Protein 2N92 (pdb70)

InterPro domains:
  IPR000875 Cecropin-like [PF00272] (21-50)

Organism: Ascaris suum (NCBI:txid6253)

Structure (mmCIF, N/CA/C/O backbone):
data_2N92
#
_entry.id   2N92
#
loop_
_atom_site.group_PDB
_atom_site.id
_atom_site.type_symbol
_atom_site.label_atom_id
_atom_site.label_alt_id
_atom_site.label_comp_id
_atom_site.label_asym_id
_atom_site.label_entity_id
_atom_site.label_seq_id
_atom_site.pdbx_PDB_ins_code
_atom_site.Cartn_x
_atom_site.Cartn_y
_atom_site.Cartn_z
_atom_site.occupancy
_atom_site.B_iso_or_equiv
_atom_site.auth_seq_id
_atom_site.auth_comp_id
_atom_site.auth_asym_id
_atom_site.auth_atom_id
_atom_site.pdbx_PDB_model_num
ATOM 1 N N . SER A 1 1 ? 1.329 0.000 0.000 1.00 2.00 1 SER A N 1
ATOM 2 C CA . SER A 1 1 ? 2.094 0.002 -1.242 1.00 34.22 1 SER A CA 1
ATOM 3 C C . SER A 1 1 ? 1.219 0.426 -2.418 1.00 11.35 1 SER A C 1
ATOM 4 O O . SER A 1 1 ? 1.405 1.502 -2.987 1.00 14.05 1 SER A O 1
ATOM 12 N N . TRP A 1 2 ? 0.266 -0.426 -2.775 1.00 73.33 2 TRP A N 1
ATOM 13 C CA . TRP A 1 2 ? -0.639 -0.140 -3.884 1.00 25.55 2 TRP A CA 1
ATOM 14 C C . TRP A 1 2 ? 0.132 0.003 -5.191 1.00 73.15 2 TRP A C 1
ATOM 15 O O . TRP A 1 2 ? 1.362 -0.060 -5.209 1.00 73.13 2 TRP A O 1
ATOM 36 N N . LEU A 1 3 ? -0.598 0.196 -6.285 1.00 11.25 3 LEU A N 1
ATOM 37 C CA . LEU A 1 3 ? 0.017 0.349 -7.598 1.00 45.13 3 LEU A CA 1
ATOM 38 C C . LEU A 1 3 ? 0.834 -0.886 -7.964 1.00 61.21 3 LEU A C 1
ATOM 39 O O . LEU A 1 3 ? 0.819 -1.887 -7.247 1.00 43.15 3 LEU A O 1
ATOM 55 N N . SER A 1 4 ? 1.547 -0.808 -9.083 1.00 43.20 4 SER A N 1
ATOM 56 C CA . SER A 1 4 ? 2.369 -1.920 -9.545 1.00 63.11 4 SER A CA 1
ATOM 57 C C . SER A 1 4 ? 1.517 -3.162 -9.788 1.00 14.41 4 SER A C 1
ATOM 58 O O . SER A 1 4 ? 1.892 -4.271 -9.409 1.00 61.43 4 SER A O 1
ATOM 66 N N . LYS A 1 5 ? 0.366 -2.966 -10.422 1.00 74.23 5 LYS A N 1
ATOM 67 C CA . LYS A 1 5 ? -0.542 -4.068 -10.718 1.00 72.23 5 LYS A CA 1
ATOM 68 C C . LYS A 1 5 ? 0.070 -5.016 -11.745 1.00 35.44 5 LYS A C 1
ATOM 69 O O . LYS A 1 5 ? -0.255 -6.204 -11.780 1.00 0.14 5 LYS A O 1
ATOM 88 N N . THR A 1 6 ? 0.958 -4.485 -12.579 1.00 20.22 6 THR A N 1
ATOM 89 C CA . THR A 1 6 ? 1.615 -5.284 -13.605 1.00 64.14 6 THR A CA 1
ATOM 90 C C . THR A 1 6 ? 3.045 -4.810 -13.840 1.00 10.33 6 THR A C 1
ATOM 91 O O . THR A 1 6 ? 3.272 -3.671 -14.246 1.00 42.34 6 THR A O 1
ATOM 102 N N . ALA A 1 7 ? 4.006 -5.691 -13.581 1.00 52.30 7 ALA A N 1
ATOM 103 C CA . ALA A 1 7 ? 5.414 -5.362 -13.767 1.00 33.23 7 ALA A CA 1
ATOM 104 C C . ALA A 1 7 ? 6.240 -6.617 -14.028 1.00 3.24 7 ALA A C 1
ATOM 105 O O . ALA A 1 7 ? 7.455 -6.626 -13.824 1.00 74.43 7 ALA A O 1
ATOM 112 N N . LYS A 1 8 ? 5.575 -7.675 -14.478 1.00 40.13 8 LYS A N 1
ATOM 113 C CA . LYS A 1 8 ? 6.248 -8.936 -14.768 1.00 14.21 8 LYS A CA 1
ATOM 114 C C . LYS A 1 8 ? 7.401 -8.726 -15.744 1.00 12.31 8 LYS A C 1
ATOM 115 O O . LYS A 1 8 ? 8.349 -9.510 -15.779 1.00 3.03 8 LYS A O 1
ATOM 134 N N . LYS A 1 9 ? 7.314 -7.662 -16.535 1.00 10.41 9 LYS A N 1
ATOM 135 C CA . LYS A 1 9 ? 8.351 -7.346 -17.510 1.00 1.10 9 LYS A CA 1
ATOM 136 C C . LYS A 1 9 ? 8.010 -6.070 -18.274 1.00 34.52 9 LYS A C 1
ATOM 137 O O . LYS A 1 9 ? 8.205 -5.990 -19.487 1.00 72.33 9 LYS A O 1
ATOM 156 N N . LEU A 1 10 ? 7.500 -5.075 -17.556 1.00 64.23 10 LEU A N 1
ATOM 157 C CA . LEU A 1 10 ? 7.133 -3.802 -18.166 1.00 42.05 10 LEU A CA 1
ATOM 158 C C . LEU A 1 10 ? 7.459 -2.638 -17.236 1.00 34.12 10 LEU A C 1
ATOM 159 O O . LEU A 1 10 ? 7.967 -1.606 -17.672 1.00 53.03 10 LEU A O 1
ATOM 175 N N . GLU A 1 11 ? 7.164 -2.814 -15.951 1.00 51.24 11 GLU A N 1
ATOM 176 C CA . GLU A 1 11 ? 7.427 -1.778 -14.959 1.00 51.15 11 GLU A CA 1
ATOM 177 C C . GLU A 1 11 ? 6.766 -0.462 -15.359 1.00 41.30 11 GLU A C 1
ATOM 178 O O . GLU A 1 11 ? 7.356 0.350 -16.070 1.00 41.25 11 GLU A O 1
ATOM 190 N N . ASN A 1 12 ? 5.537 -0.259 -14.896 1.00 10.12 12 ASN A N 1
ATOM 191 C CA . ASN A 1 12 ? 4.795 0.958 -15.205 1.00 74.33 12 ASN A CA 1
ATOM 192 C C . ASN A 1 12 ? 4.633 1.828 -13.962 1.00 64.34 12 ASN A C 1
ATOM 193 O O . ASN A 1 12 ? 4.658 3.056 -14.044 1.00 73.42 12 ASN A O 1
ATOM 204 N N . SER A 1 13 ? 4.469 1.182 -12.812 1.00 43.11 13 SER A N 1
ATOM 205 C CA . SER A 1 13 ? 4.301 1.896 -11.552 1.00 50.30 13 SER A CA 1
ATOM 206 C C . SER A 1 13 ? 5.304 1.407 -10.512 1.00 31.32 13 SER A C 1
ATOM 207 O O . SER A 1 13 ? 5.316 1.878 -9.375 1.00 74.20 13 SER A O 1
ATOM 215 N N . ALA A 1 14 ? 6.144 0.458 -10.910 1.00 65.45 14 ALA A N 1
ATOM 216 C CA . ALA A 1 14 ? 7.153 -0.095 -10.015 1.00 33.32 14 ALA A CA 1
ATOM 217 C C . ALA A 1 14 ? 8.248 0.925 -9.725 1.00 24.10 14 ALA A C 1
ATOM 218 O O . ALA A 1 14 ? 8.997 0.790 -8.757 1.00 21.40 14 ALA A O 1
ATOM 225 N N . LYS A 1 15 ? 8.338 1.946 -10.570 1.00 40.12 15 LYS A N 1
ATOM 226 C CA . LYS A 1 15 ? 9.342 2.991 -10.405 1.00 71.44 15 LYS A CA 1
ATOM 227 C C . LYS A 1 15 ? 8.876 4.040 -9.401 1.00 72.31 15 LYS A C 1
ATOM 228 O O . LYS A 1 15 ? 9.673 4.832 -8.900 1.00 45.51 15 LYS A O 1
ATOM 247 N N . LYS A 1 16 ? 7.579 4.038 -9.110 1.00 4.34 16 LYS A N 1
ATOM 248 C CA . LYS A 1 16 ? 7.006 4.988 -8.163 1.00 25.42 16 LYS A CA 1
ATOM 249 C C . LYS A 1 16 ? 7.202 4.510 -6.728 1.00 32.35 16 LYS A C 1
ATOM 250 O O . LYS A 1 16 ? 7.447 5.310 -5.825 1.00 4.11 16 LYS A O 1
ATOM 269 N N . ARG A 1 17 ? 7.092 3.201 -6.524 1.00 65.14 17 ARG A N 1
ATOM 270 C CA . ARG A 1 17 ? 7.257 2.617 -5.199 1.00 5.13 17 ARG A CA 1
ATOM 271 C C . ARG A 1 17 ? 8.709 2.714 -4.739 1.00 1.44 17 ARG A C 1
ATOM 272 O O . ARG A 1 17 ? 8.986 2.817 -3.543 1.00 71.11 17 ARG A O 1
ATOM 293 N N . ILE A 1 18 ? 9.631 2.681 -5.695 1.00 11.11 18 ILE A N 1
ATOM 294 C CA . ILE A 1 18 ? 11.053 2.766 -5.388 1.00 2.24 18 ILE A CA 1
ATOM 295 C C . ILE A 1 18 ? 11.496 4.217 -5.231 1.00 61.13 18 ILE A C 1
ATOM 296 O O . ILE A 1 18 ? 12.465 4.509 -4.531 1.00 20.15 18 ILE A O 1
ATOM 312 N N . SER A 1 19 ? 10.778 5.123 -5.888 1.00 25.03 19 SER A N 1
ATOM 313 C CA . SER A 1 19 ? 11.098 6.544 -5.824 1.00 3.25 19 SER A CA 1
ATOM 314 C C . SER A 1 19 ? 10.919 7.078 -4.406 1.00 31.14 19 SER A C 1
ATOM 315 O O . SER A 1 19 ? 11.387 8.168 -4.078 1.00 31.31 19 SER A O 1
ATOM 323 N N . GLU A 1 20 ? 10.237 6.301 -3.569 1.00 64.03 20 GLU A N 1
ATOM 324 C CA . GLU A 1 20 ? 9.995 6.696 -2.187 1.00 21.23 20 GLU A CA 1
ATOM 325 C C . GLU A 1 20 ? 11.173 6.311 -1.297 1.00 23.15 20 GLU A C 1
ATOM 326 O O . GLU A 1 20 ? 11.640 7.110 -0.485 1.00 74.25 20 GLU A O 1
ATOM 338 N N . GLY A 1 21 ? 11.650 5.080 -1.455 1.00 34.55 21 GLY A N 1
ATOM 339 C CA . GLY A 1 21 ? 12.768 4.609 -0.659 1.00 3.12 21 GLY A CA 1
ATOM 340 C C . GLY A 1 21 ? 14.104 5.080 -1.200 1.00 15.31 21 GLY A C 1
ATOM 341 O O . GLY A 1 21 ? 15.031 5.347 -0.435 1.00 63.24 21 GLY A O 1
ATOM 345 N N . ILE A 1 22 ? 14.202 5.182 -2.521 1.00 61.31 22 ILE A N 1
ATOM 346 C CA . ILE A 1 22 ? 15.434 5.623 -3.163 1.00 40.20 22 ILE A CA 1
ATOM 347 C C . ILE A 1 22 ? 15.631 7.127 -3.000 1.00 32.53 22 ILE A C 1
ATOM 348 O O . ILE A 1 22 ? 16.751 7.629 -3.084 1.00 30.13 22 ILE A O 1
ATOM 364 N N . ALA A 1 23 ? 14.534 7.839 -2.764 1.00 50.22 23 ALA A N 1
ATOM 365 C CA . ALA A 1 23 ? 14.586 9.285 -2.585 1.00 21.21 23 ALA A CA 1
ATOM 366 C C . ALA A 1 23 ? 15.256 9.650 -1.265 1.00 13.45 23 ALA A C 1
ATOM 367 O O . ALA A 1 23 ? 16.005 10.624 -1.187 1.00 3.21 23 ALA A O 1
ATOM 374 N N . ILE A 1 24 ? 14.980 8.865 -0.229 1.00 71.42 24 ILE A N 1
ATOM 375 C CA . ILE A 1 24 ? 15.556 9.106 1.088 1.00 44.44 24 ILE A CA 1
ATOM 376 C C . ILE A 1 24 ? 16.922 8.440 1.221 1.00 54.23 24 ILE A C 1
ATOM 377 O O . ILE A 1 24 ? 17.792 8.924 1.943 1.00 0.44 24 ILE A O 1
ATOM 393 N N . ALA A 1 25 ? 17.102 7.327 0.517 1.00 10.30 25 ALA A N 1
ATOM 394 C CA . ALA A 1 25 ? 18.363 6.596 0.553 1.00 14.43 25 ALA A CA 1
ATOM 395 C C . ALA A 1 25 ? 19.493 7.422 -0.051 1.00 5.13 25 ALA A C 1
ATOM 396 O O . ALA A 1 25 ? 20.632 7.366 0.414 1.00 22.15 25 ALA A O 1
ATOM 403 N N . ILE A 1 26 ? 19.172 8.187 -1.089 1.00 23.23 26 ILE A N 1
ATOM 404 C CA . ILE A 1 26 ? 20.162 9.024 -1.755 1.00 71.03 26 ILE A CA 1
ATOM 405 C C . ILE A 1 26 ? 20.241 10.403 -1.109 1.00 30.34 26 ILE A C 1
ATOM 406 O O . ILE A 1 26 ? 21.309 11.011 -1.052 1.00 50.51 26 ILE A O 1
ATOM 422 N N . GLN A 1 27 ? 19.104 10.888 -0.621 1.00 33.42 27 GLN A N 1
ATOM 423 C CA . GLN A 1 27 ? 19.045 12.194 0.023 1.00 10.34 27 GLN A CA 1
ATOM 424 C C . GLN A 1 27 ? 20.040 12.278 1.177 1.00 74.05 27 GLN A C 1
ATOM 425 O O . GLN A 1 27 ? 20.495 13.362 1.539 1.00 24.41 27 GLN A O 1
ATOM 439 N N . GLY A 1 28 ? 20.372 11.125 1.750 1.00 51.21 28 GLY A N 1
ATOM 440 C CA . GLY A 1 28 ? 21.310 11.090 2.857 1.00 41.54 28 GLY A CA 1
ATOM 441 C C . GLY A 1 28 ? 22.387 10.040 2.671 1.00 42.21 28 GLY A C 1
ATOM 442 O O . GLY A 1 28 ? 22.916 9.504 3.644 1.00 51.31 28 GLY A O 1
ATOM 446 N N . GLY A 1 29 ? 22.713 9.744 1.416 1.00 34.32 29 GLY A N 1
ATOM 447 C CA . GLY A 1 29 ? 23.731 8.750 1.129 1.00 53.21 29 GLY A CA 1
ATOM 448 C C . GLY A 1 29 ? 24.977 9.358 0.516 1.00 72.44 29 GLY A C 1
ATOM 449 O O . GLY A 1 29 ? 25.178 10.572 0.541 1.00 64.12 29 GLY A O 1
ATOM 453 N N . PRO A 1 30 ? 25.840 8.501 -0.050 1.00 4.21 30 PRO A N 1
ATOM 454 C CA . PRO A 1 30 ? 27.089 8.938 -0.682 1.00 31.20 30 PRO A CA 1
ATOM 455 C C . PRO A 1 30 ? 26.846 9.702 -1.979 1.00 33.01 30 PRO A C 1
ATOM 456 O O . PRO A 1 30 ? 27.743 10.369 -2.495 1.00 33.11 30 PRO A O 1
ATOM 467 N N . ARG A 1 31 ? 25.628 9.601 -2.501 1.00 34.45 31 ARG A N 1
ATOM 468 C CA . ARG A 1 31 ? 25.267 10.282 -3.738 1.00 62.00 31 ARG A CA 1
ATOM 469 C C . ARG A 1 31 ? 26.103 9.766 -4.906 1.00 11.21 31 ARG A C 1
ATOM 470 O O . ARG A 1 31 ? 25.993 8.603 -5.294 1.00 41.14 31 ARG A O 1
ATOM 491 N N . SER A 1 1 ? 12.182 -9.011 -10.151 1.00 61.23 1 SER A N 2
ATOM 492 C CA . SER A 1 1 ? 11.159 -8.351 -10.954 1.00 21.21 1 SER A CA 2
ATOM 493 C C . SER A 1 1 ? 10.914 -6.929 -10.459 1.00 34.23 1 SER A C 2
ATOM 494 O O . SER A 1 1 ? 9.818 -6.388 -10.611 1.00 5.15 1 SER A O 2
ATOM 502 N N . TRP A 1 2 ? 11.940 -6.331 -9.866 1.00 45.33 2 TRP A N 2
ATOM 503 C CA . TRP A 1 2 ? 11.837 -4.971 -9.348 1.00 63.21 2 TRP A CA 2
ATOM 504 C C . TRP A 1 2 ? 13.117 -4.187 -9.617 1.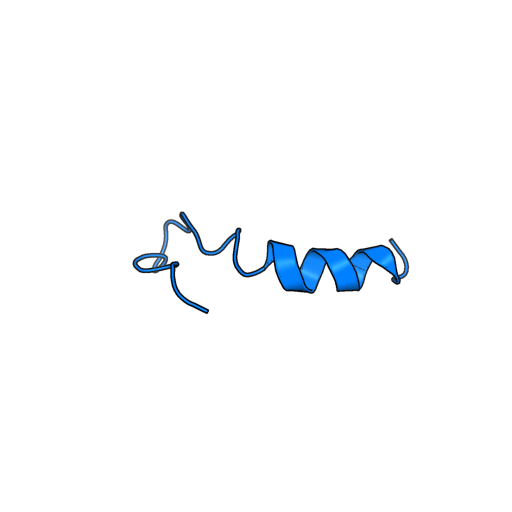00 60.45 2 TRP A C 2
ATOM 505 O O . TRP A 1 2 ? 14.039 -4.186 -8.801 1.00 44.30 2 TRP A O 2
ATOM 526 N N . LEU A 1 3 ? 13.167 -3.522 -10.766 1.00 64.02 3 LEU A N 2
ATOM 527 C CA . LEU A 1 3 ? 14.335 -2.733 -11.143 1.00 23.21 3 LEU A CA 2
ATOM 528 C C . LEU A 1 3 ? 14.332 -1.383 -10.434 1.00 1.31 3 LEU A C 2
ATOM 529 O O . LEU A 1 3 ? 15.186 -1.111 -9.590 1.00 65.33 3 LEU A O 2
ATOM 545 N N . SER A 1 4 ? 13.364 -0.540 -10.781 1.00 22.44 4 SER A N 2
ATOM 546 C CA . SER A 1 4 ? 13.250 0.783 -10.179 1.00 23.14 4 SER A CA 2
ATOM 547 C C . SER A 1 4 ? 11.853 1.358 -10.392 1.00 5.34 4 SER A C 2
ATOM 548 O O . SER A 1 4 ? 11.049 1.427 -9.462 1.00 52.14 4 SER A O 2
ATOM 556 N N . LYS A 1 5 ? 11.572 1.771 -11.623 1.00 1.12 5 LYS A N 2
ATOM 557 C CA . LYS A 1 5 ? 10.273 2.340 -11.961 1.00 40.04 5 LYS A CA 2
ATOM 558 C C . LYS A 1 5 ? 9.543 1.465 -12.975 1.00 63.33 5 LYS A C 2
ATOM 559 O O . LYS A 1 5 ? 8.613 1.915 -13.645 1.00 43.23 5 LYS A O 2
ATOM 578 N N . THR A 1 6 ? 9.970 0.210 -13.083 1.00 35.14 6 THR A N 2
ATOM 579 C CA . THR A 1 6 ? 9.357 -0.728 -14.014 1.00 74.51 6 THR A CA 2
ATOM 580 C C . THR A 1 6 ? 7.942 -1.092 -13.577 1.00 62.13 6 THR A C 2
ATOM 581 O O . THR A 1 6 ? 7.751 -1.826 -12.608 1.00 41.11 6 THR A O 2
ATOM 592 N N . ALA A 1 7 ? 6.954 -0.575 -14.299 1.00 55.41 7 ALA A N 2
ATOM 593 C CA . ALA A 1 7 ? 5.556 -0.848 -13.987 1.00 41.52 7 ALA A CA 2
ATOM 594 C C . ALA A 1 7 ? 5.025 -2.011 -14.818 1.00 42.32 7 ALA A C 2
ATOM 595 O O . ALA A 1 7 ? 3.822 -2.121 -15.054 1.00 52.31 7 ALA A O 2
ATOM 602 N N . LYS A 1 8 ? 5.930 -2.877 -15.261 1.00 21.23 8 LYS A N 2
ATOM 603 C CA . LYS A 1 8 ? 5.554 -4.033 -16.065 1.00 73.34 8 LYS A CA 2
ATOM 604 C C . LYS A 1 8 ? 4.486 -4.863 -15.360 1.00 22.35 8 LYS A C 2
ATOM 605 O O . LYS A 1 8 ? 3.719 -5.582 -16.001 1.00 22.25 8 LYS A O 2
ATOM 624 N N . LYS A 1 9 ? 4.441 -4.758 -14.036 1.00 22.42 9 LYS A N 2
ATOM 625 C CA . LYS A 1 9 ? 3.466 -5.497 -13.242 1.00 40.20 9 LYS A CA 2
ATOM 626 C C . LYS A 1 9 ? 3.622 -5.182 -11.758 1.00 3.13 9 LYS A C 2
ATOM 627 O O . LYS A 1 9 ? 3.535 -6.073 -10.911 1.00 45.52 9 LYS A O 2
ATOM 646 N N . LEU A 1 10 ? 3.852 -3.911 -11.448 1.00 54.44 10 LEU A N 2
ATOM 647 C CA . LEU A 1 10 ? 4.018 -3.478 -10.065 1.00 42.22 10 LEU A CA 2
ATOM 648 C C . LEU A 1 10 ? 2.673 -3.122 -9.440 1.00 42.53 10 LEU A C 2
ATOM 649 O O . LEU A 1 10 ? 2.257 -3.727 -8.453 1.00 62.44 10 LEU A O 2
ATOM 665 N N . GLU A 1 11 ? 1.998 -2.136 -10.024 1.00 33.34 11 GLU A N 2
ATOM 666 C CA . GLU A 1 11 ? 0.699 -1.701 -9.524 1.00 32.11 11 GLU A CA 2
ATOM 667 C C . GLU A 1 11 ? 0.146 -0.558 -10.370 1.00 14.11 11 GLU A C 2
ATOM 668 O O . GLU A 1 11 ? 0.869 0.054 -11.155 1.00 31.50 11 GLU A O 2
ATOM 680 N N . ASN A 1 12 ? -1.143 -0.276 -10.203 1.00 64.04 12 ASN A N 2
ATOM 681 C CA . ASN A 1 12 ? -1.794 0.793 -10.952 1.00 71.40 12 ASN A CA 2
ATOM 682 C C . ASN A 1 12 ? -1.435 2.158 -10.375 1.00 2.42 12 ASN A C 2
ATOM 683 O O . ASN A 1 12 ? -0.642 2.900 -10.955 1.00 23.20 12 ASN A O 2
ATOM 694 N N . SER A 1 13 ? -2.024 2.484 -9.229 1.00 22.15 13 SER A N 2
ATOM 695 C CA . SER A 1 13 ? -1.769 3.762 -8.574 1.00 24.42 13 SER A CA 2
ATOM 696 C C . SER A 1 13 ? -0.907 3.572 -7.329 1.00 64.24 13 SER A C 2
ATOM 697 O O . SER A 1 13 ? -0.388 4.536 -6.767 1.00 62.14 13 SER A O 2
ATOM 705 N N . ALA A 1 14 ? -0.759 2.321 -6.905 1.00 0.23 14 ALA A N 2
ATOM 706 C CA . ALA A 1 14 ? 0.041 2.003 -5.729 1.00 1.25 14 ALA A CA 2
ATOM 707 C C . ALA A 1 14 ? 1.526 2.217 -6.000 1.00 42.45 14 ALA A C 2
ATOM 708 O O . ALA A 1 14 ? 2.346 2.194 -5.082 1.00 61.12 14 ALA A O 2
ATOM 715 N N . LYS A 1 15 ? 1.867 2.426 -7.268 1.00 32.42 15 LYS A N 2
ATOM 716 C CA . LYS A 1 15 ? 3.253 2.645 -7.662 1.00 24.42 15 LYS A CA 2
ATOM 717 C C . LYS A 1 15 ? 3.626 4.119 -7.545 1.00 53.22 15 LYS A C 2
ATOM 718 O O . LYS A 1 15 ? 4.802 4.467 -7.445 1.00 45.31 15 LYS A O 2
ATOM 737 N N . LYS A 1 16 ? 2.616 4.983 -7.557 1.00 72.54 16 LYS A N 2
ATOM 738 C CA . LYS A 1 16 ? 2.836 6.420 -7.450 1.00 72.13 16 LYS A CA 2
ATOM 739 C C . LYS A 1 16 ? 3.128 6.819 -6.008 1.00 5.54 16 LYS A C 2
ATOM 740 O O . LYS A 1 16 ? 3.944 7.706 -5.752 1.00 72.14 16 LYS A O 2
ATOM 759 N N . ARG A 1 17 ? 2.459 6.159 -5.068 1.00 43.21 17 ARG A N 2
ATOM 760 C CA . ARG A 1 17 ? 2.648 6.446 -3.651 1.00 63.12 17 ARG A CA 2
ATOM 761 C C . ARG A 1 17 ? 4.034 6.007 -3.188 1.00 4.10 17 ARG A C 2
ATOM 762 O O . ARG A 1 17 ? 4.635 6.634 -2.314 1.00 72.15 17 ARG A O 2
ATOM 783 N N . ILE A 1 18 ? 4.536 4.927 -3.778 1.00 55.43 18 ILE A N 2
ATOM 784 C CA . ILE A 1 18 ? 5.850 4.406 -3.426 1.00 63.24 18 ILE A CA 2
ATOM 785 C C . ILE A 1 18 ? 6.955 5.164 -4.154 1.00 63.11 18 ILE A C 2
ATOM 786 O O . ILE A 1 18 ? 8.094 5.219 -3.690 1.00 61.30 18 ILE A O 2
ATOM 802 N N . SER A 1 19 ? 6.611 5.749 -5.297 1.00 15.13 19 SER A N 2
ATOM 803 C CA . SER A 1 19 ? 7.574 6.503 -6.090 1.00 53.24 19 SER A CA 2
ATOM 804 C C . SER A 1 19 ? 8.059 7.734 -5.330 1.00 62.32 19 SER A C 2
ATOM 805 O O . SER A 1 19 ? 9.060 8.348 -5.698 1.00 12.11 19 SER A O 2
ATOM 813 N N . GLU A 1 20 ? 7.342 8.087 -4.268 1.00 72.51 20 GLU A N 2
ATOM 814 C CA . GLU A 1 20 ? 7.699 9.244 -3.456 1.00 52.13 20 GLU A CA 2
ATOM 815 C C . GLU A 1 20 ? 8.723 8.866 -2.390 1.00 70.12 20 GLU A C 2
ATOM 816 O O . GLU A 1 20 ? 9.681 9.599 -2.146 1.00 73.53 20 GLU A O 2
ATOM 828 N N . GLY A 1 21 ? 8.513 7.716 -1.757 1.00 75.31 21 GLY A N 2
ATOM 829 C CA . GLY A 1 21 ? 9.424 7.260 -0.724 1.00 63.11 21 GLY A CA 2
ATOM 830 C C . GLY A 1 21 ? 10.636 6.549 -1.293 1.00 62.10 21 GLY A C 2
ATOM 831 O O . GLY A 1 21 ? 11.739 6.662 -0.756 1.00 73.24 21 GLY A O 2
ATOM 835 N N . ILE A 1 22 ? 10.432 5.814 -2.381 1.00 22.32 22 ILE A N 2
ATOM 836 C CA . ILE A 1 22 ? 11.517 5.081 -3.022 1.00 4.42 22 ILE A CA 2
ATOM 837 C C . ILE A 1 22 ? 12.428 6.021 -3.804 1.00 2.50 22 ILE A C 2
ATOM 838 O O . ILE A 1 22 ? 13.579 5.692 -4.090 1.00 73.33 22 ILE A O 2
ATOM 854 N N . ALA A 1 23 ? 11.906 7.195 -4.145 1.00 73.22 23 ALA A N 2
ATOM 855 C CA . ALA A 1 23 ? 12.673 8.185 -4.891 1.00 32.22 23 ALA A CA 2
ATOM 856 C C . ALA A 1 23 ? 13.765 8.800 -4.023 1.00 1.31 23 ALA A C 2
ATOM 857 O O . ALA A 1 23 ? 14.870 9.067 -4.496 1.00 63.11 23 ALA A O 2
ATOM 864 N N . ILE A 1 24 ? 13.449 9.024 -2.752 1.00 13.01 24 ILE A N 2
ATOM 865 C CA . ILE A 1 24 ? 14.404 9.608 -1.819 1.00 21.13 24 ILE A CA 2
ATOM 866 C C . ILE A 1 24 ? 15.238 8.528 -1.138 1.00 35.34 24 ILE A C 2
ATOM 867 O O . ILE A 1 24 ? 16.374 8.769 -0.733 1.00 43.40 24 ILE A O 2
ATOM 883 N N . ALA A 1 25 ? 14.665 7.335 -1.016 1.00 34.31 25 ALA A N 2
ATOM 884 C CA . ALA A 1 25 ? 15.356 6.216 -0.387 1.00 72.15 25 ALA A CA 2
ATOM 885 C C . ALA A 1 25 ? 16.508 5.724 -1.257 1.00 73.22 25 ALA A C 2
ATOM 886 O O . ALA A 1 25 ? 17.558 5.332 -0.748 1.00 62.54 25 ALA A O 2
ATOM 893 N N . ILE A 1 26 ? 16.303 5.747 -2.570 1.00 24.21 26 ILE A N 2
ATOM 894 C CA . ILE A 1 26 ? 17.326 5.303 -3.510 1.00 14.25 26 ILE A CA 2
ATOM 895 C C . ILE A 1 26 ? 18.259 6.448 -3.887 1.00 41.23 26 ILE A C 2
ATOM 896 O O . ILE A 1 26 ? 19.415 6.226 -4.246 1.00 2.11 26 ILE A O 2
ATOM 912 N N . GLN A 1 27 ? 17.749 7.673 -3.802 1.00 63.33 27 GLN A N 2
ATOM 913 C CA . GLN A 1 27 ? 18.538 8.853 -4.134 1.00 65.03 27 GLN A CA 2
ATOM 914 C C . GLN A 1 27 ? 19.792 8.931 -3.269 1.00 31.11 27 GLN A C 2
ATOM 915 O O . GLN A 1 27 ? 20.774 9.573 -3.638 1.00 64.41 27 GLN A O 2
ATOM 929 N N . GLY A 1 28 ? 19.750 8.273 -2.114 1.00 70.43 28 GLY A N 2
ATOM 930 C CA . GLY A 1 28 ? 20.888 8.281 -1.214 1.00 62.31 28 GLY A CA 2
ATOM 931 C C . GLY A 1 28 ? 21.180 6.910 -0.636 1.00 13.23 28 GLY A C 2
ATOM 932 O O . GLY A 1 28 ? 21.846 6.791 0.392 1.00 53.22 28 GLY A O 2
ATOM 936 N N . GLY A 1 29 ? 20.678 5.871 -1.297 1.00 11.41 29 GLY A N 2
ATOM 937 C CA . GLY A 1 29 ? 20.897 4.516 -0.826 1.00 44.31 29 GLY A CA 2
ATOM 938 C C . GLY A 1 29 ? 22.354 4.105 -0.902 1.00 63.12 29 GLY A C 2
ATOM 939 O O . GLY A 1 29 ? 23.037 3.970 0.113 1.00 4.42 29 GLY A O 2
ATOM 943 N N . PRO A 1 30 ? 22.851 3.896 -2.131 1.00 11.24 30 PRO A N 2
ATOM 944 C CA . PRO A 1 30 ? 24.241 3.493 -2.365 1.00 12.34 30 PRO A CA 2
ATOM 945 C C . PRO A 1 30 ? 25.229 4.610 -2.048 1.00 43.52 30 PRO A C 2
ATOM 946 O O . PRO A 1 30 ? 26.396 4.354 -1.752 1.00 24.11 30 PRO A O 2
ATOM 957 N N . ARG A 1 31 ? 24.755 5.850 -2.113 1.00 13.23 31 ARG A N 2
ATOM 958 C CA . ARG A 1 31 ? 25.598 7.006 -1.834 1.00 14.53 31 ARG A CA 2
ATOM 959 C C . ARG A 1 31 ? 24.805 8.098 -1.121 1.00 55.22 31 ARG A C 2
ATOM 960 O O . ARG A 1 31 ? 25.377 8.956 -0.448 1.00 73.24 31 ARG A O 2
ATOM 981 N N . SER A 1 1 ? -11.345 -8.567 -20.239 1.00 12.03 1 SER A N 3
ATOM 982 C CA . SER A 1 1 ? -9.914 -8.413 -20.003 1.00 74.32 1 SER A CA 3
ATOM 983 C C . SER A 1 1 ? -9.507 -6.945 -20.073 1.00 41.35 1 SER A C 3
ATOM 984 O O . SER A 1 1 ? -8.678 -6.558 -20.898 1.00 33.04 1 SER A O 3
ATOM 992 N N . TRP A 1 2 ? -10.095 -6.132 -19.203 1.00 74.14 2 TRP A N 3
ATOM 993 C CA . TRP A 1 2 ? -9.794 -4.705 -19.166 1.00 34.41 2 TRP A CA 3
ATOM 994 C C . TRP A 1 2 ? -9.017 -4.346 -17.905 1.00 22.14 2 TRP A C 3
ATOM 995 O O . TRP A 1 2 ? -9.439 -3.490 -17.126 1.00 44.21 2 TRP A O 3
ATOM 1016 N N . LEU A 1 3 ? -7.880 -5.004 -17.708 1.00 61.51 3 LEU A N 3
ATOM 1017 C CA . LEU A 1 3 ? -7.043 -4.754 -16.540 1.00 43.31 3 LEU A CA 3
ATOM 1018 C C . LEU A 1 3 ? -5.564 -4.793 -16.912 1.00 2.43 3 LEU A C 3
ATOM 1019 O O . LEU A 1 3 ? -5.211 -4.862 -18.089 1.00 20.41 3 LEU A O 3
ATOM 1035 N N . SER A 1 4 ? -4.703 -4.749 -15.900 1.00 32.24 4 SER A N 3
ATOM 1036 C CA . SER A 1 4 ? -3.262 -4.778 -16.120 1.00 10.11 4 SER A CA 3
ATOM 1037 C C . SER A 1 4 ? -2.843 -3.699 -17.114 1.00 2.35 4 SER A C 3
ATOM 1038 O O . SER A 1 4 ? -1.958 -3.911 -17.943 1.00 22.13 4 SER A O 3
ATOM 1046 N N . LYS A 1 5 ? -3.485 -2.539 -17.024 1.00 32.13 5 LYS A N 3
ATOM 1047 C CA . LYS A 1 5 ? -3.180 -1.424 -17.912 1.00 72.14 5 LYS A CA 3
ATOM 1048 C C . LYS A 1 5 ? -1.819 -0.821 -17.582 1.00 23.24 5 LYS A C 3
ATOM 1049 O O . LYS A 1 5 ? -1.139 -0.280 -18.454 1.00 64.11 5 LYS A O 3
ATOM 1068 N N . THR A 1 6 ? -1.425 -0.919 -16.315 1.00 60.05 6 THR A N 3
ATOM 1069 C CA . THR A 1 6 ? -0.145 -0.384 -15.870 1.00 2.23 6 THR A CA 3
ATOM 1070 C C . THR A 1 6 ? 0.399 -1.175 -14.686 1.00 4.34 6 THR A C 3
ATOM 1071 O O . THR A 1 6 ? 0.958 -0.603 -13.750 1.00 23.51 6 THR A O 3
ATOM 1082 N N . ALA A 1 7 ? 0.233 -2.492 -14.733 1.00 70.44 7 ALA A N 3
ATOM 1083 C CA . ALA A 1 7 ? 0.710 -3.362 -13.665 1.00 44.14 7 ALA A CA 3
ATOM 1084 C C . ALA A 1 7 ? 1.819 -4.284 -14.162 1.00 74.13 7 ALA A C 3
ATOM 1085 O O . ALA A 1 7 ? 2.101 -5.316 -13.554 1.00 24.34 7 ALA A O 3
ATOM 1092 N N . LYS A 1 8 ? 2.443 -3.906 -15.272 1.00 41.04 8 LYS A N 3
ATOM 1093 C CA . LYS A 1 8 ? 3.521 -4.698 -15.852 1.00 24.21 8 LYS A CA 3
ATOM 1094 C C . LYS A 1 8 ? 4.615 -4.964 -14.823 1.00 21.05 8 LYS A C 3
ATOM 1095 O O . LYS A 1 8 ? 5.353 -5.945 -14.924 1.00 14.31 8 LYS A O 3
ATOM 1114 N N . LYS A 1 9 ? 4.714 -4.085 -13.831 1.00 20.42 9 LYS A N 3
ATOM 1115 C CA . LYS A 1 9 ? 5.716 -4.226 -12.780 1.00 55.14 9 LYS A CA 3
ATOM 1116 C C . LYS A 1 9 ? 5.598 -3.096 -11.762 1.00 20.40 9 LYS A C 3
ATOM 1117 O O . LYS A 1 9 ? 6.604 -2.554 -11.303 1.00 11.50 9 LYS A O 3
ATOM 1136 N N . LEU A 1 10 ? 4.365 -2.748 -11.411 1.00 70.05 10 LEU A N 3
ATOM 1137 C CA . LEU A 1 10 ? 4.116 -1.684 -10.445 1.00 41.33 10 LEU A CA 3
ATOM 1138 C C . LEU A 1 10 ? 4.722 -2.027 -9.088 1.00 62.35 10 LEU A C 3
ATOM 1139 O O . LEU A 1 10 ? 5.036 -1.140 -8.296 1.00 15.21 10 LEU A O 3
ATOM 1155 N N . GLU A 1 11 ? 4.886 -3.321 -8.830 1.00 1.13 11 GLU A N 3
ATOM 1156 C CA . GLU A 1 11 ? 5.456 -3.781 -7.569 1.00 4.21 11 GLU A CA 3
ATOM 1157 C C . GLU A 1 11 ? 4.566 -3.389 -6.394 1.00 14.54 11 GLU A C 3
ATOM 1158 O O . GLU A 1 11 ? 3.634 -2.599 -6.544 1.00 4.34 11 GLU A O 3
ATOM 1170 N N . ASN A 1 12 ? 4.859 -3.947 -5.224 1.00 31.50 12 ASN A N 3
ATOM 1171 C CA . ASN A 1 12 ? 4.084 -3.658 -4.023 1.00 4.43 12 ASN A CA 3
ATOM 1172 C C . ASN A 1 12 ? 4.797 -2.628 -3.151 1.00 40.23 12 ASN A C 3
ATOM 1173 O O . ASN A 1 12 ? 5.239 -2.935 -2.044 1.00 71.44 12 ASN A O 3
ATOM 1184 N N . SER A 1 13 ? 4.904 -1.404 -3.659 1.00 3.12 13 SER A N 3
ATOM 1185 C CA . SER A 1 13 ? 5.566 -0.329 -2.929 1.00 12.13 13 SER A CA 3
ATOM 1186 C C . SER A 1 13 ? 7.045 -0.642 -2.722 1.00 35.41 13 SER A C 3
ATOM 1187 O O . SER A 1 13 ? 7.710 -0.028 -1.889 1.00 32.24 13 SER A O 3
ATOM 1195 N N . ALA A 1 14 ? 7.552 -1.603 -3.487 1.00 72.23 14 ALA A N 3
ATOM 1196 C CA . ALA A 1 14 ? 8.952 -1.998 -3.390 1.00 54.15 14 ALA A CA 3
ATOM 1197 C C . ALA A 1 14 ? 9.859 -0.969 -4.056 1.00 63.32 14 ALA A C 3
ATOM 1198 O O . ALA A 1 14 ? 11.008 -0.786 -3.653 1.00 1.11 14 ALA A O 3
ATOM 1205 N N . LYS A 1 15 ? 9.337 -0.300 -5.079 1.00 24.33 15 LYS A N 3
ATOM 1206 C CA . LYS A 1 15 ? 10.100 0.711 -5.801 1.00 72.01 15 LYS A CA 3
ATOM 1207 C C . LYS A 1 15 ? 9.976 2.072 -5.124 1.00 42.32 15 LYS A C 3
ATOM 1208 O O . LYS A 1 15 ? 10.826 2.945 -5.302 1.00 2.14 15 LYS A O 3
ATOM 1227 N N . LYS A 1 16 ? 8.913 2.247 -4.347 1.00 20.14 16 LYS A N 3
ATOM 1228 C CA . LYS A 1 16 ? 8.679 3.501 -3.640 1.00 72.31 16 LYS A CA 3
ATOM 1229 C C . LYS A 1 16 ? 9.418 3.520 -2.306 1.00 32.31 16 LYS A C 3
ATOM 1230 O O . LYS A 1 16 ? 9.807 4.580 -1.816 1.00 53.12 16 LYS A O 3
ATOM 1249 N N . ARG A 1 17 ? 9.609 2.340 -1.724 1.00 3.42 17 ARG A N 3
ATOM 1250 C CA . ARG A 1 17 ? 10.302 2.222 -0.447 1.00 1.45 17 ARG A CA 3
ATOM 1251 C C . ARG A 1 17 ? 11.811 2.348 -0.633 1.00 64.41 17 ARG A C 3
ATOM 1252 O O . ARG A 1 17 ? 12.526 2.774 0.275 1.00 34.41 17 ARG A O 3
ATOM 1273 N N . ILE A 1 18 ? 12.289 1.973 -1.815 1.00 43.50 18 ILE A N 3
ATOM 1274 C CA . ILE A 1 18 ? 13.713 2.045 -2.120 1.00 72.42 18 ILE A CA 3
ATOM 1275 C C . ILE A 1 18 ? 14.094 3.425 -2.644 1.00 24.00 18 ILE A C 3
ATOM 1276 O O . ILE A 1 18 ? 15.234 3.865 -2.491 1.00 13.11 18 ILE A O 3
ATOM 1292 N N . SER A 1 19 ? 13.133 4.104 -3.261 1.00 50.32 19 SER A N 3
ATOM 1293 C CA . SER A 1 19 ? 13.368 5.435 -3.810 1.00 24.33 19 SER A CA 3
ATOM 1294 C C . SER A 1 19 ? 13.685 6.432 -2.699 1.00 73.02 19 SER A C 3
ATOM 1295 O O . SER A 1 19 ? 14.169 7.533 -2.959 1.00 73.03 19 SER A O 3
ATOM 1303 N N . GLU A 1 20 ? 13.407 6.037 -1.461 1.00 20.23 20 GLU A N 3
ATOM 1304 C CA . GLU A 1 20 ? 13.661 6.896 -0.310 1.00 40.13 20 GLU A CA 3
ATOM 1305 C C . GLU A 1 20 ? 15.136 6.861 0.080 1.00 32.42 20 GLU A C 3
ATOM 1306 O O . GLU A 1 20 ? 15.761 7.901 0.283 1.00 72.32 20 GLU A O 3
ATOM 1318 N N . GLY A 1 21 ? 15.686 5.654 0.185 1.00 54.45 21 GLY A N 3
ATOM 1319 C CA . GLY A 1 21 ? 17.082 5.505 0.551 1.00 32.30 21 GLY A CA 3
ATOM 1320 C C . GLY A 1 21 ? 18.016 5.723 -0.623 1.00 11.25 21 GLY A C 3
ATOM 1321 O O . GLY A 1 21 ? 19.138 6.200 -0.450 1.00 62.25 21 GLY A O 3
ATOM 1325 N N . ILE A 1 22 ? 17.554 5.373 -1.818 1.00 35.11 22 ILE A N 3
ATOM 1326 C CA . ILE A 1 22 ? 18.356 5.533 -3.024 1.00 3.11 22 ILE A CA 3
ATOM 1327 C C . ILE A 1 22 ? 18.397 6.992 -3.467 1.00 62.54 22 ILE A C 3
ATOM 1328 O O . ILE A 1 22 ? 19.300 7.404 -4.195 1.00 54.51 22 ILE A O 3
ATOM 1344 N N . ALA A 1 23 ? 17.414 7.767 -3.022 1.00 45.50 23 ALA A N 3
ATOM 1345 C CA . ALA A 1 23 ? 17.340 9.181 -3.370 1.00 1.14 23 ALA A CA 3
ATOM 1346 C C . ALA A 1 23 ? 18.403 9.985 -2.629 1.00 2.21 23 ALA A C 3
ATOM 1347 O O . ALA A 1 23 ? 18.993 10.912 -3.185 1.00 10.21 23 ALA A O 3
ATOM 1354 N N . ILE A 1 24 ? 18.642 9.625 -1.372 1.00 62.05 24 ILE A N 3
ATOM 1355 C CA . ILE A 1 24 ? 19.635 10.313 -0.557 1.00 12.44 24 ILE A CA 3
ATOM 1356 C C . ILE A 1 24 ? 21.011 9.675 -0.710 1.00 60.11 24 ILE A C 3
ATOM 1357 O O . ILE A 1 24 ? 22.035 10.336 -0.543 1.00 4.02 24 ILE A O 3
ATOM 1373 N N . ALA A 1 25 ? 21.027 8.385 -1.031 1.00 55.33 25 ALA A N 3
ATOM 1374 C CA . ALA A 1 25 ? 22.277 7.658 -1.211 1.00 72.05 25 ALA A CA 3
ATOM 1375 C C . ALA A 1 25 ? 23.062 8.202 -2.400 1.00 73.45 25 ALA A C 3
ATOM 1376 O O . ALA A 1 25 ? 24.293 8.200 -2.396 1.00 61.22 25 ALA A O 3
ATOM 1383 N N . ILE A 1 26 ? 22.342 8.665 -3.417 1.00 11.15 26 ILE A N 3
ATOM 1384 C CA . ILE A 1 26 ? 22.972 9.212 -4.612 1.00 30.12 26 ILE A CA 3
ATOM 1385 C C . ILE A 1 26 ? 23.073 10.731 -4.534 1.00 14.50 26 ILE A C 3
ATOM 1386 O O . ILE A 1 26 ? 23.927 11.340 -5.178 1.00 74.11 26 ILE A O 3
ATOM 1402 N N . GLN A 1 27 ? 22.196 11.337 -3.740 1.00 11.23 27 GLN A N 3
ATOM 1403 C CA . GLN A 1 27 ? 22.187 12.786 -3.577 1.00 2.22 27 GLN A CA 3
ATOM 1404 C C . GLN A 1 27 ? 23.550 13.290 -3.114 1.00 42.11 27 GLN A C 3
ATOM 1405 O O . GLN A 1 27 ? 23.909 14.444 -3.348 1.00 32.54 27 GLN A O 3
ATOM 1419 N N . GLY A 1 28 ? 24.306 12.417 -2.456 1.00 25.24 28 GLY A N 3
ATOM 1420 C CA . GLY A 1 28 ? 25.621 12.792 -1.970 1.00 5.30 28 GLY A CA 3
ATOM 1421 C C . GLY A 1 28 ? 26.694 11.799 -2.373 1.00 54.50 28 GLY A C 3
ATOM 1422 O O . GLY A 1 28 ? 27.731 11.697 -1.720 1.00 63.42 28 GLY A O 3
ATOM 1426 N N . GLY A 1 29 ? 26.442 11.064 -3.452 1.00 41.52 29 GLY A N 3
ATOM 1427 C CA . GLY A 1 29 ? 27.403 10.083 -3.922 1.00 14.04 29 GLY A CA 3
ATOM 1428 C C . GLY A 1 29 ? 28.588 10.720 -4.620 1.00 75.44 29 GLY A C 3
ATOM 1429 O O . GLY A 1 29 ? 29.689 10.796 -4.076 1.00 21.31 29 GLY A O 3
ATOM 1433 N N . PRO A 1 30 ? 28.368 11.190 -5.857 1.00 75.43 30 PRO A N 3
ATOM 1434 C CA . PRO A 1 30 ? 29.415 11.830 -6.659 1.00 33.13 30 PRO A CA 3
ATOM 1435 C C . PRO A 1 30 ? 29.815 13.193 -6.106 1.00 4.40 30 PRO A C 3
ATOM 1436 O O . PRO A 1 30 ? 30.926 13.668 -6.343 1.00 64.24 30 PRO A O 3
ATOM 1447 N N . ARG A 1 31 ? 28.904 13.819 -5.368 1.00 21.42 31 ARG A N 3
ATOM 1448 C CA . ARG A 1 31 ? 29.163 15.128 -4.782 1.00 10.30 31 ARG A CA 3
ATOM 1449 C C . ARG A 1 31 ? 30.136 15.018 -3.612 1.00 22.10 31 ARG A C 3
ATOM 1450 O O . ARG A 1 31 ? 31.323 14.751 -3.802 1.00 51.22 31 ARG A O 3
ATOM 1471 N N . SER A 1 1 ? -2.402 -15.799 -19.354 1.00 42.02 1 SER A N 4
ATOM 1472 C CA . SER A 1 1 ? -2.637 -15.013 -18.149 1.00 4.51 1 SER A CA 4
ATOM 1473 C C . SER A 1 1 ? -1.327 -14.739 -17.415 1.00 53.01 1 SER A C 4
ATOM 1474 O O . SER A 1 1 ? -1.184 -15.064 -16.236 1.00 54.43 1 SER A O 4
ATOM 1482 N N . TRP A 1 2 ? -0.375 -14.140 -18.121 1.00 71.21 2 TRP A N 4
ATOM 1483 C CA . TRP A 1 2 ? 0.923 -13.822 -17.538 1.00 24.43 2 TRP A CA 4
ATOM 1484 C C . TRP A 1 2 ? 0.770 -12.881 -16.348 1.00 30.41 2 TRP A C 4
ATOM 1485 O O . TRP A 1 2 ? 1.266 -13.160 -15.255 1.00 41.24 2 TRP A O 4
ATOM 1506 N N . LEU A 1 3 ? 0.080 -11.767 -16.566 1.00 5.03 3 LEU A N 4
ATOM 1507 C CA . LEU A 1 3 ? -0.139 -10.784 -15.510 1.00 65.21 3 LEU A CA 4
ATOM 1508 C C . LEU A 1 3 ? 1.164 -10.080 -15.143 1.00 31.55 3 LEU A C 4
ATOM 1509 O O . LEU A 1 3 ? 1.380 -8.924 -15.505 1.00 31.03 3 LEU A O 4
ATOM 1525 N N . SER A 1 4 ? 2.030 -10.787 -14.423 1.00 34.12 4 SER A N 4
ATOM 1526 C CA . SER A 1 4 ? 3.311 -10.230 -14.005 1.00 13.22 4 SER A CA 4
ATOM 1527 C C . SER A 1 4 ? 3.112 -8.921 -13.245 1.00 61.55 4 SER A C 4
ATOM 1528 O O . SER A 1 4 ? 3.245 -7.836 -13.810 1.00 40.52 4 SER A O 4
ATOM 1536 N N . LYS A 1 5 ? 2.793 -9.033 -11.961 1.00 34.24 5 LYS A N 4
ATOM 1537 C CA . LYS A 1 5 ? 2.576 -7.861 -11.121 1.00 22.12 5 LYS A CA 4
ATOM 1538 C C . LYS A 1 5 ? 3.775 -6.920 -11.180 1.00 65.41 5 LYS A C 4
ATOM 1539 O O . LYS A 1 5 ? 4.844 -7.224 -10.648 1.00 33.40 5 LYS A O 4
ATOM 1558 N N . THR A 1 6 ? 3.592 -5.775 -11.830 1.00 1.02 6 THR A N 4
ATOM 1559 C CA . THR A 1 6 ? 4.658 -4.790 -11.958 1.00 44.11 6 THR A CA 4
ATOM 1560 C C . THR A 1 6 ? 4.280 -3.478 -11.279 1.00 71.44 6 THR A C 4
ATOM 1561 O O . THR A 1 6 ? 3.430 -2.737 -11.771 1.00 42.34 6 THR A O 4
ATOM 1572 N N . ALA A 1 7 ? 4.917 -3.198 -10.147 1.00 33.30 7 ALA A N 4
ATOM 1573 C CA . ALA A 1 7 ? 4.648 -1.974 -9.402 1.00 63.43 7 ALA A CA 4
ATOM 1574 C C . ALA A 1 7 ? 5.892 -1.502 -8.657 1.00 14.34 7 ALA A C 4
ATOM 1575 O O . ALA A 1 7 ? 5.800 -0.730 -7.701 1.00 72.43 7 ALA A O 4
ATOM 1582 N N . LYS A 1 8 ? 7.054 -1.969 -9.098 1.00 62.41 8 LYS A N 4
ATOM 1583 C CA . LYS A 1 8 ? 8.317 -1.595 -8.473 1.00 42.44 8 LYS A CA 4
ATOM 1584 C C . LYS A 1 8 ? 8.465 -0.078 -8.413 1.00 1.34 8 LYS A C 4
ATOM 1585 O O . LYS A 1 8 ? 9.175 0.454 -7.559 1.00 22.35 8 LYS A O 4
ATOM 1604 N N . LYS A 1 9 ? 7.789 0.615 -9.323 1.00 3.10 9 LYS A N 4
ATOM 1605 C CA . LYS A 1 9 ? 7.843 2.071 -9.372 1.00 13.31 9 LYS A CA 4
ATOM 1606 C C . LYS A 1 9 ? 6.962 2.611 -10.494 1.00 75.31 9 LYS A C 4
ATOM 1607 O O . LYS A 1 9 ? 7.343 3.542 -11.204 1.00 2.44 9 LYS A O 4
ATOM 1626 N N . LEU A 1 10 ? 5.781 2.021 -10.649 1.00 23.14 10 LEU A N 4
ATOM 1627 C CA . LEU A 1 10 ? 4.845 2.444 -11.684 1.00 75.50 10 LEU A CA 4
ATOM 1628 C C . LEU A 1 10 ? 3.404 2.317 -11.199 1.00 52.43 10 LEU A C 4
ATOM 1629 O O . LEU A 1 10 ? 2.468 2.319 -11.998 1.00 62.15 10 LEU A O 4
ATOM 1645 N N . GLU A 1 11 ? 3.234 2.211 -9.885 1.00 61.51 11 GLU A N 4
ATOM 1646 C CA . GLU A 1 11 ? 1.907 2.085 -9.295 1.00 13.23 11 GLU A CA 4
ATOM 1647 C C . GLU A 1 11 ? 0.981 3.189 -9.798 1.00 1.35 11 GLU A C 4
ATOM 1648 O O . GLU A 1 11 ? 0.103 2.948 -10.625 1.00 11.54 11 GLU A O 4
ATOM 1660 N N . ASN A 1 12 ? 1.185 4.401 -9.291 1.00 21.13 12 ASN A N 4
ATOM 1661 C CA . ASN A 1 12 ? 0.369 5.543 -9.687 1.00 33.50 12 ASN A CA 4
ATOM 1662 C C . ASN A 1 12 ? 0.868 6.824 -9.027 1.00 23.03 12 ASN A C 4
ATOM 1663 O O . ASN A 1 12 ? 1.506 7.658 -9.670 1.00 14.03 12 ASN A O 4
ATOM 1674 N N . SER A 1 13 ? 0.575 6.973 -7.739 1.00 32.11 13 SER A N 4
ATOM 1675 C CA . SER A 1 13 ? 0.991 8.154 -6.992 1.00 22.14 13 SER A CA 4
ATOM 1676 C C . SER A 1 13 ? 1.922 7.771 -5.845 1.00 64.04 13 SER A C 4
ATOM 1677 O O . SER A 1 13 ? 2.741 8.575 -5.401 1.00 50.31 13 SER A O 4
ATOM 1685 N N . ALA A 1 14 ? 1.790 6.536 -5.371 1.00 45.44 14 ALA A N 4
ATOM 1686 C CA . ALA A 1 14 ? 2.620 6.045 -4.279 1.00 25.13 14 ALA A CA 4
ATOM 1687 C C . ALA A 1 14 ? 4.080 5.930 -4.706 1.00 73.04 14 ALA A C 4
ATOM 1688 O O . ALA A 1 14 ? 4.971 5.766 -3.873 1.00 71.50 14 ALA A O 4
ATOM 1695 N N . LYS A 1 15 ? 4.318 6.017 -6.011 1.00 35.22 15 LYS A N 4
ATOM 1696 C CA . LYS A 1 15 ? 5.669 5.923 -6.550 1.00 52.25 15 LYS A CA 4
ATOM 1697 C C . LYS A 1 15 ? 6.336 7.294 -6.588 1.00 10.43 15 LYS A C 4
ATOM 1698 O O . LYS A 1 15 ? 7.561 7.399 -6.651 1.00 22.14 15 LYS A O 4
ATOM 1717 N N . LYS A 1 16 ? 5.523 8.344 -6.547 1.00 53.30 16 LYS A N 4
ATOM 1718 C CA . LYS A 1 16 ? 6.033 9.710 -6.573 1.00 63.22 16 LYS A CA 4
ATOM 1719 C C . LYS A 1 16 ? 6.550 10.124 -5.199 1.00 12.00 16 LYS A C 4
ATOM 1720 O O . LYS A 1 16 ? 7.504 10.894 -5.090 1.00 40.35 16 LYS A O 4
ATOM 1739 N N . ARG A 1 17 ? 5.914 9.607 -4.153 1.00 23.05 17 ARG A N 4
ATOM 1740 C CA . ARG A 1 17 ? 6.310 9.923 -2.786 1.00 2.35 17 ARG A CA 4
ATOM 1741 C C . ARG A 1 17 ? 7.639 9.258 -2.437 1.00 15.34 17 ARG A C 4
ATOM 1742 O O . ARG A 1 17 ? 8.435 9.804 -1.673 1.00 2.24 17 ARG A O 4
ATOM 1763 N N . ILE A 1 18 ? 7.869 8.078 -3.001 1.00 23.44 18 ILE A N 4
ATOM 1764 C CA . ILE A 1 18 ? 9.101 7.339 -2.749 1.00 53.24 18 ILE A CA 4
ATOM 1765 C C . ILE A 1 18 ? 10.232 7.836 -3.643 1.00 52.13 18 ILE A C 4
ATOM 1766 O O . ILE A 1 18 ? 11.408 7.707 -3.304 1.00 32.45 18 ILE A O 4
ATOM 1782 N N . SER A 1 19 ? 9.868 8.407 -4.787 1.00 75.10 19 SER A N 4
ATOM 1783 C CA . SER A 1 19 ? 10.852 8.922 -5.732 1.00 12.24 19 SER A CA 4
ATOM 1784 C C . SER A 1 19 ? 11.636 10.079 -5.121 1.00 45.52 19 SER A C 4
ATOM 1785 O O . SER A 1 19 ? 12.683 10.473 -5.635 1.00 70.44 19 SER A O 4
ATOM 1793 N N . GLU A 1 20 ? 11.122 10.620 -4.021 1.00 51.11 20 GLU A N 4
ATOM 1794 C CA . GLU A 1 20 ? 11.774 11.733 -3.341 1.00 12.02 20 GLU A CA 4
ATOM 1795 C C . GLU A 1 20 ? 12.841 11.229 -2.373 1.00 41.34 20 GLU A C 4
ATOM 1796 O O . GLU A 1 20 ? 13.960 11.741 -2.345 1.00 33.41 20 GLU A O 4
ATOM 1808 N N . GLY A 1 21 ? 12.486 10.222 -1.581 1.00 13.50 21 GLY A N 4
ATOM 1809 C CA . GLY A 1 21 ? 13.423 9.666 -0.622 1.00 52.45 21 GLY A CA 4
ATOM 1810 C C . GLY A 1 21 ? 14.404 8.705 -1.262 1.00 62.52 21 GLY A C 4
ATOM 1811 O O . GLY A 1 21 ? 15.569 8.643 -0.868 1.00 44.24 21 GLY A O 4
ATOM 1815 N N . ILE A 1 22 ? 13.933 7.951 -2.250 1.00 21.22 22 ILE A N 4
ATOM 1816 C CA . ILE A 1 22 ? 14.778 6.987 -2.944 1.00 52.03 22 ILE A CA 4
ATOM 1817 C C . ILE A 1 22 ? 15.755 7.688 -3.882 1.00 30.20 22 ILE A C 4
ATOM 1818 O O . ILE A 1 22 ? 16.789 7.130 -4.247 1.00 24.23 22 ILE A O 4
ATOM 1834 N N . ALA A 1 23 ? 15.420 8.915 -4.267 1.00 61.23 23 ALA A N 4
ATOM 1835 C CA . ALA A 1 23 ? 16.270 9.694 -5.159 1.00 72.14 23 ALA A CA 4
ATOM 1836 C C . ALA A 1 23 ? 17.530 10.167 -4.443 1.00 11.11 23 ALA A C 4
ATOM 1837 O O . ALA A 1 23 ? 18.610 10.212 -5.032 1.00 43.11 23 ALA A O 4
ATOM 1844 N N . ILE A 1 24 ? 17.384 10.519 -3.170 1.00 42.50 24 ILE A N 4
ATOM 1845 C CA . ILE A 1 24 ? 18.511 10.989 -2.374 1.00 64.10 24 ILE A CA 4
ATOM 1846 C C . ILE A 1 24 ? 19.224 9.827 -1.691 1.00 63.45 24 ILE A C 4
ATOM 1847 O O . ILE A 1 24 ? 20.424 9.891 -1.427 1.00 24.43 24 ILE A O 4
ATOM 1863 N N . ALA A 1 25 ? 18.477 8.764 -1.411 1.00 21.03 25 ALA A N 4
ATOM 1864 C CA . ALA A 1 25 ? 19.038 7.585 -0.763 1.00 3.13 25 ALA A CA 4
ATOM 1865 C C . ALA A 1 25 ? 20.087 6.919 -1.647 1.00 51.32 25 ALA A C 4
ATOM 1866 O O . ALA A 1 25 ? 21.070 6.367 -1.152 1.00 74.31 25 ALA A O 4
ATOM 1873 N N . ILE A 1 26 ? 19.871 6.975 -2.957 1.00 70.01 26 ILE A N 4
ATOM 1874 C CA . ILE A 1 26 ? 20.798 6.377 -3.910 1.00 2.33 26 ILE A CA 4
ATOM 1875 C C . ILE A 1 26 ? 21.810 7.403 -4.409 1.00 61.13 26 ILE A C 4
ATOM 1876 O O . ILE A 1 26 ? 22.915 7.049 -4.820 1.00 51.22 26 ILE A O 4
ATOM 1892 N N . GLN A 1 27 ? 21.425 8.674 -4.369 1.00 11.30 27 GLN A N 4
ATOM 1893 C CA . GLN A 1 27 ? 22.300 9.752 -4.817 1.00 34.42 27 GLN A CA 4
ATOM 1894 C C . GLN A 1 27 ? 23.627 9.722 -4.067 1.00 64.11 27 GLN A C 4
ATOM 1895 O O . GLN A 1 27 ? 24.644 10.204 -4.565 1.00 70.53 27 GLN A O 4
ATOM 1909 N N . GLY A 1 28 ? 23.611 9.153 -2.865 1.00 74.14 28 GLY A N 4
ATOM 1910 C CA . GLY A 1 28 ? 24.819 9.072 -2.066 1.00 61.52 28 GLY A CA 4
ATOM 1911 C C . GLY A 1 28 ? 25.078 7.671 -1.548 1.00 23.21 28 GLY A C 4
ATOM 1912 O O . GLY A 1 28 ? 25.741 7.492 -0.527 1.00 32.21 28 GLY A O 4
ATOM 1916 N N . GLY A 1 29 ? 24.553 6.674 -2.253 1.00 73.42 29 GLY A N 4
ATOM 1917 C CA . GLY A 1 29 ? 24.740 5.295 -1.842 1.00 23.42 29 GLY A CA 4
ATOM 1918 C C . GLY A 1 29 ? 25.778 4.576 -2.680 1.00 64.42 29 GLY A C 4
ATOM 1919 O O . GLY A 1 29 ? 26.551 5.193 -3.414 1.00 75.43 29 GLY A O 4
ATOM 1923 N N . PRO A 1 30 ? 25.807 3.239 -2.575 1.00 22.32 30 PRO A N 4
ATOM 1924 C CA . PRO A 1 30 ? 26.755 2.406 -3.321 1.00 50.03 30 PRO A CA 4
ATOM 1925 C C . PRO A 1 30 ? 26.451 2.380 -4.815 1.00 64.44 30 PRO A C 4
ATOM 1926 O O . PRO A 1 30 ? 27.274 1.938 -5.618 1.00 3.42 30 PRO A O 4
ATOM 1937 N N . ARG A 1 31 ? 25.266 2.855 -5.182 1.00 73.12 31 ARG A N 4
ATOM 1938 C CA . ARG A 1 31 ? 24.854 2.885 -6.580 1.00 71.24 31 ARG A CA 4
ATOM 1939 C C . ARG A 1 31 ? 24.969 4.295 -7.151 1.00 43.21 31 ARG A C 4
ATOM 1940 O O . ARG A 1 31 ? 26.065 4.848 -7.248 1.00 11.41 31 ARG A O 4
ATOM 1961 N N . SER A 1 1 ? -7.354 -10.252 -3.301 1.00 34.00 1 SER A N 5
ATOM 1962 C CA . SER A 1 1 ? -6.081 -10.626 -2.696 1.00 52.23 1 SER A CA 5
ATOM 1963 C C . SER A 1 1 ? -5.737 -12.079 -3.010 1.00 1.35 1 SER A C 5
ATOM 1964 O O . SER A 1 1 ? -6.282 -13.001 -2.404 1.00 71.51 1 SER A O 5
ATOM 1972 N N . TRP A 1 2 ? -4.829 -12.273 -3.959 1.00 21.10 2 TRP A N 5
ATOM 1973 C CA . TRP A 1 2 ? -4.411 -13.614 -4.354 1.00 0.44 2 TRP A CA 5
ATOM 1974 C C . TRP A 1 2 ? -3.150 -13.561 -5.209 1.00 53.15 2 TRP A C 5
ATOM 1975 O O . TRP A 1 2 ? -2.110 -14.103 -4.834 1.00 60.21 2 TRP A O 5
ATOM 1996 N N . LEU A 1 3 ? -3.249 -12.905 -6.360 1.00 41.04 3 LEU A N 5
ATOM 1997 C CA . LEU A 1 3 ? -2.115 -12.781 -7.270 1.00 71.21 3 LEU A CA 5
ATOM 1998 C C . LEU A 1 3 ? -1.201 -11.635 -6.848 1.00 71.33 3 LEU A C 5
ATOM 1999 O O . LEU A 1 3 ? 0.002 -11.659 -7.109 1.00 54.05 3 LEU A O 5
ATOM 2015 N N . SER A 1 4 ? -1.780 -10.634 -6.193 1.00 23.23 4 SER A N 5
ATOM 2016 C CA . SER A 1 4 ? -1.018 -9.478 -5.736 1.00 25.14 4 SER A CA 5
ATOM 2017 C C . SER A 1 4 ? -0.266 -8.830 -6.895 1.00 12.05 4 SER A C 5
ATOM 2018 O O . SER A 1 4 ? 0.900 -9.136 -7.143 1.00 3.25 4 SER A O 5
ATOM 2026 N N . LYS A 1 5 ? -0.944 -7.932 -7.602 1.00 63.30 5 LYS A N 5
ATOM 2027 C CA . LYS A 1 5 ? -0.343 -7.238 -8.735 1.00 24.23 5 LYS A CA 5
ATOM 2028 C C . LYS A 1 5 ? 0.666 -6.196 -8.261 1.00 74.05 5 LYS A C 5
ATOM 2029 O O . LYS A 1 5 ? 0.416 -5.465 -7.302 1.00 74.22 5 LYS A O 5
ATOM 2048 N N . THR A 1 6 ? 1.806 -6.131 -8.941 1.00 64.21 6 THR A N 5
ATOM 2049 C CA . THR A 1 6 ? 2.852 -5.178 -8.590 1.00 70.34 6 THR A CA 5
ATOM 2050 C C . THR A 1 6 ? 3.420 -4.503 -9.834 1.00 22.45 6 THR A C 5
ATOM 2051 O O . THR A 1 6 ? 4.398 -4.973 -10.414 1.00 60.43 6 THR A O 5
ATOM 2062 N N . ALA A 1 7 ? 2.801 -3.398 -10.236 1.00 65.33 7 ALA A N 5
ATOM 2063 C CA . ALA A 1 7 ? 3.248 -2.657 -11.409 1.00 71.24 7 ALA A CA 5
ATOM 2064 C C . ALA A 1 7 ? 3.123 -3.502 -12.673 1.00 15.32 7 ALA A C 5
ATOM 2065 O O . ALA A 1 7 ? 3.764 -3.222 -13.686 1.00 3.14 7 ALA A O 5
ATOM 2072 N N . LYS A 1 8 ? 2.292 -4.537 -12.607 1.00 25.22 8 LYS A N 5
ATOM 2073 C CA . LYS A 1 8 ? 2.082 -5.423 -13.745 1.00 72.33 8 LYS A CA 5
ATOM 2074 C C . LYS A 1 8 ? 1.665 -4.632 -14.981 1.00 0.11 8 LYS A C 5
ATOM 2075 O O . LYS A 1 8 ? 1.872 -5.072 -16.112 1.00 70.00 8 LYS A O 5
ATOM 2094 N N . LYS A 1 9 ? 1.078 -3.461 -14.758 1.00 30.03 9 LYS A N 5
ATOM 2095 C CA . LYS A 1 9 ? 0.634 -2.606 -15.852 1.00 44.03 9 LYS A CA 5
ATOM 2096 C C . LYS A 1 9 ? 0.009 -1.321 -15.320 1.00 0.33 9 LYS A C 5
ATOM 2097 O O . LYS A 1 9 ? -1.010 -0.855 -15.832 1.00 21.30 9 LYS A O 5
ATOM 2116 N N . LEU A 1 10 ? 0.626 -0.751 -14.290 1.00 54.33 10 LEU A N 5
ATOM 2117 C CA . LEU A 1 10 ? 0.130 0.483 -13.689 1.00 60.40 10 LEU A CA 5
ATOM 2118 C C . LEU A 1 10 ? 1.280 1.324 -13.146 1.00 44.31 10 LEU A C 5
ATOM 2119 O O . LEU A 1 10 ? 1.257 1.754 -11.993 1.00 71.14 10 LEU A O 5
ATOM 2135 N N . GLU A 1 11 ? 2.284 1.557 -13.986 1.00 4.11 11 GLU A N 5
ATOM 2136 C CA . GLU A 1 11 ? 3.443 2.349 -13.590 1.00 31.15 11 GLU A CA 5
ATOM 2137 C C . GLU A 1 11 ? 4.444 2.461 -14.736 1.00 74.42 11 GLU A C 5
ATOM 2138 O O . GLU A 1 11 ? 5.221 1.541 -14.987 1.00 5.03 11 GLU A O 5
ATOM 2150 N N . ASN A 1 12 ? 4.416 3.594 -15.429 1.00 42.24 12 ASN A N 5
ATOM 2151 C CA . ASN A 1 12 ? 5.320 3.827 -16.550 1.00 73.44 12 ASN A CA 5
ATOM 2152 C C . ASN A 1 12 ? 6.377 4.866 -16.190 1.00 61.24 12 ASN A C 5
ATOM 2153 O O . ASN A 1 12 ? 6.067 6.042 -16.001 1.00 61.02 12 ASN A O 5
ATOM 2164 N N . SER A 1 13 ? 7.627 4.423 -16.098 1.00 71.12 13 SER A N 5
ATOM 2165 C CA . SER A 1 13 ? 8.730 5.313 -15.758 1.00 3.50 13 SER A CA 5
ATOM 2166 C C . SER A 1 13 ? 8.565 5.868 -14.346 1.00 40.55 13 SER A C 5
ATOM 2167 O O . SER A 1 13 ? 9.212 6.846 -13.972 1.00 64.23 13 SER A O 5
ATOM 2175 N N . ALA A 1 14 ? 7.693 5.237 -13.568 1.00 30.25 14 ALA A N 5
ATOM 2176 C CA . ALA A 1 14 ? 7.443 5.665 -12.197 1.00 0.02 14 ALA A CA 5
ATOM 2177 C C . ALA A 1 14 ? 8.593 5.266 -11.279 1.00 22.14 14 ALA A C 5
ATOM 2178 O O . ALA A 1 14 ? 8.890 5.955 -10.302 1.00 72.41 14 ALA A O 5
ATOM 2185 N N . LYS A 1 15 ? 9.238 4.149 -11.597 1.00 62.23 15 LYS A N 5
ATOM 2186 C CA . LYS A 1 15 ? 10.357 3.657 -10.802 1.00 12.12 15 LYS A CA 5
ATOM 2187 C C . LYS A 1 15 ? 11.664 4.312 -11.238 1.00 33.04 15 LYS A C 5
ATOM 2188 O O . LYS A 1 15 ? 12.627 4.368 -10.473 1.00 43.03 15 LYS A O 5
ATOM 2207 N N . LYS A 1 16 ? 11.690 4.808 -12.470 1.00 75.21 16 LYS A N 5
ATOM 2208 C CA . LYS A 1 16 ? 12.877 5.462 -13.007 1.00 73.25 16 LYS A CA 5
ATOM 2209 C C . LYS A 1 16 ? 12.914 6.934 -12.610 1.00 54.14 16 LYS A C 5
ATOM 2210 O O . LYS A 1 16 ? 13.986 7.514 -12.439 1.00 62.34 16 LYS A O 5
ATOM 2229 N N . ARG A 1 17 ? 11.736 7.532 -12.464 1.00 1.50 17 ARG A N 5
ATOM 2230 C CA . ARG A 1 17 ? 11.635 8.937 -12.087 1.00 15.05 17 ARG A CA 5
ATOM 2231 C C . ARG A 1 17 ? 11.916 9.122 -10.598 1.00 71.22 17 ARG A C 5
ATOM 2232 O O . ARG A 1 17 ? 12.345 10.192 -10.166 1.00 12.01 17 ARG A O 5
ATOM 2253 N N . ILE A 1 18 ? 11.671 8.073 -9.821 1.00 22.45 18 ILE A N 5
ATOM 2254 C CA . ILE A 1 18 ? 11.899 8.119 -8.382 1.00 12.45 18 ILE A CA 5
ATOM 2255 C C . ILE A 1 18 ? 13.336 7.741 -8.040 1.00 32.43 18 ILE A C 5
ATOM 2256 O O . ILE A 1 18 ? 13.879 8.177 -7.025 1.00 42.42 18 ILE A O 5
ATOM 2272 N N . SER A 1 19 ? 13.947 6.926 -8.894 1.00 53.45 19 SER A N 5
ATOM 2273 C CA . SER A 1 19 ? 15.321 6.487 -8.682 1.00 72.23 19 SER A CA 5
ATOM 2274 C C . SER A 1 19 ? 16.285 7.667 -8.751 1.00 64.21 19 SER A C 5
ATOM 2275 O O . SER A 1 19 ? 17.443 7.559 -8.348 1.00 41.32 19 SER A O 5
ATOM 2283 N N . GLU A 1 20 ? 15.798 8.792 -9.265 1.00 5.12 20 GLU A N 5
ATOM 2284 C CA . GLU A 1 20 ? 16.618 9.992 -9.387 1.00 54.24 20 GLU A CA 5
ATOM 2285 C C . GLU A 1 20 ? 16.603 10.796 -8.090 1.00 74.13 20 GLU A C 5
ATOM 2286 O O . GLU A 1 20 ? 17.646 11.229 -7.604 1.00 1.15 20 GLU A O 5
ATOM 2298 N N . GLY A 1 21 ? 15.410 10.992 -7.536 1.00 20.43 21 GLY A N 5
ATOM 2299 C CA . GLY A 1 21 ? 15.280 11.743 -6.301 1.00 44.21 21 GLY A CA 5
ATOM 2300 C C . GLY A 1 21 ? 15.610 10.911 -5.078 1.00 63.41 21 GLY A C 5
ATOM 2301 O O . GLY A 1 21 ? 16.157 11.422 -4.100 1.00 60.33 21 GLY A O 5
ATOM 2305 N N . ILE A 1 22 ? 15.276 9.626 -5.131 1.00 63.45 22 ILE A N 5
ATOM 2306 C CA . ILE A 1 22 ? 15.540 8.721 -4.019 1.00 41.41 22 ILE A CA 5
ATOM 2307 C C . ILE A 1 22 ? 17.019 8.358 -3.945 1.00 3.10 22 ILE A C 5
ATOM 2308 O O . ILE A 1 22 ? 17.516 7.945 -2.897 1.00 54.14 22 ILE A O 5
ATOM 2324 N N . ALA A 1 23 ? 17.719 8.517 -5.064 1.00 33.41 23 ALA A N 5
ATOM 2325 C CA . ALA A 1 23 ? 19.142 8.209 -5.125 1.00 2.00 23 ALA A CA 5
ATOM 2326 C C . ALA A 1 23 ? 19.963 9.258 -4.382 1.00 52.03 23 ALA A C 5
ATOM 2327 O O . ALA A 1 23 ? 20.937 8.931 -3.704 1.00 0.22 23 ALA A O 5
ATOM 2334 N N . ILE A 1 24 ? 19.563 10.518 -4.516 1.00 4.23 24 ILE A N 5
ATOM 2335 C CA . ILE A 1 24 ? 20.262 11.614 -3.857 1.00 3.45 24 ILE A CA 5
ATOM 2336 C C . ILE A 1 24 ? 19.696 11.869 -2.464 1.00 23.45 24 ILE A C 5
ATOM 2337 O O . ILE A 1 24 ? 20.397 12.358 -1.578 1.00 34.13 24 ILE A O 5
ATOM 2353 N N . ALA A 1 25 ? 18.424 11.531 -2.277 1.00 5.21 25 ALA A N 5
ATOM 2354 C CA . ALA A 1 25 ? 17.765 11.719 -0.991 1.00 1.13 25 ALA A CA 5
ATOM 2355 C C . ALA A 1 25 ? 18.398 10.842 0.084 1.00 4.22 25 ALA A C 5
ATOM 2356 O O . ALA A 1 25 ? 18.445 11.217 1.256 1.00 35.13 25 ALA A O 5
ATOM 2363 N N . ILE A 1 26 ? 18.884 9.674 -0.322 1.00 44.32 26 ILE A N 5
ATOM 2364 C CA . ILE A 1 26 ? 19.515 8.745 0.607 1.00 62.01 26 ILE A CA 5
ATOM 2365 C C . ILE A 1 26 ? 21.033 8.889 0.583 1.00 41.02 26 ILE A C 5
ATOM 2366 O O . ILE A 1 26 ? 21.714 8.547 1.549 1.00 15.05 26 ILE A O 5
ATOM 2382 N N . GLN A 1 27 ? 21.556 9.399 -0.528 1.00 21.05 27 GLN A N 5
ATOM 2383 C CA . GLN A 1 27 ? 22.994 9.589 -0.677 1.00 0.45 27 GLN A CA 5
ATOM 2384 C C . GLN A 1 27 ? 23.549 10.452 0.452 1.00 32.25 27 GLN A C 5
ATOM 2385 O O . GLN A 1 27 ? 24.728 10.365 0.791 1.00 44.31 27 GLN A O 5
ATOM 2399 N N . GLY A 1 28 ? 22.689 11.285 1.032 1.00 62.51 28 GLY A N 5
ATOM 2400 C CA . GLY A 1 28 ? 23.112 12.151 2.116 1.00 3.14 28 GLY A CA 5
ATOM 2401 C C . GLY A 1 28 ? 22.205 12.050 3.327 1.00 42.23 28 GLY A C 5
ATOM 2402 O O . GLY A 1 28 ? 22.125 12.978 4.130 1.00 1.32 28 GLY A O 5
ATOM 2406 N N . GLY A 1 29 ? 21.518 10.919 3.457 1.00 51.42 29 GLY A N 5
ATOM 2407 C CA . GLY A 1 29 ? 20.620 10.722 4.579 1.00 15.54 29 GLY A CA 5
ATOM 2408 C C . GLY A 1 29 ? 21.360 10.519 5.886 1.00 24.30 29 GLY A C 5
ATOM 2409 O O . GLY A 1 29 ? 21.355 11.378 6.768 1.00 71.20 29 GLY A O 5
ATOM 2413 N N . PRO A 1 30 ? 22.015 9.356 6.024 1.00 4.44 30 PRO A N 5
ATOM 2414 C CA . PRO A 1 30 ? 22.775 9.015 7.230 1.00 24.25 30 PRO A CA 5
ATOM 2415 C C . PRO A 1 30 ? 24.038 9.857 7.378 1.00 62.43 30 PRO A C 5
ATOM 2416 O O . PRO A 1 30 ? 24.546 10.042 8.484 1.00 43.24 30 PRO A O 5
ATOM 2427 N N . ARG A 1 31 ? 24.540 10.364 6.256 1.00 33.04 31 ARG A N 5
ATOM 2428 C CA . ARG A 1 31 ? 25.744 11.186 6.261 1.00 30.33 31 ARG A CA 5
ATOM 2429 C C . ARG A 1 31 ? 25.419 12.624 6.656 1.00 64.42 31 ARG A C 5
ATOM 2430 O O . ARG A 1 31 ? 25.329 12.947 7.840 1.00 12.12 31 ARG A O 5
ATOM 2451 N N . SER A 1 1 ? -5.549 -11.847 -8.876 1.00 35.42 1 SER A N 6
ATOM 2452 C CA . SER A 1 1 ? -6.577 -11.326 -7.982 1.00 30.41 1 SER A CA 6
ATOM 2453 C C . SER A 1 1 ? -6.392 -9.829 -7.755 1.00 64.14 1 SER A C 6
ATOM 2454 O O . SER A 1 1 ? -6.592 -9.328 -6.649 1.00 34.31 1 SER A O 6
ATOM 2462 N N . TRP A 1 2 ? -6.007 -9.121 -8.811 1.00 54.11 2 TRP A N 6
ATOM 2463 C CA . TRP A 1 2 ? -5.794 -7.680 -8.728 1.00 74.34 2 TRP A CA 6
ATOM 2464 C C . TRP A 1 2 ? -4.659 -7.352 -7.765 1.00 34.33 2 TRP A C 6
ATOM 2465 O O . TRP A 1 2 ? -4.643 -6.285 -7.150 1.00 23.13 2 TRP A O 6
ATOM 2486 N N . LEU A 1 3 ? -3.712 -8.275 -7.637 1.00 51.22 3 LEU A N 6
ATOM 2487 C CA . LEU A 1 3 ? -2.572 -8.083 -6.748 1.00 0.04 3 LEU A CA 6
ATOM 2488 C C . LEU A 1 3 ? -1.496 -7.234 -7.417 1.00 1.02 3 LEU A C 6
ATOM 2489 O O . LEU A 1 3 ? -1.583 -6.927 -8.606 1.00 34.13 3 LEU A O 6
ATOM 2505 N N . SER A 1 4 ? -0.480 -6.859 -6.646 1.00 32.44 4 SER A N 6
ATOM 2506 C CA . SER A 1 4 ? 0.613 -6.045 -7.163 1.00 53.52 4 SER A CA 6
ATOM 2507 C C . SER A 1 4 ? 1.833 -6.130 -6.251 1.00 52.53 4 SER A C 6
ATOM 2508 O O . SER A 1 4 ? 1.846 -5.565 -5.157 1.00 40.34 4 SER A O 6
ATOM 2516 N N . LYS A 1 5 ? 2.858 -6.840 -6.710 1.00 33.03 5 LYS A N 6
ATOM 2517 C CA . LYS A 1 5 ? 4.085 -7.000 -5.938 1.00 54.11 5 LYS A CA 6
ATOM 2518 C C . LYS A 1 5 ? 5.294 -6.516 -6.732 1.00 73.24 5 LYS A C 6
ATOM 2519 O O . LYS A 1 5 ? 6.428 -6.912 -6.460 1.00 13.20 5 LYS A O 6
ATOM 2538 N N . THR A 1 6 ? 5.045 -5.657 -7.716 1.00 1.44 6 THR A N 6
ATOM 2539 C CA . THR A 1 6 ? 6.113 -5.119 -8.549 1.00 10.31 6 THR A CA 6
ATOM 2540 C C . THR A 1 6 ? 5.599 -4.000 -9.447 1.00 52.50 6 THR A C 6
ATOM 2541 O O . THR A 1 6 ? 4.727 -4.217 -10.288 1.00 42.21 6 THR A O 6
ATOM 2552 N N . ALA A 1 7 ? 6.145 -2.802 -9.263 1.00 53.25 7 ALA A N 6
ATOM 2553 C CA . ALA A 1 7 ? 5.743 -1.649 -10.060 1.00 14.14 7 ALA A CA 6
ATOM 2554 C C . ALA A 1 7 ? 6.914 -0.698 -10.279 1.00 1.43 7 ALA A C 6
ATOM 2555 O O . ALA A 1 7 ? 6.723 0.482 -10.574 1.00 13.31 7 ALA A O 6
ATOM 2562 N N . LYS A 1 8 ? 8.128 -1.218 -10.132 1.00 11.42 8 LYS A N 6
ATOM 2563 C CA . LYS A 1 8 ? 9.332 -0.415 -10.314 1.00 73.40 8 LYS A CA 6
ATOM 2564 C C . LYS A 1 8 ? 9.335 0.257 -11.683 1.00 43.21 8 LYS A C 6
ATOM 2565 O O . LYS A 1 8 ? 9.977 1.290 -11.878 1.00 30.25 8 LYS A O 6
ATOM 2584 N N . LYS A 1 9 ? 8.614 -0.334 -12.629 1.00 53.24 9 LYS A N 6
ATOM 2585 C CA . LYS A 1 9 ? 8.531 0.209 -13.980 1.00 72.01 9 LYS A CA 6
ATOM 2586 C C . LYS A 1 9 ? 7.632 -0.655 -14.859 1.00 51.43 9 LYS A C 6
ATOM 2587 O O . LYS A 1 9 ? 7.936 -0.895 -16.028 1.00 70.54 9 LYS A O 6
ATOM 2606 N N . LEU A 1 10 ? 6.524 -1.117 -14.291 1.00 11.03 10 LEU A N 6
ATOM 2607 C CA . LEU A 1 10 ? 5.579 -1.953 -15.024 1.00 3.14 10 LEU A CA 6
ATOM 2608 C C . LEU A 1 10 ? 4.183 -1.856 -14.418 1.00 54.43 10 LEU A C 6
ATOM 2609 O O . LEU A 1 10 ? 3.681 -2.815 -13.834 1.00 24.32 10 LEU A O 6
ATOM 2625 N N . GLU A 1 11 ? 3.559 -0.690 -14.565 1.00 25.41 11 GLU A N 6
ATOM 2626 C CA . GLU A 1 11 ? 2.220 -0.469 -14.033 1.00 72.34 11 GLU A CA 6
ATOM 2627 C C . GLU A 1 11 ? 1.547 0.711 -14.729 1.00 35.43 11 GLU A C 6
ATOM 2628 O O . GLU A 1 11 ? 0.670 0.529 -15.572 1.00 51.44 11 GLU A O 6
ATOM 2640 N N . ASN A 1 12 ? 1.964 1.920 -14.367 1.00 34.54 12 ASN A N 6
ATOM 2641 C CA . ASN A 1 12 ? 1.401 3.130 -14.954 1.00 73.12 12 ASN A CA 6
ATOM 2642 C C . ASN A 1 12 ? 2.054 4.376 -14.364 1.00 64.22 12 ASN A C 6
ATOM 2643 O O . ASN A 1 12 ? 2.880 5.021 -15.010 1.00 52.21 12 ASN A O 6
ATOM 2654 N N . SER A 1 13 ? 1.679 4.707 -13.133 1.00 5.32 13 SER A N 6
ATOM 2655 C CA . SER A 1 13 ? 2.227 5.877 -12.456 1.00 55.52 13 SER A CA 6
ATOM 2656 C C . SER A 1 13 ? 2.717 5.516 -11.057 1.00 53.42 13 SER A C 6
ATOM 2657 O O . SER A 1 13 ? 3.159 6.380 -10.301 1.00 4.14 13 SER A O 6
ATOM 2665 N N . ALA A 1 14 ? 2.634 4.233 -10.721 1.00 12.30 14 ALA A N 6
ATOM 2666 C CA . ALA A 1 14 ? 3.070 3.756 -9.415 1.00 3.34 14 ALA A CA 6
ATOM 2667 C C . ALA A 1 14 ? 4.591 3.784 -9.300 1.00 14.53 14 ALA A C 6
ATOM 2668 O O . ALA A 1 14 ? 5.142 3.714 -8.201 1.00 43.23 14 ALA A O 6
ATOM 2675 N N . LYS A 1 15 ? 5.264 3.887 -10.441 1.00 13.13 15 LYS A N 6
ATOM 2676 C CA . LYS A 1 15 ? 6.721 3.925 -10.469 1.00 50.22 15 LYS A CA 6
ATOM 2677 C C . LYS A 1 15 ? 7.232 5.346 -10.254 1.00 44.14 15 LYS A C 6
ATOM 2678 O O . LYS A 1 15 ? 8.411 5.556 -9.965 1.00 14.00 15 LYS A O 6
ATOM 2697 N N . LYS A 1 16 ? 6.339 6.319 -10.396 1.00 41.44 16 LYS A N 6
ATOM 2698 C CA . LYS A 1 16 ? 6.698 7.721 -10.215 1.00 64.23 16 LYS A CA 6
ATOM 2699 C C . LYS A 1 16 ? 6.689 8.098 -8.737 1.00 52.45 16 LYS A C 6
ATOM 2700 O O . LYS A 1 16 ? 7.486 8.924 -8.293 1.00 41.51 16 LYS A O 6
ATOM 2719 N N . ARG A 1 17 ? 5.783 7.487 -7.981 1.00 53.32 17 ARG A N 6
ATOM 2720 C CA . ARG A 1 17 ? 5.670 7.760 -6.553 1.00 63.43 17 ARG A CA 6
ATOM 2721 C C . ARG A 1 17 ? 6.872 7.201 -5.797 1.00 20.10 17 ARG A C 6
ATOM 2722 O O . ARG A 1 17 ? 7.280 7.746 -4.771 1.00 33.44 17 ARG A O 6
ATOM 2743 N N . ILE A 1 18 ? 7.434 6.112 -6.311 1.00 34.23 18 ILE A N 6
ATOM 2744 C CA . ILE A 1 18 ? 8.588 5.480 -5.684 1.00 43.32 18 ILE A CA 6
ATOM 2745 C C . ILE A 1 18 ? 9.889 6.115 -6.163 1.00 43.21 18 ILE A C 6
ATOM 2746 O O . ILE A 1 18 ? 10.901 6.085 -5.463 1.00 3.11 18 ILE A O 6
ATOM 2762 N N . SER A 1 19 ? 9.855 6.691 -7.360 1.00 54.44 19 SER A N 6
ATOM 2763 C CA . SER A 1 19 ? 11.032 7.333 -7.935 1.00 33.34 19 SER A CA 6
ATOM 2764 C C . SER A 1 19 ? 11.455 8.538 -7.100 1.00 61.23 19 SER A C 6
ATOM 2765 O O . SER A 1 19 ? 12.564 9.049 -7.249 1.00 4.24 19 SER A O 6
ATOM 2773 N N . GLU A 1 20 ? 10.562 8.986 -6.223 1.00 62.50 20 GLU A N 6
ATOM 2774 C CA . GLU A 1 20 ? 10.843 10.131 -5.366 1.00 13.14 20 GLU A CA 6
ATOM 2775 C C . GLU A 1 20 ? 11.576 9.697 -4.100 1.00 23.41 20 GLU A C 6
ATOM 2776 O O . GLU A 1 20 ? 12.521 10.351 -3.662 1.00 25.14 20 GLU A O 6
ATOM 2788 N N . GLY A 1 21 ? 11.132 8.587 -3.517 1.00 4.12 21 GLY A N 6
ATOM 2789 C CA . GLY A 1 21 ? 11.757 8.084 -2.307 1.00 53.02 21 GLY A CA 6
ATOM 2790 C C . GLY A 1 21 ? 12.992 7.254 -2.594 1.00 71.35 21 GLY A C 6
ATOM 2791 O O . GLY A 1 21 ? 13.961 7.287 -1.835 1.00 35.11 21 GLY A O 6
ATOM 2795 N N . ILE A 1 22 ? 12.958 6.506 -3.692 1.00 70.03 22 ILE A N 6
ATOM 2796 C CA . ILE A 1 22 ? 14.083 5.663 -4.077 1.00 3.11 22 ILE A CA 6
ATOM 2797 C C . ILE A 1 22 ? 15.222 6.496 -4.656 1.00 13.42 22 ILE A C 6
ATOM 2798 O O . ILE A 1 22 ? 16.371 6.058 -4.688 1.00 1.12 22 ILE A O 6
ATOM 2814 N N . ALA A 1 23 ? 14.894 7.701 -5.111 1.00 13.21 23 ALA A N 6
ATOM 2815 C CA . ALA A 1 23 ? 15.889 8.598 -5.685 1.00 21.10 23 ALA A CA 6
ATOM 2816 C C . ALA A 1 23 ? 16.825 9.140 -4.610 1.00 13.02 23 ALA A C 6
ATOM 2817 O O . ALA A 1 23 ? 18.025 9.292 -4.838 1.00 23.53 23 ALA A O 6
ATOM 2824 N N . ILE A 1 24 ? 16.268 9.431 -3.439 1.00 74.11 24 ILE A N 6
ATOM 2825 C CA . ILE A 1 24 ? 17.053 9.956 -2.329 1.00 62.22 24 ILE A CA 6
ATOM 2826 C C . ILE A 1 24 ? 17.618 8.827 -1.473 1.00 43.25 24 ILE A C 6
ATOM 2827 O O . ILE A 1 24 ? 18.660 8.980 -0.836 1.00 71.31 24 ILE A O 6
ATOM 2843 N N . ALA A 1 25 ? 16.925 7.694 -1.466 1.00 35.33 25 ALA A N 6
ATOM 2844 C CA . ALA A 1 25 ? 17.359 6.537 -0.692 1.00 10.53 25 ALA A CA 6
ATOM 2845 C C . ALA A 1 25 ? 18.619 5.919 -1.288 1.00 52.34 25 ALA A C 6
ATOM 2846 O O . ALA A 1 25 ? 19.495 5.450 -0.562 1.00 31.43 25 ALA A O 6
ATOM 2853 N N . ILE A 1 26 ? 18.703 5.922 -2.614 1.00 75.05 26 ILE A N 6
ATOM 2854 C CA . ILE A 1 26 ? 19.856 5.362 -3.308 1.00 33.53 26 ILE A CA 6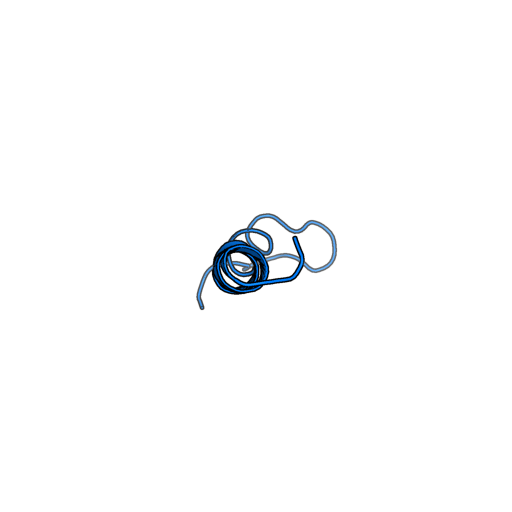
ATOM 2855 C C . ILE A 1 26 ? 20.950 6.408 -3.489 1.00 60.11 26 ILE A C 6
ATOM 2856 O O . ILE A 1 26 ? 22.130 6.074 -3.588 1.00 44.11 26 ILE A O 6
ATOM 2872 N N . GLN A 1 27 ? 20.549 7.674 -3.530 1.00 2.42 27 GLN A N 6
ATOM 2873 C CA . GLN A 1 27 ? 21.497 8.770 -3.698 1.00 33.00 27 GLN A CA 6
ATOM 2874 C C . GLN A 1 27 ? 22.541 8.762 -2.586 1.00 52.13 27 GLN A C 6
ATOM 2875 O O . GLN A 1 27 ? 23.636 9.300 -2.745 1.00 54.34 27 GLN A O 6
ATOM 2889 N N . GLY A 1 28 ? 22.194 8.148 -1.459 1.00 73.12 28 GLY A N 6
ATOM 2890 C CA . GLY A 1 28 ? 23.112 8.082 -0.337 1.00 52.22 28 GLY A CA 6
ATOM 2891 C C . GLY A 1 28 ? 23.303 6.668 0.173 1.00 64.30 28 GLY A C 6
ATOM 2892 O O . GLY A 1 28 ? 23.710 6.462 1.316 1.00 51.32 28 GLY A O 6
ATOM 2896 N N . GLY A 1 29 ? 23.008 5.688 -0.677 1.00 10.44 29 GLY A N 6
ATOM 2897 C CA . GLY A 1 29 ? 23.155 4.298 -0.286 1.00 53.44 29 GLY A CA 6
ATOM 2898 C C . GLY A 1 29 ? 24.599 3.839 -0.308 1.00 42.50 29 GLY A C 6
ATOM 2899 O O . GLY A 1 29 ? 25.222 3.629 0.733 1.00 13.01 29 GLY A O 6
ATOM 2903 N N . PRO A 1 30 ? 25.154 3.676 -1.518 1.00 61.22 30 PRO A N 6
ATOM 2904 C CA . PRO A 1 30 ? 26.541 3.236 -1.700 1.00 75.23 30 PRO A CA 6
ATOM 2905 C C . PRO A 1 30 ? 27.547 4.299 -1.274 1.00 51.34 30 PRO A C 6
ATOM 2906 O O . PRO A 1 30 ? 28.687 3.986 -0.932 1.00 43.41 30 PRO A O 6
ATOM 2917 N N . ARG A 1 31 ? 27.118 5.557 -1.298 1.00 35.25 31 ARG A N 6
ATOM 2918 C CA . ARG A 1 31 ? 27.982 6.666 -0.914 1.00 50.53 31 ARG A CA 6
ATOM 2919 C C . ARG A 1 31 ? 27.373 7.456 0.241 1.00 42.01 31 ARG A C 6
ATOM 2920 O O . ARG A 1 31 ? 27.931 8.462 0.680 1.00 22.42 31 ARG A O 6
ATOM 2941 N N . SER A 1 1 ? -4.238 -5.610 -4.628 1.00 72.22 1 SER A N 7
ATOM 2942 C CA . SER A 1 1 ? -3.116 -5.351 -5.523 1.00 14.40 1 SER A CA 7
ATOM 2943 C C . SER A 1 1 ? -2.834 -3.854 -5.620 1.00 71.54 1 SER A C 7
ATOM 2944 O O . SER A 1 1 ? -2.310 -3.375 -6.626 1.00 24.14 1 SER A O 7
ATOM 2952 N N . TRP A 1 2 ? -3.186 -3.123 -4.569 1.00 70.13 2 TRP A N 7
ATOM 2953 C CA . TRP A 1 2 ? -2.971 -1.681 -4.535 1.00 51.14 2 TRP A CA 7
ATOM 2954 C C . TRP A 1 2 ? -1.523 -1.338 -4.867 1.00 62.50 2 TRP A C 7
ATOM 2955 O O . TRP A 1 2 ? -1.245 -0.320 -5.502 1.00 60.43 2 TRP A O 7
ATOM 2976 N N . LEU A 1 3 ? -0.603 -2.194 -4.434 1.00 52.30 3 LEU A N 7
ATOM 2977 C CA . LEU A 1 3 ? 0.818 -1.981 -4.686 1.00 30.33 3 LEU A CA 7
ATOM 2978 C C . LEU A 1 3 ? 1.311 -2.881 -5.815 1.00 4.44 3 LEU A C 7
ATOM 2979 O O . LEU A 1 3 ? 1.556 -4.070 -5.612 1.00 50.15 3 LEU A O 7
ATOM 2995 N N . SER A 1 4 ? 1.457 -2.304 -7.003 1.00 44.41 4 SER A N 7
ATOM 2996 C CA . SER A 1 4 ? 1.920 -3.053 -8.165 1.00 64.11 4 SER A CA 7
ATOM 2997 C C . SER A 1 4 ? 3.413 -3.352 -8.059 1.00 73.22 4 SER A C 7
ATOM 2998 O O . SER A 1 4 ? 4.251 -2.516 -8.396 1.00 3.01 4 SER A O 7
ATOM 3006 N N . LYS A 1 5 ? 3.737 -4.552 -7.589 1.00 3.45 5 LYS A N 7
ATOM 3007 C CA . LYS A 1 5 ? 5.128 -4.965 -7.438 1.00 55.43 5 LYS A CA 7
ATOM 3008 C C . LYS A 1 5 ? 5.689 -5.476 -8.761 1.00 22.10 5 LYS A C 7
ATOM 3009 O O . LYS A 1 5 ? 6.876 -5.315 -9.048 1.00 20.02 5 LYS A O 7
ATOM 3028 N N . THR A 1 6 ? 4.829 -6.092 -9.565 1.00 73.54 6 THR A N 7
ATOM 3029 C CA . THR A 1 6 ? 5.239 -6.627 -10.858 1.00 32.03 6 THR A CA 7
ATOM 3030 C C . THR A 1 6 ? 5.352 -5.520 -11.900 1.00 32.22 6 THR A C 7
ATOM 3031 O O . THR A 1 6 ? 4.495 -4.641 -11.980 1.00 53.24 6 THR A O 7
ATOM 3042 N N . ALA A 1 7 ? 6.414 -5.570 -12.696 1.00 64.05 7 ALA A N 7
ATOM 3043 C CA . ALA A 1 7 ? 6.637 -4.573 -13.736 1.00 5.43 7 ALA A CA 7
ATOM 3044 C C . ALA A 1 7 ? 7.513 -5.130 -14.853 1.00 32.21 7 ALA A C 7
ATOM 3045 O O . ALA A 1 7 ? 8.145 -4.378 -15.595 1.00 24.15 7 ALA A O 7
ATOM 3052 N N . LYS A 1 8 ? 7.546 -6.454 -14.968 1.00 14.41 8 LYS A N 7
ATOM 3053 C CA . LYS A 1 8 ? 8.343 -7.113 -15.995 1.00 71.31 8 LYS A CA 7
ATOM 3054 C C . LYS A 1 8 ? 8.001 -6.573 -17.380 1.00 35.40 8 LYS A C 7
ATOM 3055 O O . LYS A 1 8 ? 8.820 -6.623 -18.297 1.00 61.24 8 LYS A O 7
ATOM 3074 N N . LYS A 1 9 ? 6.785 -6.056 -17.524 1.00 62.15 9 LYS A N 7
ATOM 3075 C CA . LYS A 1 9 ? 6.334 -5.504 -18.796 1.00 44.24 9 LYS A CA 7
ATOM 3076 C C . LYS A 1 9 ? 4.913 -4.963 -18.682 1.00 32.15 9 LYS A C 7
ATOM 3077 O O . LYS A 1 9 ? 4.094 -5.144 -19.584 1.00 31.44 9 LYS A O 7
ATOM 3096 N N . LEU A 1 10 ? 4.626 -4.298 -17.568 1.00 41.42 10 LEU A N 7
ATOM 3097 C CA . LEU A 1 10 ? 3.303 -3.728 -17.336 1.00 61.51 10 LEU A CA 7
ATOM 3098 C C . LEU A 1 10 ? 3.386 -2.516 -16.415 1.00 11.33 10 LEU A C 7
ATOM 3099 O O . LEU A 1 10 ? 2.394 -2.122 -15.801 1.00 65.04 10 LEU A O 7
ATOM 3115 N N . GLU A 1 11 ? 4.575 -1.927 -16.325 1.00 34.33 11 GLU A N 7
ATOM 3116 C CA . GLU A 1 11 ? 4.785 -0.758 -15.479 1.00 64.21 11 GLU A CA 7
ATOM 3117 C C . GLU A 1 11 ? 3.751 0.323 -15.777 1.00 74.15 11 GLU A C 7
ATOM 3118 O O . GLU A 1 11 ? 3.832 1.011 -16.794 1.00 4.54 11 GLU A O 7
ATOM 3130 N N . ASN A 1 12 ? 2.777 0.465 -14.884 1.00 20.42 12 ASN A N 7
ATOM 3131 C CA . ASN A 1 12 ? 1.725 1.461 -15.051 1.00 71.43 12 ASN A CA 7
ATOM 3132 C C . ASN A 1 12 ? 1.799 2.520 -13.955 1.00 70.44 12 ASN A C 7
ATOM 3133 O O . ASN A 1 12 ? 1.150 2.399 -12.917 1.00 15.23 12 ASN A O 7
ATOM 3144 N N . SER A 1 13 ? 2.595 3.557 -14.195 1.00 55.04 13 SER A N 7
ATOM 3145 C CA . SER A 1 13 ? 2.756 4.636 -13.228 1.00 43.10 13 SER A CA 7
ATOM 3146 C C . SER A 1 13 ? 3.395 4.121 -11.942 1.00 11.23 13 SER A C 7
ATOM 3147 O O . SER A 1 13 ? 3.096 4.605 -10.850 1.00 42.45 13 SER A O 7
ATOM 3155 N N . ALA A 1 14 ? 4.276 3.136 -12.079 1.00 60.22 14 ALA A N 7
ATOM 3156 C CA . ALA A 1 14 ? 4.959 2.556 -10.930 1.00 31.35 14 ALA A CA 7
ATOM 3157 C C . ALA A 1 14 ? 6.409 3.023 -10.859 1.00 14.54 14 ALA A C 7
ATOM 3158 O O . ALA A 1 14 ? 7.156 2.630 -9.963 1.00 20.31 14 ALA A O 7
ATOM 3165 N N . LYS A 1 15 ? 6.801 3.865 -11.809 1.00 11.43 15 LYS A N 7
ATOM 3166 C CA . LYS A 1 15 ? 8.161 4.388 -11.855 1.00 3.14 15 LYS A CA 7
ATOM 3167 C C . LYS A 1 15 ? 8.240 5.760 -11.193 1.00 14.05 15 LYS A C 7
ATOM 3168 O O . LYS A 1 15 ? 9.313 6.204 -10.785 1.00 22.35 15 LYS A O 7
ATOM 3187 N N . LYS A 1 16 ? 7.096 6.427 -11.088 1.00 15.54 16 LYS A N 7
ATOM 3188 C CA . LYS A 1 16 ? 7.033 7.748 -10.472 1.00 62.05 16 LYS A CA 7
ATOM 3189 C C . LYS A 1 16 ? 6.986 7.638 -8.952 1.00 11.22 16 LYS A C 7
ATOM 3190 O O . LYS A 1 16 ? 7.505 8.500 -8.242 1.00 34.34 16 LYS A O 7
ATOM 3209 N N . ARG A 1 17 ? 6.362 6.573 -8.459 1.00 43.01 17 ARG A N 7
ATOM 3210 C CA . ARG A 1 17 ? 6.248 6.351 -7.023 1.00 2.13 17 ARG A CA 7
ATOM 3211 C C . ARG A 1 17 ? 7.593 5.943 -6.427 1.00 55.30 17 ARG A C 7
ATOM 3212 O O . ARG A 1 17 ? 7.894 6.259 -5.276 1.00 35.05 17 ARG A O 7
ATOM 3233 N N . ILE A 1 18 ? 8.396 5.240 -7.219 1.00 14.45 18 ILE A N 7
ATOM 3234 C CA . ILE A 1 18 ? 9.707 4.790 -6.769 1.00 43.35 18 ILE A CA 7
ATOM 3235 C C . ILE A 1 18 ? 10.752 5.888 -6.937 1.00 2.33 18 ILE A C 7
ATOM 3236 O O . ILE A 1 18 ? 11.755 5.919 -6.224 1.00 23.51 18 ILE A O 7
ATOM 3252 N N . SER A 1 19 ? 10.509 6.790 -7.882 1.00 51.14 19 SER A N 7
ATOM 3253 C CA . SER A 1 19 ? 11.430 7.890 -8.145 1.00 32.20 19 SER A CA 7
ATOM 3254 C C . SER A 1 19 ? 11.516 8.825 -6.943 1.00 10.13 19 SER A C 7
ATOM 3255 O O . SER A 1 19 ? 12.419 9.656 -6.854 1.00 12.43 19 SER A O 7
ATOM 3263 N N . GLU A 1 20 ? 10.569 8.682 -6.020 1.00 63.24 20 GLU A N 7
ATOM 3264 C CA . GLU A 1 20 ? 10.538 9.514 -4.824 1.00 14.44 20 GLU A CA 7
ATOM 3265 C C . GLU A 1 20 ? 11.417 8.922 -3.726 1.00 14.54 20 GLU A C 7
ATOM 3266 O O . GLU A 1 20 ? 12.209 9.627 -3.102 1.00 40.42 20 GLU A O 7
ATOM 3278 N N . GLY A 1 21 ? 11.269 7.621 -3.494 1.00 42.35 21 GLY A N 7
ATOM 3279 C CA . GLY A 1 21 ? 12.055 6.956 -2.472 1.00 32.04 21 GLY A CA 7
ATOM 3280 C C . GLY A 1 21 ? 13.460 6.633 -2.938 1.00 44.44 21 GLY A C 7
ATOM 3281 O O . GLY A 1 21 ? 14.411 6.697 -2.158 1.00 35.13 21 GLY A O 7
ATOM 3285 N N . ILE A 1 22 ? 13.593 6.285 -4.214 1.00 22.14 22 ILE A N 7
ATOM 3286 C CA . ILE A 1 22 ? 14.893 5.951 -4.782 1.00 60.53 22 ILE A CA 7
ATOM 3287 C C . ILE A 1 22 ? 15.742 7.201 -4.985 1.00 25.42 22 ILE A C 7
ATOM 3288 O O . ILE A 1 22 ? 16.968 7.124 -5.064 1.00 41.40 22 ILE A O 7
ATOM 3304 N N . ALA A 1 23 ? 15.082 8.351 -5.066 1.00 3.20 23 ALA A N 7
ATOM 3305 C CA . ALA A 1 23 ? 15.777 9.619 -5.255 1.00 73.31 23 ALA A CA 7
ATOM 3306 C C . ALA A 1 23 ? 16.518 10.033 -3.988 1.00 60.15 23 ALA A C 7
ATOM 3307 O O . ALA A 1 23 ? 17.613 10.592 -4.054 1.00 24.41 23 ALA A O 7
ATOM 3314 N N . ILE A 1 24 ? 15.914 9.756 -2.838 1.00 10.22 24 ILE A N 7
ATOM 3315 C CA . ILE A 1 24 ? 16.518 10.100 -1.557 1.00 11.14 24 ILE A CA 7
ATOM 3316 C C . ILE A 1 24 ? 17.410 8.972 -1.049 1.00 42.41 24 ILE A C 7
ATOM 3317 O O . ILE A 1 24 ? 18.376 9.210 -0.324 1.00 34.32 24 ILE A O 7
ATOM 3333 N N . ALA A 1 25 ? 17.081 7.745 -1.437 1.00 61.31 25 ALA A N 7
ATOM 3334 C CA . ALA A 1 25 ? 17.855 6.580 -1.025 1.00 13.22 25 ALA A CA 7
ATOM 3335 C C . ALA A 1 25 ? 19.273 6.638 -1.581 1.00 43.43 25 ALA A C 7
ATOM 3336 O O . ALA A 1 25 ? 20.222 6.189 -0.937 1.00 14.41 25 ALA A O 7
ATOM 3343 N N . ILE A 1 26 ? 19.411 7.193 -2.781 1.00 11.22 26 ILE A N 7
ATOM 3344 C CA . ILE A 1 26 ? 20.714 7.310 -3.423 1.00 23.21 26 ILE A CA 7
ATOM 3345 C C . ILE A 1 26 ? 21.352 8.664 -3.131 1.00 32.12 26 ILE A C 7
ATOM 3346 O O . ILE A 1 26 ? 22.574 8.804 -3.158 1.00 61.43 26 ILE A O 7
ATOM 3362 N N . GLN A 1 27 ? 20.515 9.657 -2.850 1.00 11.53 27 GLN A N 7
ATOM 3363 C CA . GLN A 1 27 ? 20.997 11.001 -2.551 1.00 65.40 27 GLN A CA 7
ATOM 3364 C C . GLN A 1 27 ? 21.982 10.979 -1.387 1.00 21.15 27 GLN A C 7
ATOM 3365 O O . GLN A 1 27 ? 22.830 11.861 -1.261 1.00 43.21 27 GLN A O 7
ATOM 3379 N N . GLY A 1 28 ? 21.863 9.964 -0.536 1.00 12.13 28 GLY A N 7
ATOM 3380 C CA . GLY A 1 28 ? 22.748 9.847 0.608 1.00 64.10 28 GLY A CA 7
ATOM 3381 C C . GLY A 1 28 ? 23.339 8.458 0.744 1.00 62.41 28 GLY A C 7
ATOM 3382 O O . GLY A 1 28 ? 23.789 8.069 1.821 1.00 45.51 28 GLY A O 7
ATOM 3386 N N . GLY A 1 29 ? 23.336 7.705 -0.352 1.00 62.13 29 GLY A N 7
ATOM 3387 C CA . GLY A 1 29 ? 23.877 6.358 -0.329 1.00 12.31 29 GLY A CA 7
ATOM 3388 C C . GLY A 1 29 ? 25.330 6.324 0.102 1.00 14.12 29 GLY A C 7
ATOM 3389 O O . GLY A 1 29 ? 25.660 5.912 1.215 1.00 53.44 29 GLY A O 7
ATOM 3393 N N . PRO A 1 30 ? 26.227 6.764 -0.793 1.00 31.44 30 PRO A N 7
ATOM 3394 C CA . PRO A 1 30 ? 27.667 6.790 -0.521 1.00 43.55 30 PRO A CA 7
ATOM 3395 C C . PRO A 1 30 ? 28.042 7.842 0.517 1.00 2.02 30 PRO A C 7
ATOM 3396 O O . PRO A 1 30 ? 29.130 7.800 1.092 1.00 31.13 30 PRO A O 7
ATOM 3407 N N . ARG A 1 31 ? 27.135 8.784 0.753 1.00 32.11 31 ARG A N 7
ATOM 3408 C CA . ARG A 1 31 ? 27.371 9.847 1.722 1.00 22.14 31 ARG A CA 7
ATOM 3409 C C . ARG A 1 31 ? 28.643 10.619 1.383 1.00 13.30 31 ARG A C 7
ATOM 3410 O O . ARG A 1 31 ? 28.648 11.850 1.369 1.00 54.33 31 ARG A O 7
ATOM 3431 N N . SER A 1 1 ? -11.556 -8.866 -16.836 1.00 52.31 1 SER A N 8
ATOM 3432 C CA . SER A 1 1 ? -11.175 -8.801 -18.242 1.00 61.50 1 SER A CA 8
ATOM 3433 C C . SER A 1 1 ? -10.044 -7.799 -18.453 1.00 72.10 1 SER A C 8
ATOM 3434 O O . SER A 1 1 ? -10.284 -6.637 -18.781 1.00 63.12 1 SER A O 8
ATOM 3442 N N . TRP A 1 2 ? -8.813 -8.258 -18.262 1.00 44.30 2 TRP A N 8
ATOM 3443 C CA . TRP A 1 2 ? -7.644 -7.402 -18.431 1.00 42.21 2 TRP A CA 8
ATOM 3444 C C . TRP A 1 2 ? -7.316 -7.214 -19.908 1.00 41.41 2 TRP A C 8
ATOM 3445 O O . TRP A 1 2 ? -6.994 -8.173 -20.610 1.00 23.20 2 TRP A O 8
ATOM 3466 N N . LEU A 1 3 ? -7.400 -5.973 -20.375 1.00 4.33 3 LEU A N 8
ATOM 3467 C CA . LEU A 1 3 ? -7.111 -5.659 -21.770 1.00 12.21 3 LEU A CA 8
ATOM 3468 C C . LEU A 1 3 ? -5.607 -5.622 -22.020 1.00 1.10 3 LEU A C 8
ATOM 3469 O O . LEU A 1 3 ? -5.083 -6.390 -22.827 1.00 3.24 3 LEU A O 8
ATOM 3485 N N . SER A 1 4 ? -4.918 -4.725 -21.321 1.00 62.51 4 SER A N 8
ATOM 3486 C CA . SER A 1 4 ? -3.474 -4.587 -21.468 1.00 63.44 4 SER A CA 8
ATOM 3487 C C . SER A 1 4 ? -2.852 -4.001 -20.204 1.00 73.23 4 SER A C 8
ATOM 3488 O O . SER A 1 4 ? -1.951 -3.165 -20.271 1.00 70.01 4 SER A O 8
ATOM 3496 N N . LYS A 1 5 ? -3.341 -4.446 -19.052 1.00 22.15 5 LYS A N 8
ATOM 3497 C CA . LYS A 1 5 ? -2.835 -3.968 -17.770 1.00 64.42 5 LYS A CA 8
ATOM 3498 C C . LYS A 1 5 ? -1.317 -4.109 -17.698 1.00 55.32 5 LYS A C 8
ATOM 3499 O O . LYS A 1 5 ? -0.780 -5.212 -17.798 1.00 64.02 5 LYS A O 8
ATOM 3518 N N . THR A 1 6 ? -0.631 -2.984 -17.522 1.00 52.45 6 THR A N 8
ATOM 3519 C CA . THR A 1 6 ? 0.824 -2.981 -17.437 1.00 34.35 6 THR A CA 8
ATOM 3520 C C . THR A 1 6 ? 1.291 -2.636 -16.027 1.00 74.01 6 THR A C 8
ATOM 3521 O O . THR A 1 6 ? 2.286 -1.935 -15.847 1.00 55.41 6 THR A O 8
ATOM 3532 N N . ALA A 1 7 ? 0.566 -3.134 -15.030 1.00 43.12 7 ALA A N 8
ATOM 3533 C CA . ALA A 1 7 ? 0.909 -2.880 -13.636 1.00 74.03 7 ALA A CA 8
ATOM 3534 C C . ALA A 1 7 ? 0.687 -4.123 -12.781 1.00 70.24 7 ALA A C 8
ATOM 3535 O O . ALA A 1 7 ? 0.549 -4.034 -11.561 1.00 42.02 7 ALA A O 8
ATOM 3542 N N . LYS A 1 8 ? 0.653 -5.283 -13.429 1.00 51.33 8 LYS A N 8
ATOM 3543 C CA . LYS A 1 8 ? 0.448 -6.545 -12.729 1.00 64.22 8 LYS A CA 8
ATOM 3544 C C . LYS A 1 8 ? 1.427 -6.688 -11.568 1.00 64.33 8 LYS A C 8
ATOM 3545 O O . LYS A 1 8 ? 1.129 -7.340 -10.567 1.00 53.41 8 LYS A O 8
ATOM 3564 N N . LYS A 1 9 ? 2.598 -6.074 -11.708 1.00 34.50 9 LYS A N 8
ATOM 3565 C CA . LYS A 1 9 ? 3.620 -6.131 -10.670 1.00 43.52 9 LYS A CA 8
ATOM 3566 C C . LYS A 1 9 ? 4.783 -5.201 -11.001 1.00 41.55 9 LYS A C 8
ATOM 3567 O O . LYS A 1 9 ? 5.946 -5.539 -10.776 1.00 13.14 9 LYS A O 8
ATOM 3586 N N . LEU A 1 10 ? 4.463 -4.028 -11.536 1.00 54.45 10 LEU A N 8
ATOM 3587 C CA . LEU A 1 10 ? 5.481 -3.047 -11.897 1.00 70.44 10 LEU A CA 8
ATOM 3588 C C . LEU A 1 10 ? 6.199 -2.527 -10.657 1.00 4.43 10 LEU A C 8
ATOM 3589 O O . LEU A 1 10 ? 7.428 -2.526 -10.594 1.00 63.33 10 LEU A O 8
ATOM 3605 N N . GLU A 1 11 ? 5.424 -2.086 -9.671 1.00 54.01 11 GLU A N 8
ATOM 3606 C CA . GLU A 1 11 ? 5.987 -1.564 -8.432 1.00 20.14 11 GLU A CA 8
ATOM 3607 C C . GLU A 1 11 ? 4.883 -1.127 -7.474 1.00 14.33 11 GLU A C 8
ATOM 3608 O O . GLU A 1 11 ? 4.802 -1.605 -6.343 1.00 41.40 11 GLU A O 8
ATOM 3620 N N . ASN A 1 12 ? 4.034 -0.214 -7.936 1.00 31.13 12 ASN A N 8
ATOM 3621 C CA . ASN A 1 12 ? 2.935 0.289 -7.120 1.00 55.33 12 ASN A CA 8
ATOM 3622 C C . ASN A 1 12 ? 3.457 1.146 -5.971 1.00 44.45 12 ASN A C 8
ATOM 3623 O O . ASN A 1 12 ? 3.370 2.374 -6.009 1.00 71.42 12 ASN A O 8
ATOM 3634 N N . SER A 1 13 ? 4.002 0.491 -4.951 1.00 72.34 13 SER A N 8
ATOM 3635 C CA . SER A 1 13 ? 4.536 1.192 -3.790 1.00 22.11 13 SER A CA 8
ATOM 3636 C C . SER A 1 13 ? 5.974 0.764 -3.511 1.00 40.34 13 SER A C 8
ATOM 3637 O O . SER A 1 13 ? 6.594 1.220 -2.551 1.00 52.41 13 SER A O 8
ATOM 3645 N N . ALA A 1 14 ? 6.498 -0.115 -4.359 1.00 51.01 14 ALA A N 8
ATOM 3646 C CA . ALA A 1 14 ? 7.863 -0.603 -4.207 1.00 32.44 14 ALA A CA 8
ATOM 3647 C C . ALA A 1 14 ? 8.876 0.475 -4.574 1.00 1.32 14 ALA A C 8
ATOM 3648 O O . ALA A 1 14 ? 10.063 0.358 -4.267 1.00 73.53 14 ALA A O 8
ATOM 3655 N N . LYS A 1 15 ? 8.401 1.527 -5.233 1.00 23.30 15 LYS A N 8
ATOM 3656 C CA . LYS A 1 15 ? 9.265 2.628 -5.642 1.00 61.22 15 LYS A CA 8
ATOM 3657 C C . LYS A 1 15 ? 9.423 3.643 -4.515 1.00 51.52 15 LYS A C 8
ATOM 3658 O O . LYS A 1 15 ? 10.320 4.486 -4.546 1.00 10.22 15 LYS A O 8
ATOM 3677 N N . LYS A 1 16 ? 8.546 3.557 -3.520 1.00 44.33 16 LYS A N 8
ATOM 3678 C CA . LYS A 1 16 ? 8.589 4.467 -2.381 1.00 64.43 16 LYS A CA 8
ATOM 3679 C C . LYS A 1 16 ? 9.616 4.002 -1.353 1.00 13.32 16 LYS A C 8
ATOM 3680 O O . LYS A 1 16 ? 10.257 4.818 -0.690 1.00 72.01 16 LYS A O 8
ATOM 3699 N N . ARG A 1 17 ? 9.767 2.688 -1.226 1.00 40.02 17 ARG A N 8
ATOM 3700 C CA . ARG A 1 17 ? 10.716 2.116 -0.279 1.00 31.04 17 ARG A CA 8
ATOM 3701 C C . ARG A 1 17 ? 12.152 2.372 -0.726 1.00 2.12 17 ARG A C 8
ATOM 3702 O O . ARG A 1 17 ? 13.058 2.493 0.100 1.00 35.30 17 ARG A O 8
ATOM 3723 N N . ILE A 1 18 ? 12.353 2.453 -2.037 1.00 15.32 18 ILE A N 8
ATOM 3724 C CA . ILE A 1 18 ? 13.678 2.695 -2.593 1.00 51.40 18 ILE A CA 8
ATOM 3725 C C . ILE A 1 18 ? 13.970 4.189 -2.687 1.00 2.10 18 ILE A C 8
ATOM 3726 O O . ILE A 1 18 ? 15.126 4.610 -2.638 1.00 52.22 18 ILE A O 8
ATOM 3742 N N . SER A 1 19 ? 12.915 4.986 -2.820 1.00 74.23 19 SER A N 8
ATOM 3743 C CA . SER A 1 19 ? 13.058 6.433 -2.923 1.00 14.41 19 SER A CA 8
ATOM 3744 C C . SER A 1 19 ? 13.639 7.014 -1.638 1.00 3.33 19 SER A C 8
ATOM 3745 O O . SER A 1 19 ? 14.089 8.159 -1.610 1.00 41.31 19 SER A O 8
ATOM 3753 N N . GLU A 1 20 ? 13.626 6.215 -0.575 1.00 50.24 20 GLU A N 8
ATOM 3754 C CA . GLU A 1 20 ? 14.151 6.650 0.713 1.00 3.25 20 GLU A CA 8
ATOM 3755 C C . GLU A 1 20 ? 15.666 6.473 0.772 1.00 51.05 20 GLU A C 8
ATOM 3756 O O . GLU A 1 20 ? 16.394 7.385 1.162 1.00 71.40 20 GLU A O 8
ATOM 3768 N N . GLY A 1 21 ? 16.133 5.291 0.380 1.00 2.31 21 GLY A N 8
ATOM 3769 C CA . GLY A 1 21 ? 17.558 5.015 0.396 1.00 73.24 21 GLY A CA 8
ATOM 3770 C C . GLY A 1 21 ? 18.278 5.613 -0.797 1.00 15.34 21 GLY A C 8
ATOM 3771 O O . GLY A 1 21 ? 19.427 6.039 -0.686 1.00 5.42 21 GLY A O 8
ATOM 3775 N N . ILE A 1 22 ? 17.601 5.644 -1.940 1.00 10.23 22 ILE A N 8
ATOM 3776 C CA . ILE A 1 22 ? 18.184 6.194 -3.157 1.00 51.32 22 ILE A CA 8
ATOM 3777 C C . ILE A 1 22 ? 18.241 7.717 -3.100 1.00 51.10 22 ILE A C 8
ATOM 3778 O O . ILE A 1 22 ? 19.034 8.345 -3.801 1.00 14.41 22 ILE A O 8
ATOM 3794 N N . ALA A 1 23 ? 17.396 8.304 -2.259 1.00 12.20 23 ALA A N 8
ATOM 3795 C CA . ALA A 1 23 ? 17.352 9.753 -2.107 1.00 5.21 23 ALA A CA 8
ATOM 3796 C C . ALA A 1 23 ? 18.584 10.265 -1.368 1.00 22.34 23 ALA A C 8
ATOM 3797 O O . ALA A 1 23 ? 19.102 11.339 -1.674 1.00 51.02 23 ALA A O 8
ATOM 3804 N N . ILE A 1 24 ? 19.048 9.490 -0.393 1.00 32.40 24 ILE A N 8
ATOM 3805 C CA . ILE A 1 24 ? 20.219 9.865 0.389 1.00 10.03 24 ILE A CA 8
ATOM 3806 C C . ILE A 1 24 ? 21.501 9.353 -0.259 1.00 75.04 24 ILE A C 8
ATOM 3807 O O . ILE A 1 24 ? 22.567 9.947 -0.105 1.00 11.34 24 ILE A O 8
ATOM 3823 N N . ALA A 1 25 ? 21.388 8.247 -0.988 1.00 15.12 25 ALA A N 8
ATOM 3824 C CA . ALA A 1 25 ? 22.536 7.657 -1.664 1.00 22.13 25 ALA A CA 8
ATOM 3825 C C . ALA A 1 25 ? 23.086 8.595 -2.733 1.00 11.23 25 ALA A C 8
ATOM 3826 O O . ALA A 1 25 ? 24.294 8.643 -2.968 1.00 14.41 25 ALA A O 8
ATOM 3833 N N . ILE A 1 26 ? 22.193 9.338 -3.377 1.00 55.13 26 ILE A N 8
ATOM 3834 C CA . ILE A 1 26 ? 22.589 10.275 -4.421 1.00 63.00 26 ILE A CA 8
ATOM 3835 C C . ILE A 1 26 ? 22.810 11.672 -3.851 1.00 14.10 26 ILE A C 8
ATOM 3836 O O . ILE A 1 26 ? 23.569 12.466 -4.405 1.00 65.21 26 ILE A O 8
ATOM 3852 N N . GLN A 1 27 ? 22.141 11.964 -2.740 1.00 41.10 27 GLN A N 8
ATOM 3853 C CA . GLN A 1 27 ? 22.265 13.266 -2.094 1.00 62.52 27 GLN A CA 8
ATOM 3854 C C . GLN A 1 27 ? 23.722 13.573 -1.765 1.00 2.11 27 GLN A C 8
ATOM 3855 O O . GLN A 1 27 ? 24.112 14.735 -1.654 1.00 62.41 27 GLN A O 8
ATOM 3869 N N . GLY A 1 28 ? 24.523 12.523 -1.609 1.00 42.21 28 GLY A N 8
ATOM 3870 C CA . GLY A 1 28 ? 25.928 12.703 -1.293 1.00 62.54 28 GLY A CA 8
ATOM 3871 C C . GLY A 1 28 ? 26.835 11.918 -2.220 1.00 64.40 28 GLY A C 8
ATOM 3872 O O . GLY A 1 28 ? 27.972 11.603 -1.868 1.00 54.33 28 GLY A O 8
ATOM 3876 N N . GLY A 1 29 ? 26.332 11.598 -3.409 1.00 12.45 29 GLY A N 8
ATOM 3877 C CA . GLY A 1 29 ? 27.117 10.846 -4.369 1.00 45.23 29 GLY A CA 8
ATOM 3878 C C . GLY A 1 29 ? 28.399 11.558 -4.755 1.00 12.42 29 GLY A C 8
ATOM 3879 O O . GLY A 1 29 ? 29.498 11.148 -4.383 1.00 4.01 29 GLY A O 8
ATOM 3883 N N . PRO A 1 30 ? 28.265 12.652 -5.520 1.00 25.10 30 PRO A N 8
ATOM 3884 C CA . PRO A 1 30 ? 29.412 13.445 -5.974 1.00 13.11 30 PRO A CA 8
ATOM 3885 C C . PRO A 1 30 ? 30.079 14.205 -4.833 1.00 11.22 30 PRO A C 8
ATOM 3886 O O . PRO A 1 30 ? 31.267 14.523 -4.897 1.00 54.11 30 PRO A O 8
ATOM 3897 N N . ARG A 1 31 ? 29.308 14.493 -3.789 1.00 40.33 31 ARG A N 8
ATOM 3898 C CA . ARG A 1 31 ? 29.825 15.217 -2.634 1.00 60.01 31 ARG A CA 8
ATOM 3899 C C . ARG A 1 31 ? 29.425 14.524 -1.335 1.00 12.12 31 ARG A C 8
ATOM 3900 O O . ARG A 1 31 ? 29.735 15.003 -0.244 1.00 22.42 31 ARG A O 8
ATOM 3921 N N . SER A 1 1 ? -3.659 -14.275 2.748 1.00 74.23 1 SER A N 9
ATOM 3922 C CA . SER A 1 1 ? -4.914 -14.367 2.010 1.00 12.15 1 SER A CA 9
ATOM 3923 C C . SER A 1 1 ? -4.784 -13.722 0.634 1.00 63.42 1 SER A C 9
ATOM 3924 O O . SER A 1 1 ? -5.090 -14.342 -0.385 1.00 11.20 1 SER A O 9
ATOM 3932 N N . TRP A 1 2 ? -4.327 -12.476 0.613 1.00 52.55 2 TRP A N 9
ATOM 3933 C CA . TRP A 1 2 ? -4.156 -11.746 -0.639 1.00 2.23 2 TRP A CA 9
ATOM 3934 C C . TRP A 1 2 ? -2.865 -10.934 -0.623 1.00 71.43 2 TRP A C 9
ATOM 3935 O O . TRP A 1 2 ? -2.389 -10.526 0.437 1.00 34.00 2 TRP A O 9
ATOM 3956 N N . LEU A 1 3 ? -2.302 -10.704 -1.804 1.00 53.33 3 LEU A N 9
ATOM 3957 C CA . LEU A 1 3 ? -1.065 -9.940 -1.926 1.00 54.03 3 LEU A CA 9
ATOM 3958 C C . LEU A 1 3 ? -1.275 -8.697 -2.785 1.00 15.23 3 LEU A C 9
ATOM 3959 O O . LEU A 1 3 ? -0.796 -7.613 -2.453 1.00 12.33 3 LEU A O 9
ATOM 3975 N N . SER A 1 4 ? -1.997 -8.861 -3.889 1.00 22.40 4 SER A N 9
ATOM 3976 C CA . SER A 1 4 ? -2.269 -7.753 -4.796 1.00 54.23 4 SER A CA 9
ATOM 3977 C C . SER A 1 4 ? -0.975 -7.062 -5.215 1.00 21.42 4 SER A C 9
ATOM 3978 O O . SER A 1 4 ? -0.639 -5.989 -4.713 1.00 73.23 4 SER A O 9
ATOM 3986 N N . LYS A 1 5 ? -0.251 -7.686 -6.138 1.00 22.33 5 LYS A N 9
ATOM 3987 C CA . LYS A 1 5 ? 1.007 -7.134 -6.627 1.00 12.33 5 LYS A CA 9
ATOM 3988 C C . LYS A 1 5 ? 0.769 -5.840 -7.399 1.00 0.02 5 LYS A C 9
ATOM 3989 O O . LYS A 1 5 ? -0.337 -5.582 -7.874 1.00 75.31 5 LYS A O 9
ATOM 4008 N N . THR A 1 6 ? 1.815 -5.029 -7.522 1.00 1.40 6 THR A N 9
ATOM 4009 C CA . THR A 1 6 ? 1.720 -3.762 -8.237 1.00 30.13 6 THR A CA 9
ATOM 4010 C C . THR A 1 6 ? 2.808 -3.646 -9.298 1.00 23.52 6 THR A C 9
ATOM 4011 O O . THR A 1 6 ? 3.793 -4.384 -9.273 1.00 41.02 6 THR A O 9
ATOM 4022 N N . ALA A 1 7 ? 2.624 -2.716 -10.229 1.00 3.25 7 ALA A N 9
ATOM 4023 C CA . ALA A 1 7 ? 3.592 -2.502 -11.297 1.00 64.10 7 ALA A CA 9
ATOM 4024 C C . ALA A 1 7 ? 3.655 -3.707 -12.230 1.00 2.31 7 ALA A C 9
ATOM 4025 O O . ALA A 1 7 ? 4.579 -3.835 -13.034 1.00 74.12 7 ALA A O 9
ATOM 4032 N N . LYS A 1 8 ? 2.668 -4.589 -12.117 1.00 53.42 8 LYS A N 9
ATOM 4033 C CA . LYS A 1 8 ? 2.610 -5.783 -12.951 1.00 35.53 8 LYS A CA 9
ATOM 4034 C C . LYS A 1 8 ? 2.679 -5.419 -14.430 1.00 53.22 8 LYS A C 9
ATOM 4035 O O . LYS A 1 8 ? 3.097 -6.226 -15.261 1.00 33.15 8 LYS A O 9
ATOM 4054 N N . LYS A 1 9 ? 2.268 -4.197 -14.754 1.00 33.34 9 LYS A N 9
ATOM 4055 C CA . LYS A 1 9 ? 2.285 -3.724 -16.132 1.00 44.35 9 LYS A CA 9
ATOM 4056 C C . LYS A 1 9 ? 1.787 -2.285 -16.220 1.00 3.41 9 LYS A C 9
ATOM 4057 O O . LYS A 1 9 ? 1.032 -1.932 -17.127 1.00 34.45 9 LYS A O 9
ATOM 4076 N N . LEU A 1 10 ? 2.216 -1.457 -15.274 1.00 0.44 10 LEU A N 9
ATOM 4077 C CA . LEU A 1 10 ? 1.815 -0.054 -15.245 1.00 33.43 10 LEU A CA 9
ATOM 4078 C C . LEU A 1 10 ? 3.014 0.860 -15.470 1.00 45.20 10 LEU A C 9
ATOM 4079 O O . LEU A 1 10 ? 3.070 1.595 -16.456 1.00 30.34 10 LEU A O 9
ATOM 4095 N N . GLU A 1 11 ? 3.973 0.808 -14.551 1.00 22.44 11 GLU A N 9
ATOM 4096 C CA . GLU A 1 11 ? 5.173 1.631 -14.651 1.00 33.33 11 GLU A CA 9
ATOM 4097 C C . GLU A 1 11 ? 5.826 1.475 -16.021 1.00 4.32 11 GLU A C 9
ATOM 4098 O O . GLU A 1 11 ? 6.411 0.437 -16.327 1.00 0.11 11 GLU A O 9
ATOM 4110 N N . ASN A 1 12 ? 5.722 2.516 -16.841 1.00 72.32 12 ASN A N 9
ATOM 4111 C CA . ASN A 1 12 ? 6.302 2.495 -18.179 1.00 55.13 12 ASN A CA 9
ATOM 4112 C C . ASN A 1 12 ? 7.615 3.270 -18.215 1.00 23.20 12 ASN A C 9
ATOM 4113 O O . ASN A 1 12 ? 8.483 3.002 -19.046 1.00 3.22 12 ASN A O 9
ATOM 4124 N N . SER A 1 13 ? 7.754 4.231 -17.307 1.00 62.22 13 SER A N 9
ATOM 4125 C CA . SER A 1 13 ? 8.961 5.047 -17.236 1.00 74.14 13 SER A CA 9
ATOM 4126 C C . SER A 1 13 ? 8.862 6.064 -16.104 1.00 4.41 13 SER A C 9
ATOM 4127 O O . SER A 1 13 ? 9.300 7.206 -16.241 1.00 41.31 13 SER A O 9
ATOM 4135 N N . ALA A 1 14 ? 8.284 5.641 -14.985 1.00 21.22 14 ALA A N 9
ATOM 4136 C CA . ALA A 1 14 ? 8.130 6.513 -13.827 1.00 54.03 14 ALA A CA 9
ATOM 4137 C C . ALA A 1 14 ? 9.080 6.110 -12.705 1.00 62.22 14 ALA A C 9
ATOM 4138 O O . ALA A 1 14 ? 9.066 6.698 -11.624 1.00 2.32 14 ALA A O 9
ATOM 4145 N N . LYS A 1 15 ? 9.905 5.102 -12.969 1.00 3.24 15 LYS A N 9
ATOM 4146 C CA . LYS A 1 15 ? 10.864 4.620 -11.982 1.00 31.44 15 LYS A CA 9
ATOM 4147 C C . LYS A 1 15 ? 12.255 5.184 -12.252 1.00 53.45 15 LYS A C 9
ATOM 4148 O O . LYS A 1 15 ? 13.089 5.267 -11.351 1.00 10.41 15 LYS A O 9
ATOM 4167 N N . LYS A 1 16 ? 12.498 5.573 -13.500 1.00 12.04 16 LYS A N 9
ATOM 4168 C CA . LYS A 1 16 ? 13.786 6.133 -13.890 1.00 24.04 16 LYS A CA 9
ATOM 4169 C C . LYS A 1 16 ? 13.866 7.614 -13.534 1.00 0.11 16 LYS A C 9
ATOM 4170 O O . LYS A 1 16 ? 14.943 8.135 -13.242 1.00 73.11 16 LYS A O 9
ATOM 4189 N N . ARG A 1 17 ? 12.720 8.286 -13.559 1.00 11.52 17 ARG A N 9
ATOM 4190 C CA . ARG A 1 17 ? 12.661 9.708 -13.239 1.00 33.44 17 ARG A CA 9
ATOM 4191 C C . ARG A 1 17 ? 12.811 9.933 -11.737 1.00 14.21 17 ARG A C 9
ATOM 4192 O O . ARG A 1 17 ? 13.358 10.947 -11.303 1.00 45.24 17 ARG A O 9
ATOM 4213 N N . ILE A 1 18 ? 12.320 8.982 -10.949 1.00 51.42 18 ILE A N 9
ATOM 4214 C CA . ILE A 1 18 ? 12.400 9.077 -9.497 1.00 11.51 18 ILE A CA 9
ATOM 4215 C C . ILE A 1 18 ? 13.758 8.606 -8.989 1.00 43.11 18 ILE A C 9
ATOM 4216 O O . ILE A 1 18 ? 14.220 9.034 -7.931 1.00 73.01 18 ILE A O 9
ATOM 4232 N N . SER A 1 19 ? 14.395 7.723 -9.752 1.00 1.04 19 SER A N 9
ATOM 4233 C CA . SER A 1 19 ? 15.701 7.191 -9.378 1.00 54.53 19 SER A CA 9
ATOM 4234 C C . SER A 1 19 ? 16.752 8.297 -9.360 1.00 21.22 19 SER A C 9
ATOM 4235 O O . SER A 1 19 ? 17.845 8.119 -8.822 1.00 53.14 19 SER A O 9
ATOM 4243 N N . GLU A 1 20 ? 16.413 9.438 -9.951 1.00 74.02 20 GLU A N 9
ATOM 4244 C CA . GLU A 1 20 ? 17.327 10.572 -10.004 1.00 5.25 20 GLU A CA 9
ATOM 4245 C C . GLU A 1 20 ? 17.217 11.419 -8.739 1.00 25.23 20 GLU A C 9
ATOM 4246 O O . GLU A 1 20 ? 18.224 11.785 -8.134 1.00 24.41 20 GLU A O 9
ATOM 4258 N N . GLY A 1 21 ? 15.985 11.727 -8.345 1.00 44.11 21 GLY A N 9
ATOM 4259 C CA . GLY A 1 21 ? 15.765 12.529 -7.156 1.00 24.35 21 GLY A CA 9
ATOM 4260 C C . GLY A 1 21 ? 15.887 11.719 -5.880 1.00 72.30 21 GLY A C 9
ATOM 4261 O O . GLY A 1 21 ? 16.368 12.219 -4.863 1.00 64.20 21 GLY A O 9
ATOM 4265 N N . ILE A 1 22 ? 15.448 10.466 -5.933 1.00 31.33 22 ILE A N 9
ATOM 4266 C CA . ILE A 1 22 ? 15.509 9.586 -4.772 1.00 64.23 22 ILE A CA 9
ATOM 4267 C C . ILE A 1 22 ? 16.939 9.126 -4.507 1.00 33.44 22 ILE A C 9
ATOM 4268 O O . ILE A 1 22 ? 17.277 8.730 -3.392 1.00 31.25 22 ILE A O 9
ATOM 4284 N N . ALA A 1 23 ? 17.774 9.182 -5.539 1.00 2.04 23 ALA A N 9
ATOM 4285 C CA . ALA A 1 23 ? 19.168 8.775 -5.416 1.00 24.21 23 ALA A CA 9
ATOM 4286 C C . ALA A 1 23 ? 19.966 9.787 -4.601 1.00 44.22 23 ALA A C 9
ATOM 4287 O O . ALA A 1 23 ? 20.855 9.417 -3.833 1.00 12.40 23 ALA A O 9
ATOM 4294 N N . ILE A 1 24 ? 19.644 11.065 -4.775 1.00 25.43 24 ILE A N 9
ATOM 4295 C CA . ILE A 1 24 ? 20.332 12.130 -4.055 1.00 33.52 24 ILE A CA 9
ATOM 4296 C C . ILE A 1 24 ? 19.652 12.419 -2.721 1.00 31.01 24 ILE A C 9
ATOM 4297 O O . ILE A 1 24 ? 20.295 12.855 -1.767 1.00 11.33 24 ILE A O 9
ATOM 4313 N N . ALA A 1 25 ? 18.348 12.171 -2.662 1.00 15.13 25 ALA A N 9
ATOM 4314 C CA . ALA A 1 25 ? 17.581 12.401 -1.444 1.00 13.34 25 ALA A CA 9
ATOM 4315 C C . ALA A 1 25 ? 18.052 11.488 -0.317 1.00 64.02 25 ALA A C 9
ATOM 4316 O O . ALA A 1 25 ? 18.043 11.874 0.852 1.00 33.52 25 ALA A O 9
ATOM 4323 N N . ILE A 1 26 ? 18.464 10.277 -0.677 1.00 34.22 26 ILE A N 9
ATOM 4324 C CA . ILE A 1 26 ? 18.939 9.309 0.304 1.00 1.44 26 ILE A CA 9
ATOM 4325 C C . ILE A 1 26 ? 20.455 9.381 0.457 1.00 73.42 26 ILE A C 9
ATOM 4326 O O . ILE A 1 26 ? 20.999 9.032 1.504 1.00 45.22 26 ILE A O 9
ATOM 4342 N N . GLN A 1 27 ? 21.129 9.836 -0.594 1.00 51.02 27 GLN A N 9
ATOM 4343 C CA . GLN A 1 27 ? 22.582 9.954 -0.576 1.00 41.13 27 GLN A CA 9
ATOM 4344 C C . GLN A 1 27 ? 23.044 10.820 0.591 1.00 15.13 27 GLN A C 9
ATOM 4345 O O . GLN A 1 27 ? 24.170 10.687 1.069 1.00 55.43 27 GLN A O 9
ATOM 4359 N N . GLY A 1 28 ? 22.165 11.708 1.047 1.00 51.34 28 GLY A N 9
ATOM 4360 C CA . GLY A 1 28 ? 22.501 12.584 2.154 1.00 21.42 28 GLY A CA 9
ATOM 4361 C C . GLY A 1 28 ? 21.577 12.397 3.342 1.00 45.14 28 GLY A C 9
ATOM 4362 O O . GLY A 1 28 ? 21.497 13.259 4.216 1.00 63.30 28 GLY A O 9
ATOM 4366 N N . GLY A 1 29 ? 20.876 11.268 3.372 1.00 30.13 29 GLY A N 9
ATOM 4367 C CA . GLY A 1 29 ? 19.961 10.992 4.465 1.00 41.44 29 GLY A CA 9
ATOM 4368 C C . GLY A 1 29 ? 20.488 9.929 5.408 1.00 53.02 29 GLY A C 9
ATOM 4369 O O . GLY A 1 29 ? 21.667 9.576 5.384 1.00 41.44 29 GLY A O 9
ATOM 4373 N N . PRO A 1 30 ? 19.601 9.400 6.264 1.00 10.52 30 PRO A N 9
ATOM 4374 C CA . PRO A 1 30 ? 19.961 8.364 7.237 1.00 54.32 30 PRO A CA 9
ATOM 4375 C C . PRO A 1 30 ? 20.264 7.026 6.572 1.00 22.13 30 PRO A C 9
ATOM 4376 O O . PRO A 1 30 ? 20.825 6.125 7.197 1.00 43.43 30 PRO A O 9
ATOM 4387 N N . ARG A 1 31 ? 19.890 6.902 5.303 1.00 45.41 31 ARG A N 9
ATOM 4388 C CA . ARG A 1 31 ? 20.123 5.673 4.554 1.00 14.03 31 ARG A CA 9
ATOM 4389 C C . ARG A 1 31 ? 21.068 5.920 3.383 1.00 43.33 31 ARG A C 9
ATOM 4390 O O . ARG A 1 31 ? 22.008 5.157 3.159 1.00 3.24 31 ARG A O 9
ATOM 4411 N N . SER A 1 1 ? 1.752 -15.122 -0.452 1.00 61.21 1 SER A N 10
ATOM 4412 C CA . SER A 1 1 ? 1.607 -13.671 -0.465 1.00 31.34 1 SER A CA 10
ATOM 4413 C C . SER A 1 1 ? 0.279 -13.264 -1.096 1.00 0.44 1 SER A C 10
ATOM 4414 O O . SER A 1 1 ? -0.185 -13.888 -2.050 1.00 4.20 1 SER A O 10
ATOM 4422 N N . TRP A 1 2 ? -0.327 -12.213 -0.555 1.00 51.22 2 TRP A N 10
ATOM 4423 C CA . TRP A 1 2 ? -1.602 -11.721 -1.065 1.00 13.24 2 TRP A CA 10
ATOM 4424 C C . TRP A 1 2 ? -1.490 -10.262 -1.495 1.00 33.42 2 TRP A C 10
ATOM 4425 O O . TRP A 1 2 ? -1.640 -9.351 -0.680 1.00 22.02 2 TRP A O 10
ATOM 4446 N N . LEU A 1 3 ? -1.227 -10.048 -2.779 1.00 42.40 3 LEU A N 10
ATOM 4447 C CA . LEU A 1 3 ? -1.095 -8.698 -3.318 1.00 32.33 3 LEU A CA 10
ATOM 4448 C C . LEU A 1 3 ? -1.741 -8.597 -4.696 1.00 14.43 3 LEU A C 10
ATOM 4449 O O . LEU A 1 3 ? -1.739 -9.557 -5.466 1.00 2.11 3 LEU A O 10
ATOM 4465 N N . SER A 1 4 ? -2.292 -7.426 -5.000 1.00 74.14 4 SER A N 10
ATOM 4466 C CA . SER A 1 4 ? -2.944 -7.199 -6.285 1.00 63.11 4 SER A CA 10
ATOM 4467 C C . SER A 1 4 ? -2.003 -7.535 -7.438 1.00 62.11 4 SER A C 10
ATOM 4468 O O . SER A 1 4 ? -2.155 -8.562 -8.101 1.00 11.51 4 SER A O 10
ATOM 4476 N N . LYS A 1 5 ? -1.029 -6.662 -7.672 1.00 62.21 5 LYS A N 10
ATOM 4477 C CA . LYS A 1 5 ? -0.061 -6.864 -8.743 1.00 63.25 5 LYS A CA 10
ATOM 4478 C C . LYS A 1 5 ? 1.241 -6.126 -8.447 1.00 20.42 5 LYS A C 10
ATOM 4479 O O . LYS A 1 5 ? 1.423 -5.579 -7.359 1.00 21.34 5 LYS A O 10
ATOM 4498 N N . THR A 1 6 ? 2.144 -6.114 -9.422 1.00 44.31 6 THR A N 10
ATOM 4499 C CA . THR A 1 6 ? 3.429 -5.443 -9.266 1.00 12.14 6 THR A CA 10
ATOM 4500 C C . THR A 1 6 ? 4.122 -5.261 -10.611 1.00 71.30 6 THR A C 10
ATOM 4501 O O . THR A 1 6 ? 5.025 -6.020 -10.962 1.00 74.33 6 THR A O 10
ATOM 4512 N N . ALA A 1 7 ? 3.694 -4.250 -11.360 1.00 61.21 7 ALA A N 10
ATOM 4513 C CA . ALA A 1 7 ? 4.276 -3.968 -12.666 1.00 41.42 7 ALA A CA 10
ATOM 4514 C C . ALA A 1 7 ? 4.099 -5.149 -13.614 1.00 20.45 7 ALA A C 10
ATOM 4515 O O . ALA A 1 7 ? 4.806 -5.268 -14.614 1.00 65.11 7 ALA A O 10
ATOM 4522 N N . LYS A 1 8 ? 3.151 -6.023 -13.292 1.00 12.34 8 LYS A N 10
ATOM 4523 C CA . LYS A 1 8 ? 2.879 -7.196 -14.114 1.00 5.13 8 LYS A CA 10
ATOM 4524 C C . LYS A 1 8 ? 2.610 -6.796 -15.561 1.00 14.23 8 LYS A C 10
ATOM 4525 O O . LYS A 1 8 ? 2.812 -7.587 -16.483 1.00 15.45 8 LYS A O 10
ATOM 4544 N N . LYS A 1 9 ? 2.153 -5.563 -15.754 1.00 4.15 9 LYS A N 10
ATOM 4545 C CA . LYS A 1 9 ? 1.858 -5.056 -17.088 1.00 44.24 9 LYS A CA 10
ATOM 4546 C C . LYS A 1 9 ? 1.369 -3.612 -17.026 1.00 72.52 9 LYS A C 10
ATOM 4547 O O . LYS A 1 9 ? 0.435 -3.232 -17.733 1.00 52.14 9 LYS A O 10
ATOM 4566 N N . LEU A 1 10 ? 2.005 -2.813 -16.178 1.00 4.23 10 LEU A N 10
ATOM 4567 C CA . LEU A 1 10 ? 1.636 -1.410 -16.024 1.00 54.05 10 LEU A CA 10
ATOM 4568 C C . LEU A 1 10 ? 2.868 -0.546 -15.774 1.00 34.32 10 LEU A C 10
ATOM 4569 O O . LEU A 1 10 ? 3.252 0.263 -16.617 1.00 74.25 10 LEU A O 10
ATOM 4585 N N . GLU A 1 11 ? 3.483 -0.726 -14.609 1.00 64.44 11 GLU A N 10
ATOM 4586 C CA . GLU A 1 11 ? 4.673 0.036 -14.249 1.00 40.12 11 GLU A CA 10
ATOM 4587 C C . GLU A 1 11 ? 5.723 -0.039 -15.354 1.00 73.33 11 GLU A C 10
ATOM 4588 O O . GLU A 1 11 ? 6.368 -1.070 -15.542 1.00 41.54 11 GLU A O 10
ATOM 4600 N N . ASN A 1 12 ? 5.887 1.060 -16.083 1.00 14.44 12 ASN A N 10
ATOM 4601 C CA . ASN A 1 12 ? 6.857 1.119 -17.170 1.00 13.30 12 ASN A CA 10
ATOM 4602 C C . ASN A 1 12 ? 7.768 2.334 -17.020 1.00 64.54 12 ASN A C 10
ATOM 4603 O O . ASN A 1 12 ? 8.972 2.253 -17.267 1.00 13.23 12 ASN A O 10
ATOM 4614 N N . SER A 1 13 ? 7.186 3.457 -16.614 1.00 42.45 13 SER A N 10
ATOM 4615 C CA . SER A 1 13 ? 7.945 4.690 -16.435 1.00 30.42 13 SER A CA 10
ATOM 4616 C C . SER A 1 13 ? 7.743 5.252 -15.031 1.00 53.43 13 SER A C 10
ATOM 4617 O O . SER A 1 13 ? 8.311 6.285 -14.677 1.00 33.00 13 SER A O 10
ATOM 4625 N N . ALA A 1 14 ? 6.929 4.565 -14.237 1.00 14.23 14 ALA A N 10
ATOM 4626 C CA . ALA A 1 14 ? 6.652 4.994 -12.871 1.00 50.24 14 ALA A CA 10
ATOM 4627 C C . ALA A 1 14 ? 7.884 4.838 -11.987 1.00 1.24 14 ALA A C 10
ATOM 4628 O O . ALA A 1 14 ? 7.989 5.467 -10.933 1.00 52.03 14 ALA A O 10
ATOM 4635 N N . LYS A 1 15 ? 8.815 3.996 -12.420 1.00 64.44 15 LYS A N 10
ATOM 4636 C CA . LYS A 1 15 ? 10.042 3.757 -11.669 1.00 34.54 15 LYS A CA 10
ATOM 4637 C C . LYS A 1 15 ? 11.047 4.880 -11.897 1.00 4.45 15 LYS A C 10
ATOM 4638 O O . LYS A 1 15 ? 12.060 4.972 -11.202 1.00 13.23 15 LYS A O 10
ATOM 4657 N N . LYS A 1 16 ? 10.762 5.735 -12.873 1.00 72.22 16 LYS A N 10
ATOM 4658 C CA . LYS A 1 16 ? 11.639 6.855 -13.191 1.00 63.15 16 LYS A CA 10
ATOM 4659 C C . LYS A 1 16 ? 11.317 8.064 -12.318 1.00 63.54 16 LYS A C 10
ATOM 4660 O O . LYS A 1 16 ? 12.214 8.798 -11.903 1.00 61.34 16 LYS A O 10
ATOM 4679 N N . ARG A 1 17 ? 10.033 8.263 -12.042 1.00 54.04 17 ARG A N 10
ATOM 4680 C CA . ARG A 1 17 ? 9.593 9.382 -11.218 1.00 41.52 17 ARG A CA 10
ATOM 4681 C C . ARG A 1 17 ? 10.048 9.205 -9.773 1.00 4.03 17 ARG A C 10
ATOM 4682 O O . ARG A 1 17 ? 10.185 10.178 -9.031 1.00 45.30 17 ARG A O 10
ATOM 4703 N N . ILE A 1 18 ? 10.280 7.957 -9.380 1.00 4.11 18 ILE A N 10
ATOM 4704 C CA . ILE A 1 18 ? 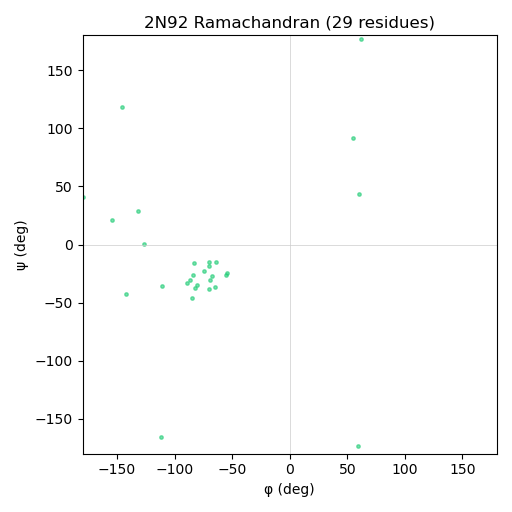10.720 7.653 -8.024 1.00 65.21 18 ILE A CA 10
ATOM 4705 C C . ILE A 1 18 ? 12.242 7.614 -7.936 1.00 23.32 18 ILE A C 10
ATOM 4706 O O . ILE A 1 18 ? 12.821 7.888 -6.884 1.00 74.43 18 ILE A O 10
ATOM 4722 N N . SER A 1 19 ? 12.886 7.273 -9.048 1.00 54.10 19 SER A N 10
ATOM 4723 C CA . SER A 1 19 ? 14.341 7.196 -9.096 1.00 50.33 19 SER A CA 10
ATOM 4724 C C . SER A 1 19 ? 14.966 8.567 -8.855 1.00 14.20 19 SER A C 10
ATOM 4725 O O . SER A 1 19 ? 16.157 8.676 -8.568 1.00 22.42 19 SER A O 10
ATOM 4733 N N . GLU A 1 20 ? 14.151 9.611 -8.974 1.00 61.01 20 GLU A N 10
ATOM 4734 C CA . GLU A 1 20 ? 14.624 10.975 -8.770 1.00 12.22 20 GLU A CA 10
ATOM 4735 C C . GLU A 1 20 ? 14.631 11.332 -7.286 1.00 50.11 20 GLU A C 10
ATOM 4736 O O . GLU A 1 20 ? 15.610 11.870 -6.771 1.00 11.14 20 GLU A O 10
ATOM 4748 N N . GLY A 1 21 ? 13.530 11.029 -6.605 1.00 21.50 21 GLY A N 10
ATOM 4749 C CA . GLY A 1 21 ? 13.429 11.325 -5.188 1.00 23.31 21 GLY A CA 10
ATOM 4750 C C . GLY A 1 21 ? 14.150 10.304 -4.330 1.00 12.05 21 GLY A C 10
ATOM 4751 O O . GLY A 1 21 ? 14.728 10.648 -3.298 1.00 43.24 21 GLY A O 10
ATOM 4755 N N . ILE A 1 22 ? 14.114 9.045 -4.754 1.00 11.50 22 ILE A N 10
ATOM 4756 C CA . ILE A 1 22 ? 14.768 7.972 -4.016 1.00 41.02 22 ILE A CA 10
ATOM 4757 C C . ILE A 1 22 ? 16.284 8.044 -4.170 1.00 34.24 22 ILE A C 10
ATOM 4758 O O . ILE A 1 22 ? 17.027 7.523 -3.339 1.00 1.23 22 ILE A O 10
ATOM 4774 N N . ALA A 1 23 ? 16.735 8.694 -5.237 1.00 54.13 23 ALA A N 10
ATOM 4775 C CA . ALA A 1 23 ? 18.162 8.838 -5.498 1.00 35.31 23 ALA A CA 10
ATOM 4776 C C . ALA A 1 23 ? 18.805 9.805 -4.510 1.00 64.31 23 ALA A C 10
ATOM 4777 O O . ALA A 1 23 ? 19.946 9.609 -4.090 1.00 43.32 23 ALA A O 10
ATOM 4784 N N . ILE A 1 24 ? 18.068 10.847 -4.144 1.00 13.33 24 ILE A N 10
ATOM 4785 C CA . ILE A 1 24 ? 18.568 11.844 -3.205 1.00 35.01 24 ILE A CA 10
ATOM 4786 C C . ILE A 1 24 ? 18.237 11.459 -1.767 1.00 12.21 24 ILE A C 10
ATOM 4787 O O . ILE A 1 24 ? 18.974 11.791 -0.839 1.00 43.45 24 ILE A O 10
ATOM 4803 N N . ALA A 1 25 ? 17.124 10.755 -1.590 1.00 13.14 25 ALA A N 10
ATOM 4804 C CA . ALA A 1 25 ? 16.697 10.321 -0.265 1.00 40.20 25 ALA A CA 10
ATOM 4805 C C . ALA A 1 25 ? 17.707 9.357 0.349 1.00 52.34 25 ALA A C 10
ATOM 4806 O O . ALA A 1 25 ? 17.955 9.388 1.554 1.00 13.24 25 ALA A O 10
ATOM 4813 N N . ILE A 1 26 ? 18.286 8.502 -0.488 1.00 15.52 26 ILE A N 10
ATOM 4814 C CA . ILE A 1 26 ? 19.269 7.530 -0.027 1.00 15.04 26 ILE A CA 10
ATOM 4815 C C . ILE A 1 26 ? 20.681 8.100 -0.097 1.00 50.33 26 ILE A C 10
ATOM 4816 O O . ILE A 1 26 ? 21.552 7.724 0.686 1.00 21.02 26 ILE A O 10
ATOM 4832 N N . GLN A 1 27 ? 20.899 9.011 -1.040 1.00 50.23 27 GLN A N 10
ATOM 4833 C CA . GLN A 1 27 ? 22.206 9.634 -1.212 1.00 51.42 27 GLN A CA 10
ATOM 4834 C C . GLN A 1 27 ? 22.672 10.289 0.084 1.00 32.43 27 GLN A C 10
ATOM 4835 O O . GLN A 1 27 ? 23.870 10.439 0.320 1.00 52.32 27 GLN A O 10
ATOM 4849 N N . GLY A 1 28 ? 21.715 10.676 0.923 1.00 45.31 28 GLY A N 10
ATOM 4850 C CA . GLY A 1 28 ? 22.048 11.310 2.185 1.00 10.52 28 GLY A CA 10
ATOM 4851 C C . GLY A 1 28 ? 21.185 10.815 3.328 1.00 34.12 28 GLY A C 10
ATOM 4852 O O . GLY A 1 28 ? 21.044 11.490 4.347 1.00 73.10 28 GLY A O 10
ATOM 4856 N N . GLY A 1 29 ? 20.603 9.631 3.159 1.00 51.24 29 GLY A N 10
ATOM 4857 C CA . GLY A 1 29 ? 19.754 9.067 4.192 1.00 63.12 29 GLY A CA 10
ATOM 4858 C C . GLY A 1 29 ? 20.522 8.735 5.456 1.00 65.34 29 GLY A C 10
ATOM 4859 O O . GLY A 1 29 ? 20.393 9.405 6.480 1.00 25.23 29 GLY A O 10
ATOM 4863 N N . PRO A 1 30 ? 21.343 7.675 5.393 1.00 51.42 30 PRO A N 10
ATOM 4864 C CA . PRO A 1 30 ? 22.150 7.231 6.533 1.00 61.31 30 PRO A CA 10
ATOM 4865 C C . PRO A 1 30 ? 23.275 8.206 6.862 1.00 31.04 30 PRO A C 10
ATOM 4866 O O . PRO A 1 30 ? 23.793 8.216 7.979 1.00 1.11 30 PRO A O 10
ATOM 4877 N N . ARG A 1 31 ? 23.648 9.025 5.884 1.00 35.31 31 ARG A N 10
ATOM 4878 C CA . ARG A 1 31 ? 24.712 10.003 6.071 1.00 52.53 31 ARG A CA 10
ATOM 4879 C C . ARG A 1 31 ? 24.134 11.389 6.344 1.00 3.12 31 ARG A C 10
ATOM 4880 O O . ARG A 1 31 ? 24.524 12.057 7.302 1.00 23.22 31 ARG A O 10
ATOM 4901 N N . SER A 1 1 ? -6.928 -2.136 -19.324 1.00 73.13 1 SER A N 11
ATOM 4902 C CA . SER A 1 1 ? -8.003 -3.069 -19.642 1.00 51.25 1 SER A CA 11
ATOM 4903 C C . SER A 1 1 ? -7.987 -4.261 -18.690 1.00 55.14 1 SER A C 11
ATOM 4904 O O . SER A 1 1 ? -7.082 -5.093 -18.735 1.00 65.15 1 SER A O 11
ATOM 4912 N N . TRP A 1 2 ? -8.996 -4.336 -17.830 1.00 13.50 2 TRP A N 11
ATOM 4913 C CA . TRP A 1 2 ? -9.099 -5.425 -16.866 1.00 75.42 2 TRP A CA 11
ATOM 4914 C C . TRP A 1 2 ? -7.926 -5.405 -15.893 1.00 44.15 2 TRP A C 11
ATOM 4915 O O . TRP A 1 2 ? -7.538 -6.440 -15.351 1.00 31.54 2 TRP A O 11
ATOM 4936 N N . LEU A 1 3 ? -7.363 -4.221 -15.677 1.00 31.12 3 LEU A N 11
ATOM 4937 C CA . LEU A 1 3 ? -6.232 -4.066 -14.768 1.00 74.11 3 LEU A CA 11
ATOM 4938 C C . LEU A 1 3 ? -4.979 -4.720 -15.341 1.00 75.43 3 LEU A C 11
ATOM 4939 O O . LEU A 1 3 ? -4.070 -4.037 -15.811 1.00 61.13 3 LEU A O 11
ATOM 4955 N N . SER A 1 4 ? -4.940 -6.048 -15.301 1.00 33.42 4 SER A N 11
ATOM 4956 C CA . SER A 1 4 ? -3.798 -6.795 -15.815 1.00 32.53 4 SER A CA 11
ATOM 4957 C C . SER A 1 4 ? -2.515 -6.388 -15.097 1.00 32.55 4 SER A C 11
ATOM 4958 O O . SER A 1 4 ? -1.429 -6.420 -15.675 1.00 23.41 4 SER A O 11
ATOM 4966 N N . LYS A 1 5 ? -2.649 -6.006 -13.831 1.00 41.53 5 LYS A N 11
ATOM 4967 C CA . LYS A 1 5 ? -1.502 -5.593 -13.031 1.00 11.20 5 LYS A CA 11
ATOM 4968 C C . LYS A 1 5 ? -0.443 -6.690 -12.992 1.00 1.23 5 LYS A C 11
ATOM 4969 O O . LYS A 1 5 ? -0.682 -7.780 -12.472 1.00 71.41 5 LYS A O 11
ATOM 4988 N N . THR A 1 6 ? 0.730 -6.394 -13.543 1.00 40.22 6 THR A N 11
ATOM 4989 C CA . THR A 1 6 ? 1.826 -7.354 -13.571 1.00 33.42 6 THR A CA 11
ATOM 4990 C C . THR A 1 6 ? 3.024 -6.845 -12.777 1.00 75.13 6 THR A C 11
ATOM 4991 O O . THR A 1 6 ? 3.828 -7.631 -12.278 1.00 4.43 6 THR A O 11
ATOM 5002 N N . ALA A 1 7 ? 3.135 -5.526 -12.665 1.00 0.44 7 ALA A N 11
ATOM 5003 C CA . ALA A 1 7 ? 4.234 -4.912 -11.929 1.00 54.20 7 ALA A CA 11
ATOM 5004 C C . ALA A 1 7 ? 5.574 -5.211 -12.593 1.00 35.25 7 ALA A C 11
ATOM 5005 O O . ALA A 1 7 ? 6.617 -5.205 -11.939 1.00 40.11 7 ALA A O 11
ATOM 5012 N N . LYS A 1 8 ? 5.538 -5.474 -13.894 1.00 61.05 8 LYS A N 11
ATOM 5013 C CA . LYS A 1 8 ? 6.750 -5.776 -14.648 1.00 15.41 8 LYS A CA 11
ATOM 5014 C C . LYS A 1 8 ? 7.812 -4.705 -14.421 1.00 50.11 8 LYS A C 11
ATOM 5015 O O . LYS A 1 8 ? 9.010 -4.976 -14.505 1.00 71.42 8 LYS A O 11
ATOM 5034 N N . LYS A 1 9 ? 7.366 -3.487 -14.132 1.00 31.21 9 LYS A N 11
ATOM 5035 C CA . LYS A 1 9 ? 8.278 -2.375 -13.890 1.00 34.31 9 LYS A CA 11
ATOM 5036 C C . LYS A 1 9 ? 7.507 -1.102 -13.556 1.00 75.23 9 LYS A C 11
ATOM 5037 O O . LYS A 1 9 ? 7.886 -0.007 -13.974 1.00 33.11 9 LYS A O 11
ATOM 5056 N N . LEU A 1 10 ? 6.424 -1.252 -12.801 1.00 22.41 10 LEU A N 11
ATOM 5057 C CA . LEU A 1 10 ? 5.600 -0.114 -12.409 1.00 44.25 10 LEU A CA 11
ATOM 5058 C C . LEU A 1 10 ? 5.209 -0.205 -10.938 1.00 72.31 10 LEU A C 11
ATOM 5059 O O . LEU A 1 10 ? 5.244 0.789 -10.214 1.00 40.12 10 LEU A O 11
ATOM 5075 N N . GLU A 1 11 ? 4.838 -1.406 -10.503 1.00 51.51 11 GLU A N 11
ATOM 5076 C CA . GLU A 1 11 ? 4.441 -1.626 -9.117 1.00 63.14 11 GLU A CA 11
ATOM 5077 C C . GLU A 1 11 ? 3.325 -0.668 -8.712 1.00 11.01 11 GLU A C 11
ATOM 5078 O O . GLU A 1 11 ? 2.799 0.074 -9.540 1.00 13.33 11 GLU A O 11
ATOM 5090 N N . ASN A 1 12 ? 2.969 -0.692 -7.432 1.00 11.45 12 ASN A N 11
ATOM 5091 C CA . ASN A 1 12 ? 1.914 0.174 -6.915 1.00 64.44 12 ASN A CA 11
ATOM 5092 C C . ASN A 1 12 ? 2.505 1.417 -6.258 1.00 15.42 12 ASN A C 11
ATOM 5093 O O . ASN A 1 12 ? 1.909 2.494 -6.296 1.00 42.12 12 ASN A O 11
ATOM 5104 N N . SER A 1 13 ? 3.679 1.261 -5.655 1.00 71.12 13 SER A N 11
ATOM 5105 C CA . SER A 1 13 ? 4.349 2.370 -4.986 1.00 53.02 13 SER A CA 11
ATOM 5106 C C . SER A 1 13 ? 5.681 1.922 -4.394 1.00 4.22 13 SER A C 11
ATOM 5107 O O . SER A 1 13 ? 6.105 2.414 -3.348 1.00 33.50 13 SER A O 11
ATOM 5115 N N . ALA A 1 14 ? 6.338 0.986 -5.071 1.00 32.31 14 ALA A N 11
ATOM 5116 C CA . ALA A 1 14 ? 7.623 0.472 -4.614 1.00 1.11 14 ALA A CA 11
ATOM 5117 C C . ALA A 1 14 ? 8.772 1.335 -5.125 1.00 61.42 14 ALA A C 11
ATOM 5118 O O . ALA A 1 14 ? 9.825 1.423 -4.493 1.00 12.41 14 ALA A O 11
ATOM 5125 N N . LYS A 1 15 ? 8.564 1.969 -6.274 1.00 71.21 15 LYS A N 11
ATOM 5126 C CA . LYS A 1 15 ? 9.582 2.825 -6.871 1.00 54.32 15 LYS A CA 11
ATOM 5127 C C . LYS A 1 15 ? 9.490 4.245 -6.320 1.00 23.55 15 LYS A C 11
ATOM 5128 O O . LYS A 1 15 ? 10.462 4.999 -6.355 1.00 42.53 15 LYS A O 11
ATOM 5147 N N . LYS A 1 16 ? 8.317 4.601 -5.808 1.00 51.33 16 LYS A N 11
ATOM 5148 C CA . LYS A 1 16 ? 8.099 5.929 -5.246 1.00 74.20 16 LYS A CA 11
ATOM 5149 C C . LYS A 1 16 ? 8.555 5.986 -3.792 1.00 24.42 16 LYS A C 11
ATOM 5150 O O . LYS A 1 16 ? 8.988 7.032 -3.308 1.00 22.41 16 LYS A O 11
ATOM 5169 N N . ARG A 1 17 ? 8.457 4.855 -3.101 1.00 23.41 17 ARG A N 11
ATOM 5170 C CA . ARG A 1 17 ? 8.861 4.776 -1.702 1.00 52.41 17 ARG A CA 11
ATOM 5171 C C . ARG A 1 17 ? 10.381 4.727 -1.577 1.00 33.13 17 ARG A C 11
ATOM 5172 O O . ARG A 1 17 ? 10.945 5.168 -0.575 1.00 63.11 17 ARG A O 11
ATOM 5193 N N . ILE A 1 18 ? 11.036 4.187 -2.599 1.00 2.33 18 ILE A N 11
ATOM 5194 C CA . ILE A 1 18 ? 12.490 4.081 -2.603 1.00 30.13 18 ILE A CA 11
ATOM 5195 C C . ILE A 1 18 ? 13.133 5.360 -3.128 1.00 63.20 18 ILE A C 11
ATOM 5196 O O . ILE A 1 18 ? 14.265 5.689 -2.773 1.00 21.31 18 ILE A O 11
ATOM 5212 N N . SER A 1 19 ? 12.403 6.078 -3.975 1.00 0.42 19 SER A N 11
ATOM 5213 C CA . SER A 1 19 ? 12.903 7.321 -4.551 1.00 50.12 19 SER A CA 11
ATOM 5214 C C . SER A 1 19 ? 13.121 8.373 -3.468 1.00 55.31 19 SER A C 11
ATOM 5215 O O . SER A 1 19 ? 13.778 9.388 -3.697 1.00 70.14 19 SER A O 11
ATOM 5223 N N . GLU A 1 20 ? 12.563 8.123 -2.288 1.00 30.44 20 GLU A N 11
ATOM 5224 C CA . GLU A 1 20 ? 12.695 9.049 -1.169 1.00 21.40 20 GLU A CA 11
ATOM 5225 C C . GLU A 1 20 ? 13.989 8.793 -0.401 1.00 51.12 20 GLU A C 11
ATOM 5226 O O . GLU A 1 20 ? 14.733 9.722 -0.091 1.00 0.35 20 GLU A O 11
ATOM 5238 N N . GLY A 1 21 ? 14.250 7.525 -0.098 1.00 13.13 21 GLY A N 11
ATOM 5239 C CA . GLY A 1 21 ? 15.453 7.169 0.632 1.00 52.33 21 GLY A CA 11
ATOM 5240 C C . GLY A 1 21 ? 16.679 7.125 -0.259 1.00 12.04 21 GLY A C 11
ATOM 5241 O O . GLY A 1 21 ? 17.777 7.483 0.168 1.00 10.20 21 GLY A O 11
ATOM 5245 N N . ILE A 1 22 ? 16.493 6.683 -1.498 1.00 15.22 22 ILE A N 11
ATOM 5246 C CA . ILE A 1 22 ? 17.593 6.593 -2.450 1.00 12.04 22 ILE A CA 11
ATOM 5247 C C . ILE A 1 22 ? 18.001 7.974 -2.950 1.00 40.34 22 ILE A C 11
ATOM 5248 O O . ILE A 1 22 ? 19.122 8.169 -3.420 1.00 55.14 22 ILE A O 11
ATOM 5264 N N . ALA A 1 23 ? 17.084 8.931 -2.845 1.00 24.23 23 ALA A N 11
ATOM 5265 C CA . ALA A 1 23 ? 17.350 10.295 -3.283 1.00 41.22 23 ALA A CA 11
ATOM 5266 C C . ALA A 1 23 ? 18.320 10.997 -2.338 1.00 73.40 23 ALA A C 11
ATOM 5267 O O . ALA A 1 23 ? 19.165 11.780 -2.771 1.00 4.02 23 ALA A O 11
ATOM 5274 N N . ILE A 1 24 ? 18.191 10.711 -1.047 1.00 31.22 24 ILE A N 11
ATOM 5275 C CA . ILE A 1 24 ? 19.057 11.314 -0.041 1.00 54.43 24 ILE A CA 11
ATOM 5276 C C . ILE A 1 24 ? 20.313 10.478 0.176 1.00 40.11 24 ILE A C 11
ATOM 5277 O O . ILE A 1 24 ? 21.365 11.003 0.540 1.00 32.22 24 ILE A O 11
ATOM 5293 N N . ALA A 1 25 ? 20.196 9.174 -0.052 1.00 50.11 25 ALA A N 11
ATOM 5294 C CA . ALA A 1 25 ? 21.323 8.265 0.115 1.00 43.22 25 ALA A CA 11
ATOM 5295 C C . ALA A 1 25 ? 22.438 8.586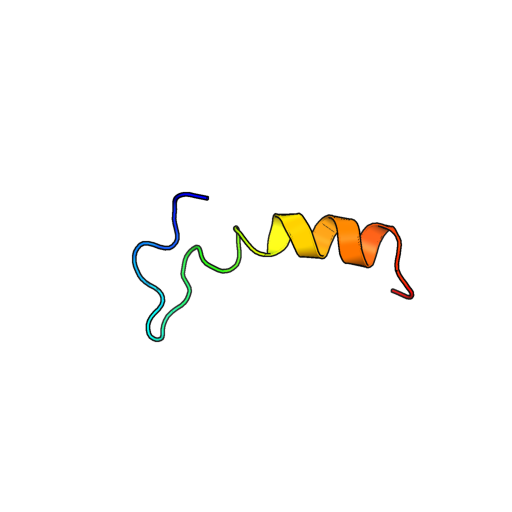 -0.875 1.00 70.52 25 ALA A C 11
ATOM 5296 O O . ALA A 1 25 ? 23.620 8.435 -0.563 1.00 53.25 25 ALA A O 11
ATOM 5303 N N . ILE A 1 26 ? 22.054 9.027 -2.068 1.00 64.45 26 ILE A N 11
ATOM 5304 C CA . ILE A 1 26 ? 23.022 9.368 -3.103 1.00 43.14 26 ILE A CA 11
ATOM 5305 C C . ILE A 1 26 ? 23.363 10.854 -3.069 1.00 12.13 26 ILE A C 11
ATOM 5306 O O . ILE A 1 26 ? 24.443 11.263 -3.495 1.00 34.14 26 ILE A O 11
ATOM 5322 N N . GLN A 1 27 ? 22.435 11.656 -2.557 1.00 51.51 27 GLN A N 11
ATOM 5323 C CA . GLN A 1 27 ? 22.638 13.098 -2.466 1.00 31.52 27 GLN A CA 11
ATOM 5324 C C . GLN A 1 27 ? 23.907 13.420 -1.684 1.00 13.04 27 GLN A C 11
ATOM 5325 O O . GLN A 1 27 ? 24.506 14.479 -1.863 1.00 44.12 27 GLN A O 11
ATOM 5339 N N . GLY A 1 28 ? 24.310 12.499 -0.814 1.00 24.22 28 GLY A N 11
ATOM 5340 C CA . GLY A 1 28 ? 25.506 12.704 -0.017 1.00 15.43 28 GLY A CA 11
ATOM 5341 C C . GLY A 1 28 ? 26.331 11.441 0.127 1.00 42.34 28 GLY A C 11
ATOM 5342 O O . GLY A 1 28 ? 27.038 11.263 1.117 1.00 24.43 28 GLY A O 11
ATOM 5346 N N . GLY A 1 29 ? 26.240 10.561 -0.866 1.00 23.34 29 GLY A N 11
ATOM 5347 C CA . GLY A 1 29 ? 26.989 9.318 -0.825 1.00 73.03 29 GLY A CA 11
ATOM 5348 C C . GLY A 1 29 ? 28.095 9.273 -1.861 1.00 55.31 29 GLY A C 11
ATOM 5349 O O . GLY A 1 29 ? 28.467 10.290 -2.447 1.00 1.22 29 GLY A O 11
ATOM 5353 N N . PRO A 1 30 ? 28.640 8.071 -2.099 1.00 12.12 30 PRO A N 11
ATOM 5354 C CA . PRO A 1 30 ? 29.718 7.869 -3.071 1.00 5.42 30 PRO A CA 11
ATOM 5355 C C . PRO A 1 30 ? 29.244 8.047 -4.509 1.00 14.21 30 PRO A C 11
ATOM 5356 O O . PRO A 1 30 ? 30.052 8.181 -5.427 1.00 63.44 30 PRO A O 11
ATOM 5367 N N . ARG A 1 31 ? 27.928 8.049 -4.697 1.00 30.51 31 ARG A N 11
ATOM 5368 C CA . ARG A 1 31 ? 27.346 8.209 -6.024 1.00 0.41 31 ARG A CA 11
ATOM 5369 C C . ARG A 1 31 ? 27.755 7.059 -6.940 1.00 13.42 31 ARG A C 11
ATOM 5370 O O . ARG A 1 31 ? 27.476 5.895 -6.652 1.00 43.13 31 ARG A O 11
ATOM 5391 N N . SER A 1 1 ? -10.123 -6.301 -19.856 1.00 53.50 1 SER A N 12
ATOM 5392 C CA . SER A 1 1 ? -9.094 -5.798 -18.954 1.00 1.31 1 SER A CA 12
ATOM 5393 C C . SER A 1 1 ? -8.258 -4.717 -19.633 1.00 24.05 1 SER A C 12
ATOM 5394 O O . SER A 1 1 ? -7.951 -3.686 -19.033 1.00 75.23 1 SER A O 12
ATOM 5402 N N . TRP A 1 2 ? -7.892 -4.961 -20.886 1.00 23.25 2 TRP A N 12
ATOM 5403 C CA . TRP A 1 2 ? -7.090 -4.009 -21.647 1.00 34.51 2 TRP A CA 12
ATOM 5404 C C . TRP A 1 2 ? -5.723 -3.810 -21.002 1.00 34.03 2 TRP A C 12
ATOM 5405 O O . TRP A 1 2 ? -5.515 -4.168 -19.842 1.00 12.14 2 TRP A O 12
ATOM 5426 N N . LEU A 1 3 ? -4.795 -3.237 -21.759 1.00 44.10 3 LEU A N 12
ATOM 5427 C CA . LEU A 1 3 ? -3.446 -2.989 -21.260 1.00 73.41 3 LEU A CA 12
ATOM 5428 C C . LEU A 1 3 ? -2.837 -4.263 -20.682 1.00 52.21 3 LEU A C 12
ATOM 5429 O O . LEU A 1 3 ? -3.392 -5.352 -20.832 1.00 2.51 3 LEU A O 12
ATOM 5445 N N . SER A 1 4 ? -1.694 -4.118 -20.019 1.00 72.04 4 SER A N 12
ATOM 5446 C CA . SER A 1 4 ? -1.009 -5.257 -19.420 1.00 3.12 4 SER A CA 12
ATOM 5447 C C . SER A 1 4 ? -1.038 -5.168 -17.897 1.00 24.10 4 SER A C 12
ATOM 5448 O O . SER A 1 4 ? -1.805 -5.868 -17.237 1.00 35.24 4 SER A O 12
ATOM 5456 N N . LYS A 1 5 ? -0.195 -4.302 -17.345 1.00 41.41 5 LYS A N 12
ATOM 5457 C CA . LYS A 1 5 ? -0.123 -4.118 -15.900 1.00 64.05 5 LYS A CA 12
ATOM 5458 C C . LYS A 1 5 ? 0.115 -2.653 -15.549 1.00 51.35 5 LYS A C 12
ATOM 5459 O O . LYS A 1 5 ? 0.123 -1.787 -16.425 1.00 44.21 5 LYS A O 12
ATOM 5478 N N . THR A 1 6 ? 0.309 -2.381 -14.263 1.00 2.04 6 THR A N 12
ATOM 5479 C CA . THR A 1 6 ? 0.547 -1.021 -13.796 1.00 43.01 6 THR A CA 12
ATOM 5480 C C . THR A 1 6 ? 1.439 -1.012 -12.560 1.00 44.11 6 THR A C 12
ATOM 5481 O O . THR A 1 6 ? 2.465 -0.333 -12.528 1.00 41.23 6 THR A O 12
ATOM 5492 N N . ALA A 1 7 ? 1.042 -1.771 -11.544 1.00 2.32 7 ALA A N 12
ATOM 5493 C CA . ALA A 1 7 ? 1.808 -1.852 -10.306 1.00 51.22 7 ALA A CA 12
ATOM 5494 C C . ALA A 1 7 ? 2.237 -3.287 -10.019 1.00 41.32 7 ALA A C 12
ATOM 5495 O O . ALA A 1 7 ? 2.512 -3.647 -8.874 1.00 53.42 7 ALA A O 12
ATOM 5502 N N . LYS A 1 8 ? 2.292 -4.103 -11.066 1.00 23.32 8 LYS A N 12
ATOM 5503 C CA . LYS A 1 8 ? 2.689 -5.500 -10.927 1.00 55.33 8 LYS A CA 12
ATOM 5504 C C . LYS A 1 8 ? 4.040 -5.615 -10.229 1.00 71.14 8 LYS A C 12
ATOM 5505 O O . LYS A 1 8 ? 4.348 -6.636 -9.615 1.00 32.44 8 LYS A O 12
ATOM 5524 N N . LYS A 1 9 ? 4.843 -4.561 -10.327 1.00 61.22 9 LYS A N 12
ATOM 5525 C CA . LYS A 1 9 ? 6.161 -4.542 -9.703 1.00 72.23 9 LYS A CA 12
ATOM 5526 C C . LYS A 1 9 ? 6.864 -3.213 -9.957 1.00 11.41 9 LYS A C 12
ATOM 5527 O O . LYS A 1 9 ? 8.065 -3.175 -10.227 1.00 61.41 9 LYS A O 12
ATOM 5546 N N . LEU A 1 10 ? 6.109 -2.123 -9.867 1.00 62.11 10 LEU A N 12
ATOM 5547 C CA . LEU A 1 10 ? 6.661 -0.790 -10.085 1.00 73.24 10 LEU A CA 12
ATOM 5548 C C . LEU A 1 10 ? 5.834 0.267 -9.359 1.00 63.54 10 LEU A C 12
ATOM 5549 O O . LEU A 1 10 ? 5.796 1.427 -9.768 1.00 65.51 10 LEU A O 12
ATOM 5565 N N . GLU A 1 11 ? 5.176 -0.143 -8.280 1.00 30.14 11 GLU A N 12
ATOM 5566 C CA . GLU A 1 11 ? 4.352 0.770 -7.496 1.00 73.33 11 GLU A CA 12
ATOM 5567 C C . GLU A 1 11 ? 3.718 0.049 -6.310 1.00 25.33 11 GLU A C 12
ATOM 5568 O O . GLU A 1 11 ? 4.073 -1.088 -6.000 1.00 11.35 11 GLU A O 12
ATOM 5580 N N . ASN A 1 12 ? 2.780 0.719 -5.650 1.00 13.32 12 ASN A N 12
ATOM 5581 C CA . ASN A 1 12 ? 2.097 0.144 -4.496 1.00 63.15 12 ASN A CA 12
ATOM 5582 C C . ASN A 1 12 ? 3.052 0.001 -3.315 1.00 61.31 12 ASN A C 12
ATOM 5583 O O . ASN A 1 12 ? 3.017 0.795 -2.376 1.00 11.25 12 ASN A O 12
ATOM 5594 N N . SER A 1 13 ? 3.905 -1.017 -3.370 1.00 71.45 13 SER A N 12
ATOM 5595 C CA . SER A 1 13 ? 4.868 -1.267 -2.304 1.00 35.00 13 SER A CA 12
ATOM 5596 C C . SER A 1 13 ? 6.297 -1.146 -2.823 1.00 60.53 13 SER A C 12
ATOM 5597 O O . SER A 1 13 ? 7.236 -0.958 -2.050 1.00 51.05 13 SER A O 12
ATOM 5605 N N . ALA A 1 14 ? 6.453 -1.257 -4.138 1.00 43.04 14 ALA A N 12
ATOM 5606 C CA . ALA A 1 14 ? 7.767 -1.159 -4.763 1.00 11.45 14 ALA A CA 12
ATOM 5607 C C . ALA A 1 14 ? 8.238 0.290 -4.826 1.00 15.52 14 ALA A C 12
ATOM 5608 O O . ALA A 1 14 ? 9.357 0.573 -5.254 1.00 73.33 14 ALA A O 12
ATOM 5615 N N . LYS A 1 15 ? 7.376 1.207 -4.397 1.00 71.32 15 LYS A N 12
ATOM 5616 C CA . LYS A 1 15 ? 7.703 2.628 -4.404 1.00 72.42 15 LYS A CA 12
ATOM 5617 C C . LYS A 1 15 ? 8.391 3.034 -3.105 1.00 14.12 15 LYS A C 12
ATOM 5618 O O . LYS A 1 15 ? 9.236 3.929 -3.091 1.00 53.41 15 LYS A O 12
ATOM 5637 N N . LYS A 1 16 ? 8.024 2.370 -2.014 1.00 23.21 16 LYS A N 12
ATOM 5638 C CA . LYS A 1 16 ? 8.608 2.659 -0.709 1.00 55.33 16 LYS A CA 12
ATOM 5639 C C . LYS A 1 16 ? 10.027 2.110 -0.614 1.00 44.31 16 LYS A C 12
ATOM 5640 O O . LYS A 1 16 ? 10.891 2.705 0.031 1.00 41.45 16 LYS A O 12
ATOM 5659 N N . ARG A 1 17 ? 10.262 0.973 -1.261 1.00 40.30 17 ARG A N 12
ATOM 5660 C CA . ARG A 1 17 ? 11.577 0.345 -1.249 1.00 65.11 17 ARG A CA 12
ATOM 5661 C C . ARG A 1 17 ? 12.576 1.159 -2.067 1.00 22.23 17 ARG A C 12
ATOM 5662 O O . ARG A 1 17 ? 13.764 1.205 -1.746 1.00 2.12 17 ARG A O 12
ATOM 5683 N N . ILE A 1 18 ? 12.086 1.798 -3.124 1.00 22.24 18 ILE A N 12
ATOM 5684 C CA . ILE A 1 18 ? 12.936 2.610 -3.986 1.00 74.21 18 ILE A CA 12
ATOM 5685 C C . ILE A 1 18 ? 13.116 4.013 -3.417 1.00 32.12 18 ILE A C 12
ATOM 5686 O O . ILE A 1 18 ? 14.098 4.693 -3.714 1.00 21.25 18 ILE A O 12
ATOM 5702 N N . SER A 1 19 ? 12.161 4.440 -2.596 1.00 25.41 19 SER A N 12
ATOM 5703 C CA . SER A 1 19 ? 12.213 5.763 -1.986 1.00 25.03 19 SER A CA 12
ATOM 5704 C C . SER A 1 19 ? 13.388 5.869 -1.017 1.00 52.04 19 SER A C 12
ATOM 5705 O O . SER A 1 19 ? 13.756 6.962 -0.590 1.00 12.53 19 SER A O 12
ATOM 5713 N N . GLU A 1 20 ? 13.971 4.724 -0.677 1.00 1.02 20 GLU A N 12
ATOM 5714 C CA . GLU A 1 20 ? 15.103 4.688 0.242 1.00 61.24 20 GLU A CA 12
ATOM 5715 C C . GLU A 1 20 ? 16.418 4.877 -0.509 1.00 25.05 20 GLU A C 12
ATOM 5716 O O . GLU A 1 20 ? 17.287 5.636 -0.080 1.00 14.01 20 GLU A O 12
ATOM 5728 N N . GLY A 1 21 ? 16.558 4.179 -1.632 1.00 1.50 21 GLY A N 12
ATOM 5729 C CA . GLY A 1 21 ? 17.770 4.283 -2.424 1.00 12.32 21 GLY A CA 12
ATOM 5730 C C . GLY A 1 21 ? 17.775 5.507 -3.318 1.00 51.21 21 GLY A C 12
ATOM 5731 O O . GLY A 1 21 ? 18.825 6.103 -3.559 1.00 50.33 21 GLY A O 12
ATOM 5735 N N . ILE A 1 22 ? 16.600 5.882 -3.812 1.00 73.33 22 ILE A N 12
ATOM 5736 C CA . ILE A 1 22 ? 16.474 7.042 -4.685 1.00 54.04 22 ILE A CA 12
ATOM 5737 C C . ILE A 1 22 ? 16.544 8.340 -3.888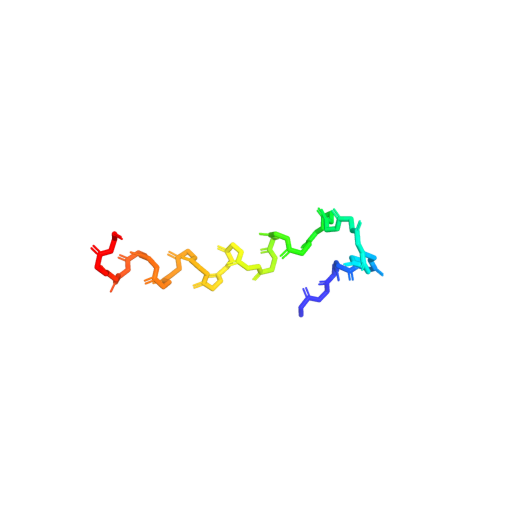 1.00 42.13 22 ILE A C 12
ATOM 5738 O O . ILE A 1 22 ? 16.832 9.403 -4.438 1.00 24.22 22 ILE A O 12
ATOM 5754 N N . ALA A 1 23 ? 16.281 8.245 -2.589 1.00 52.42 23 ALA A N 12
ATOM 5755 C CA . ALA A 1 23 ? 16.318 9.411 -1.715 1.00 43.21 23 ALA A CA 12
ATOM 5756 C C . ALA A 1 23 ? 17.753 9.864 -1.465 1.00 52.11 23 ALA A C 12
ATOM 5757 O O . ALA A 1 23 ? 18.041 11.061 -1.443 1.00 54.12 23 ALA A O 12
ATOM 5764 N N . ILE A 1 24 ? 18.648 8.901 -1.277 1.00 20.54 24 ILE A N 12
ATOM 5765 C CA . ILE A 1 24 ? 20.053 9.201 -1.029 1.00 15.34 24 ILE A CA 12
ATOM 5766 C C . ILE A 1 24 ? 20.816 9.378 -2.337 1.00 1.54 24 ILE A C 12
ATOM 5767 O O . ILE A 1 24 ? 21.817 10.092 -2.391 1.00 2.21 24 ILE A O 12
ATOM 5783 N N . ALA A 1 25 ? 20.335 8.725 -3.389 1.00 43.12 25 ALA A N 12
ATOM 5784 C CA . ALA A 1 25 ? 20.970 8.813 -4.698 1.00 40.44 25 ALA A CA 12
ATOM 5785 C C . ALA A 1 25 ? 20.853 10.222 -5.272 1.00 33.44 25 ALA A C 12
ATOM 5786 O O . ALA A 1 25 ? 21.742 10.688 -5.984 1.00 63.21 25 ALA A O 12
ATOM 5793 N N . ILE A 1 26 ? 19.750 10.894 -4.957 1.00 25.52 26 ILE A N 12
ATOM 5794 C CA . ILE A 1 26 ? 19.518 12.249 -5.441 1.00 21.33 26 ILE A CA 12
ATOM 5795 C C . ILE A 1 26 ? 19.919 13.283 -4.394 1.00 20.52 26 ILE A C 12
ATOM 5796 O O . ILE A 1 26 ? 20.221 14.429 -4.724 1.00 74.01 26 ILE A O 12
ATOM 5812 N N . GLN A 1 27 ? 19.921 12.868 -3.131 1.00 64.21 27 GLN A N 12
ATOM 5813 C CA . GLN A 1 27 ? 20.287 13.758 -2.036 1.00 13.22 27 GLN A CA 12
ATOM 5814 C C . GLN A 1 27 ? 21.776 14.084 -2.073 1.00 21.03 27 GLN A C 12
ATOM 5815 O O . GLN A 1 27 ? 22.181 15.217 -1.814 1.00 73.33 27 GLN A O 12
ATOM 5829 N N . GLY A 1 28 ? 22.588 13.082 -2.396 1.00 24.04 28 GLY A N 12
ATOM 5830 C CA . GLY A 1 28 ? 24.024 13.282 -2.460 1.00 3.32 28 GLY A CA 12
ATOM 5831 C C . GLY A 1 28 ? 24.465 13.900 -3.772 1.00 4.44 28 GLY A C 12
ATOM 5832 O O . GLY A 1 28 ? 25.455 14.629 -3.821 1.00 4.13 28 GLY A O 12
ATOM 5836 N N . GLY A 1 29 ? 23.729 13.608 -4.839 1.00 61.45 29 GLY A N 12
ATOM 5837 C CA . GLY A 1 29 ? 24.067 14.147 -6.144 1.00 31.41 29 GLY A CA 12
ATOM 5838 C C . GLY A 1 29 ? 24.392 13.063 -7.152 1.00 63.24 29 GLY A C 12
ATOM 5839 O O . GLY A 1 29 ? 23.558 12.677 -7.972 1.00 23.33 29 GLY A O 12
ATOM 5843 N N . PRO A 1 30 ? 25.633 12.555 -7.101 1.00 75.44 30 PRO A N 12
ATOM 5844 C CA . PRO A 1 30 ? 26.095 11.503 -8.012 1.00 21.45 30 PRO A CA 12
ATOM 5845 C C . PRO A 1 30 ? 25.428 10.160 -7.733 1.00 11.15 30 PRO A C 12
ATOM 5846 O O . PRO A 1 30 ? 25.006 9.463 -8.655 1.00 34.31 30 PRO A O 12
ATOM 5857 N N . ARG A 1 31 ? 25.336 9.804 -6.455 1.00 50.34 31 ARG A N 12
ATOM 5858 C CA . ARG A 1 31 ? 24.721 8.545 -6.056 1.00 35.44 31 ARG A CA 12
ATOM 5859 C C . ARG A 1 31 ? 23.339 8.391 -6.685 1.00 31.23 31 ARG A C 12
ATOM 5860 O O . ARG A 1 31 ? 23.140 7.564 -7.575 1.00 30.12 31 ARG A O 12
ATOM 5881 N N . SER A 1 1 ? -8.802 -2.012 -10.355 1.00 43.25 1 SER A N 13
ATOM 5882 C CA . SER A 1 1 ? -7.372 -2.292 -10.423 1.00 73.34 1 SER A CA 13
ATOM 5883 C C . SER A 1 1 ? -7.064 -3.678 -9.866 1.00 24.51 1 SER A C 13
ATOM 5884 O O . SER A 1 1 ? -7.618 -4.086 -8.845 1.00 72.55 1 SER A O 13
ATOM 5892 N N . TRP A 1 2 ? -6.175 -4.397 -10.543 1.00 54.22 2 TRP A N 13
ATOM 5893 C CA . TRP A 1 2 ? -5.792 -5.738 -10.116 1.00 51.24 2 TRP A CA 13
ATOM 5894 C C . TRP A 1 2 ? -4.560 -6.219 -10.875 1.00 30.14 2 TRP A C 13
ATOM 5895 O O . TRP A 1 2 ? -4.548 -6.248 -12.106 1.00 55.50 2 TRP A O 13
ATOM 5916 N N . LEU A 1 3 ? -3.525 -6.597 -10.133 1.00 45.22 3 LEU A N 13
ATOM 5917 C CA . LEU A 1 3 ? -2.286 -7.078 -10.737 1.00 14.35 3 LEU A CA 13
ATOM 5918 C C . LEU A 1 3 ? -1.510 -7.956 -9.760 1.00 52.23 3 LEU A C 13
ATOM 5919 O O . LEU A 1 3 ? -1.847 -8.036 -8.579 1.00 73.32 3 LEU A O 13
ATOM 5935 N N . SER A 1 4 ? -0.468 -8.611 -10.262 1.00 1.13 4 SER A N 13
ATOM 5936 C CA . SER A 1 4 ? 0.356 -9.485 -9.434 1.00 52.53 4 SER A CA 13
ATOM 5937 C C . SER A 1 4 ? 1.831 -9.115 -9.556 1.00 21.14 4 SER A C 13
ATOM 5938 O O . SER A 1 4 ? 2.428 -8.578 -8.622 1.00 70.21 4 SER A O 13
ATOM 5946 N N . LYS A 1 5 ? 2.414 -9.407 -10.713 1.00 42.33 5 LYS A N 13
ATOM 5947 C CA . LYS A 1 5 ? 3.819 -9.105 -10.960 1.00 63.32 5 LYS A CA 13
ATOM 5948 C C . LYS A 1 5 ? 4.009 -8.490 -12.343 1.00 12.41 5 LYS A C 13
ATOM 5949 O O . LYS A 1 5 ? 5.022 -8.720 -13.004 1.00 21.44 5 LYS A O 13
ATOM 5968 N N . THR A 1 6 ? 3.028 -7.703 -12.775 1.00 72.32 6 THR A N 13
ATOM 5969 C CA . THR A 1 6 ? 3.087 -7.054 -14.079 1.00 31.13 6 THR A CA 13
ATOM 5970 C C . THR A 1 6 ? 3.447 -5.579 -13.943 1.00 33.05 6 THR A C 13
ATOM 5971 O O . THR A 1 6 ? 2.830 -4.719 -14.571 1.00 61.52 6 THR A O 13
ATOM 5982 N N . ALA A 1 7 ? 4.449 -5.293 -13.118 1.00 11.11 7 ALA A N 13
ATOM 5983 C CA . ALA A 1 7 ? 4.892 -3.921 -12.902 1.00 24.33 7 ALA A CA 13
ATOM 5984 C C . ALA A 1 7 ? 6.319 -3.721 -13.401 1.00 4.34 7 ALA A C 13
ATOM 5985 O O . ALA A 1 7 ? 6.957 -2.711 -13.102 1.00 14.53 7 ALA A O 13
ATOM 5992 N N . LYS A 1 8 ? 6.817 -4.689 -14.162 1.00 73.40 8 LYS A N 13
ATOM 5993 C CA . LYS A 1 8 ? 8.169 -4.620 -14.704 1.00 13.15 8 LYS A CA 13
ATOM 5994 C C . LYS A 1 8 ? 8.369 -3.337 -15.504 1.00 11.22 8 LYS A C 13
ATOM 5995 O O . LYS A 1 8 ? 9.493 -2.862 -15.664 1.00 45.04 8 LYS A O 13
ATOM 6014 N N . LYS A 1 9 ? 7.271 -2.779 -16.003 1.00 2.11 9 LYS A N 13
ATOM 6015 C CA . LYS A 1 9 ? 7.325 -1.549 -16.784 1.00 51.03 9 LYS A CA 13
ATOM 6016 C C . LYS A 1 9 ? 5.950 -0.894 -16.864 1.00 35.33 9 LYS A C 13
ATOM 6017 O O . LYS A 1 9 ? 5.564 -0.359 -17.904 1.00 65.22 9 LYS A O 13
ATOM 6036 N N . LEU A 1 10 ? 5.214 -0.939 -15.759 1.00 15.13 10 LEU A N 13
ATOM 6037 C CA . LEU A 1 10 ? 3.881 -0.348 -15.703 1.00 32.43 10 LEU A CA 13
ATOM 6038 C C . LEU A 1 10 ? 3.732 0.544 -14.475 1.00 34.13 10 LEU A C 13
ATOM 6039 O O . LEU A 1 10 ? 3.325 1.700 -14.582 1.00 51.32 10 LEU A O 13
ATOM 6055 N N . GLU A 1 11 ? 4.066 -0.001 -13.309 1.00 73.32 11 GLU A N 13
ATOM 6056 C CA . GLU A 1 11 ? 3.970 0.747 -12.061 1.00 71.12 11 GLU A CA 13
ATOM 6057 C C . GLU A 1 11 ? 2.536 1.202 -11.809 1.00 15.33 11 GLU A C 13
ATOM 6058 O O . GLU A 1 11 ? 1.673 1.084 -12.678 1.00 64.42 11 GLU A O 13
ATOM 6070 N N . ASN A 1 12 ? 2.289 1.724 -10.611 1.00 74.43 12 ASN A N 13
ATOM 6071 C CA . ASN A 1 12 ? 0.959 2.196 -10.243 1.00 11.02 12 ASN A CA 13
ATOM 6072 C C . ASN A 1 12 ? 1.010 3.643 -9.761 1.00 72.31 12 ASN A C 13
ATOM 6073 O O . ASN A 1 12 ? 0.440 4.537 -10.387 1.00 62.40 12 ASN A O 13
ATOM 6084 N N . SER A 1 13 ? 1.696 3.865 -8.645 1.00 5.30 13 SER A N 13
ATOM 6085 C CA . SER A 1 13 ? 1.820 5.203 -8.077 1.00 75.30 13 SER A CA 13
ATOM 6086 C C . SER A 1 13 ? 2.640 5.173 -6.791 1.00 43.52 13 SER A C 13
ATOM 6087 O O . SER A 1 13 ? 3.352 6.126 -6.475 1.00 0.05 13 SER A O 13
ATOM 6095 N N . ALA A 1 14 ? 2.535 4.072 -6.054 1.00 51.54 14 ALA A N 13
ATOM 6096 C CA . ALA A 1 14 ? 3.268 3.917 -4.804 1.00 70.12 14 ALA A CA 13
ATOM 6097 C C . ALA A 1 14 ? 4.774 3.922 -5.046 1.00 75.04 14 ALA A C 13
ATOM 6098 O O . ALA A 1 14 ? 5.563 4.073 -4.113 1.00 54.25 14 ALA A O 13
ATOM 6105 N N . LYS A 1 15 ? 5.166 3.755 -6.305 1.00 2.03 15 LYS A N 13
ATOM 6106 C CA . LYS A 1 15 ? 6.578 3.741 -6.671 1.00 35.22 15 LYS A CA 13
ATOM 6107 C C . LYS A 1 15 ? 7.080 5.152 -6.957 1.00 55.43 15 LYS A C 13
ATOM 6108 O O . LYS A 1 15 ? 8.273 5.434 -6.842 1.00 74.41 15 LYS A O 13
ATOM 6127 N N . LYS A 1 16 ? 6.161 6.038 -7.330 1.00 25.31 16 LYS A N 13
ATOM 6128 C CA . LYS A 1 16 ? 6.510 7.421 -7.630 1.00 54.33 16 LYS A CA 13
ATOM 6129 C C . LYS A 1 16 ? 6.783 8.204 -6.350 1.00 22.21 16 LYS A C 13
ATOM 6130 O O . LYS A 1 16 ? 7.641 9.087 -6.322 1.00 71.41 16 LYS A O 13
ATOM 6149 N N . ARG A 1 17 ? 6.050 7.873 -5.292 1.00 1.43 17 ARG A N 13
ATOM 6150 C CA . ARG A 1 17 ? 6.214 8.545 -4.008 1.00 45.34 17 ARG A CA 13
ATOM 6151 C C . ARG A 1 17 ? 7.534 8.149 -3.353 1.00 1.45 17 ARG A C 13
ATOM 6152 O O . ARG A 1 17 ? 8.152 8.948 -2.648 1.00 23.12 17 ARG A O 13
ATOM 6173 N N . ILE A 1 18 ? 7.959 6.913 -3.589 1.00 33.20 18 ILE A N 13
ATOM 6174 C CA . ILE A 1 18 ? 9.205 6.412 -3.022 1.00 35.12 18 ILE A CA 13
ATOM 6175 C C . ILE A 1 18 ? 10.398 6.798 -3.889 1.00 51.10 18 ILE A C 13
ATOM 6176 O O . ILE A 1 18 ? 11.529 6.869 -3.410 1.00 4.32 18 ILE A O 13
ATOM 6192 N N . SER A 1 19 ? 10.137 7.048 -5.168 1.00 54.40 19 SER A N 13
ATOM 6193 C CA . SER A 1 19 ? 11.189 7.426 -6.104 1.00 4.14 19 SER A CA 13
ATOM 6194 C C . SER A 1 19 ? 11.782 8.783 -5.735 1.00 64.34 19 SER A C 13
ATOM 6195 O O . SER A 1 19 ? 12.844 9.162 -6.229 1.00 12.01 19 SER A O 13
ATOM 6203 N N . GLU A 1 20 ? 11.088 9.509 -4.865 1.00 32.53 20 GLU A N 13
ATOM 6204 C CA . GLU A 1 20 ? 11.545 10.823 -4.431 1.00 0.52 20 GLU A CA 13
ATOM 6205 C C . GLU A 1 20 ? 12.592 10.699 -3.327 1.00 75.22 20 GLU A C 13
ATOM 6206 O O . GLU A 1 20 ? 13.655 11.314 -3.392 1.00 54.44 20 GLU A O 13
ATOM 6218 N N . GLY A 1 21 ? 12.281 9.897 -2.313 1.00 10.01 21 GLY A N 13
ATOM 6219 C CA . GLY A 1 21 ? 13.203 9.706 -1.209 1.00 4.10 21 GLY A CA 13
ATOM 6220 C C . GLY A 1 21 ? 14.317 8.735 -1.546 1.00 23.35 21 GLY A C 13
ATOM 6221 O O . GLY A 1 21 ? 15.444 8.885 -1.072 1.00 63.54 21 GLY A O 13
ATOM 6225 N N . ILE A 1 22 ? 14.002 7.736 -2.363 1.00 62.12 22 ILE A N 13
ATOM 6226 C CA . ILE A 1 22 ? 14.985 6.736 -2.761 1.00 44.35 22 ILE A CA 13
ATOM 6227 C C . ILE A 1 22 ? 15.970 7.307 -3.776 1.00 40.42 22 ILE A C 13
ATOM 6228 O O . ILE A 1 22 ? 17.081 6.802 -3.930 1.00 45.10 22 ILE A O 13
ATOM 6244 N N . ALA A 1 23 ? 15.554 8.365 -4.465 1.00 43.12 23 ALA A N 13
ATOM 6245 C CA . ALA A 1 23 ? 16.401 9.008 -5.463 1.00 31.14 23 ALA A CA 13
ATOM 6246 C C . ALA A 1 23 ? 17.542 9.774 -4.802 1.00 64.34 23 ALA A C 13
ATOM 6247 O O . ALA A 1 23 ? 18.657 9.817 -5.325 1.00 14.42 23 ALA A O 13
ATOM 6254 N N . ILE A 1 24 ? 17.258 10.376 -3.653 1.00 14.11 24 ILE A N 13
ATOM 6255 C CA . ILE A 1 24 ? 18.261 11.140 -2.922 1.00 22.30 24 ILE A CA 13
ATOM 6256 C C . ILE A 1 24 ? 19.031 10.249 -1.952 1.00 53.51 24 ILE A C 13
ATOM 6257 O O . ILE A 1 24 ? 20.193 10.510 -1.643 1.00 12.53 24 ILE A O 13
ATOM 6273 N N . ALA A 1 25 ? 18.375 9.196 -1.477 1.00 34.11 25 ALA A N 13
ATOM 6274 C CA . ALA A 1 25 ? 18.998 8.264 -0.545 1.00 51.32 25 ALA A CA 13
ATOM 6275 C C . ALA A 1 25 ? 20.175 7.544 -1.194 1.00 74.54 25 ALA A C 13
ATOM 6276 O O . ALA A 1 25 ? 21.170 7.243 -0.535 1.00 62.42 25 ALA A O 13
ATOM 6283 N N . ILE A 1 26 ? 20.053 7.269 -2.489 1.00 1.13 26 ILE A N 13
ATOM 6284 C CA . ILE A 1 26 ? 21.107 6.584 -3.226 1.00 63.21 26 ILE A CA 13
ATOM 6285 C C . ILE A 1 26 ? 22.055 7.581 -3.885 1.00 32.24 26 ILE A C 13
ATOM 6286 O O . ILE A 1 26 ? 23.220 7.273 -4.132 1.00 4.02 26 ILE A O 13
ATOM 6302 N N . GLN A 1 27 ? 21.546 8.776 -4.164 1.00 40.42 27 GLN A N 13
ATOM 6303 C CA . GLN A 1 27 ? 22.348 9.819 -4.793 1.00 50.21 27 GLN A CA 13
ATOM 6304 C C . GLN A 1 27 ? 23.601 10.111 -3.974 1.00 13.13 27 GLN A C 13
ATOM 6305 O O . GLN A 1 27 ? 24.605 10.584 -4.504 1.00 1.12 27 GLN A O 13
ATOM 6319 N N . GLY A 1 28 ? 23.534 9.826 -2.677 1.00 34.13 28 GLY A N 13
ATOM 6320 C CA . GLY A 1 28 ? 24.669 10.065 -1.805 1.00 11.01 28 GLY A CA 13
ATOM 6321 C C . GLY A 1 28 ? 24.971 8.881 -0.908 1.00 71.22 28 GLY A C 13
ATOM 6322 O O . GLY A 1 28 ? 25.632 9.024 0.119 1.00 23.22 28 GLY A O 13
ATOM 6326 N N . GLY A 1 29 ? 24.483 7.706 -1.297 1.00 1.42 29 GLY A N 13
ATOM 6327 C CA . GLY A 1 29 ? 24.713 6.510 -0.508 1.00 65.04 29 GLY A CA 13
ATOM 6328 C C . GLY A 1 29 ? 26.166 6.077 -0.522 1.00 42.41 29 GLY A C 13
ATOM 6329 O O . GLY A 1 29 ? 26.892 6.233 0.460 1.00 12.33 29 GLY A O 13
ATOM 6333 N N . PRO A 1 30 ? 26.610 5.518 -1.657 1.00 65.03 30 PRO A N 13
ATOM 6334 C CA . PRO A 1 30 ? 27.990 5.049 -1.822 1.00 35.23 30 PRO A CA 13
ATOM 6335 C C . PRO A 1 30 ? 28.990 6.198 -1.882 1.00 14.35 30 PRO A C 13
ATOM 6336 O O . PRO A 1 30 ? 30.192 5.997 -1.707 1.00 54.42 30 PRO A O 13
ATOM 6347 N N . ARG A 1 31 ? 28.485 7.403 -2.129 1.00 25.05 31 ARG A N 13
ATOM 6348 C CA . ARG A 1 31 ? 29.336 8.584 -2.212 1.00 15.51 31 ARG A CA 13
ATOM 6349 C C . ARG A 1 31 ? 30.350 8.446 -3.343 1.00 73.25 31 ARG A C 13
ATOM 6350 O O . ARG A 1 31 ? 30.004 8.572 -4.518 1.00 64.44 31 ARG A O 13
ATOM 6371 N N . SER A 1 1 ? -0.171 -13.851 1.688 1.00 31.14 1 SER A N 14
ATOM 6372 C CA . SER A 1 1 ? -0.686 -12.828 2.591 1.00 41.23 1 SER A CA 14
ATOM 6373 C C . SER A 1 1 ? 0.228 -11.606 2.605 1.00 71.23 1 SER A C 14
ATOM 6374 O O . SER A 1 1 ? 0.480 -11.018 3.656 1.00 20.34 1 SER A O 14
ATOM 6382 N N . TRP A 1 2 ? 0.720 -11.231 1.430 1.00 45.21 2 TRP A N 14
ATOM 6383 C CA . TRP A 1 2 ? 1.607 -10.079 1.306 1.00 72.12 2 TRP A CA 14
ATOM 6384 C C . TRP A 1 2 ? 1.342 -9.326 0.007 1.00 62.02 2 TRP A C 14
ATOM 6385 O O . TRP A 1 2 ? 0.699 -9.848 -0.905 1.00 12.21 2 TRP A O 14
ATOM 6406 N N . LEU A 1 3 ? 1.842 -8.098 -0.072 1.00 52.32 3 LEU A N 14
ATOM 6407 C CA . LEU A 1 3 ? 1.659 -7.273 -1.261 1.00 44.53 3 LEU A CA 14
ATOM 6408 C C . LEU A 1 3 ? 2.930 -7.244 -2.105 1.00 1.05 3 LEU A C 14
ATOM 6409 O O . LEU A 1 3 ? 3.942 -7.843 -1.741 1.00 31.51 3 LEU A O 14
ATOM 6425 N N . SER A 1 4 ? 2.871 -6.542 -3.231 1.00 52.44 4 SER A N 14
ATOM 6426 C CA . SER A 1 4 ? 4.016 -6.436 -4.127 1.00 43.15 4 SER A CA 14
ATOM 6427 C C . SER A 1 4 ? 3.697 -5.531 -5.314 1.00 35.14 4 SER A C 14
ATOM 6428 O O . SER A 1 4 ? 2.968 -5.919 -6.227 1.00 65.25 4 SER A O 14
ATOM 6436 N N . LYS A 1 5 ? 4.246 -4.322 -5.292 1.00 44.31 5 LYS A N 14
ATOM 6437 C CA . LYS A 1 5 ? 4.023 -3.360 -6.365 1.00 15.23 5 LYS A CA 14
ATOM 6438 C C . LYS A 1 5 ? 5.142 -3.427 -7.398 1.00 44.12 5 LYS A C 14
ATOM 6439 O O . LYS A 1 5 ? 4.948 -3.921 -8.509 1.00 73.23 5 LYS A O 14
ATOM 6458 N N . THR A 1 6 ? 6.317 -2.928 -7.025 1.00 52.22 6 THR A N 14
ATOM 6459 C CA . THR A 1 6 ? 7.468 -2.932 -7.919 1.00 54.53 6 THR A CA 14
ATOM 6460 C C . THR A 1 6 ? 7.301 -1.906 -9.035 1.00 13.14 6 THR A C 14
ATOM 6461 O O . THR A 1 6 ? 8.008 -0.899 -9.076 1.00 74.51 6 THR A O 14
ATOM 6472 N N . ALA A 1 7 ? 6.361 -2.168 -9.937 1.00 52.40 7 ALA A N 14
ATOM 6473 C CA . ALA A 1 7 ? 6.099 -1.265 -11.051 1.00 64.35 7 ALA A CA 14
ATOM 6474 C C . ALA A 1 7 ? 7.324 -1.135 -11.951 1.00 11.52 7 ALA A C 14
ATOM 6475 O O . ALA A 1 7 ? 7.425 -0.202 -12.748 1.00 4.52 7 ALA A O 14
ATOM 6482 N N . LYS A 1 8 ? 8.253 -2.075 -11.818 1.00 0.03 8 LYS A N 14
ATOM 6483 C CA . LYS A 1 8 ? 9.472 -2.066 -12.618 1.00 74.14 8 LYS A CA 14
ATOM 6484 C C . LYS A 1 8 ? 9.144 -2.019 -14.107 1.00 51.54 8 LYS A C 14
ATOM 6485 O O . LYS A 1 8 ? 9.942 -1.542 -14.915 1.00 0.35 8 LYS A O 14
ATOM 6504 N N . LYS A 1 9 ? 7.964 -2.514 -14.465 1.00 62.40 9 LYS A N 14
ATOM 6505 C CA . LYS A 1 9 ? 7.529 -2.526 -15.857 1.00 32.25 9 LYS A CA 14
ATOM 6506 C C . LYS A 1 9 ? 6.139 -3.142 -15.987 1.00 2.24 9 LYS A C 14
ATOM 6507 O O . LYS A 1 9 ? 5.863 -3.882 -16.932 1.00 12.14 9 LYS A O 14
ATOM 6526 N N . LEU A 1 10 ? 5.268 -2.831 -15.033 1.00 51.44 10 LEU A N 14
ATOM 6527 C CA . LEU A 1 10 ? 3.905 -3.352 -15.042 1.00 65.03 10 LEU A CA 14
ATOM 6528 C C . LEU A 1 10 ? 2.904 -2.265 -14.667 1.00 12.32 10 LEU A C 14
ATOM 6529 O O . LEU A 1 10 ? 2.234 -2.354 -13.638 1.00 41.43 10 LEU A O 14
ATOM 6545 N N . GLU A 1 11 ? 2.806 -1.241 -15.509 1.00 10.20 11 GLU A N 14
ATOM 6546 C CA . GLU A 1 11 ? 1.884 -0.137 -15.265 1.00 64.41 11 GLU A CA 14
ATOM 6547 C C . GLU A 1 11 ? 1.832 0.804 -16.465 1.00 65.54 11 GLU A C 14
ATOM 6548 O O . GLU A 1 11 ? 2.636 0.691 -17.390 1.00 51.52 11 GLU A O 14
ATOM 6560 N N . ASN A 1 12 ? 0.880 1.730 -16.442 1.00 43.54 12 ASN A N 14
ATOM 6561 C CA . ASN A 1 12 ? 0.722 2.691 -17.529 1.00 32.53 12 ASN A CA 14
ATOM 6562 C C . ASN A 1 12 ? 1.884 3.678 -17.556 1.00 2.44 12 ASN A C 14
ATOM 6563 O O . ASN A 1 12 ? 2.601 3.782 -18.551 1.00 23.04 12 ASN A O 14
ATOM 6574 N N . SER A 1 13 ? 2.064 4.402 -16.455 1.00 64.31 13 SER A N 14
ATOM 6575 C CA . SER A 1 13 ? 3.138 5.384 -16.353 1.00 74.31 13 SER A CA 14
ATOM 6576 C C . SER A 1 13 ? 3.184 5.995 -14.956 1.00 34.11 13 SER A C 14
ATOM 6577 O O . SER A 1 13 ? 3.442 7.188 -14.797 1.00 34.55 13 SER A O 14
ATOM 6585 N N . ALA A 1 14 ? 2.931 5.168 -13.947 1.00 22.04 14 ALA A N 14
ATOM 6586 C CA . ALA A 1 14 ? 2.945 5.625 -12.563 1.00 5.24 14 ALA A CA 14
ATOM 6587 C C . ALA A 1 14 ? 4.237 5.216 -11.862 1.00 72.35 14 ALA A C 14
ATOM 6588 O O . ALA A 1 14 ? 4.477 5.587 -10.713 1.00 61.24 14 ALA A O 14
ATOM 6595 N N . LYS A 1 15 ? 5.066 4.448 -12.562 1.00 35.33 15 LYS A N 14
ATOM 6596 C CA . LYS A 1 15 ? 6.333 3.987 -12.008 1.00 45.42 15 LYS A CA 14
ATOM 6597 C C . LYS A 1 15 ? 7.463 4.951 -12.360 1.00 75.10 15 LYS A C 14
ATOM 6598 O O . LYS A 1 15 ? 8.518 4.945 -11.726 1.00 50.11 15 LYS A O 14
ATOM 6617 N N . LYS A 1 16 ? 7.233 5.779 -13.374 1.00 23.24 16 LYS A N 14
ATOM 6618 C CA . LYS A 1 16 ? 8.229 6.751 -13.809 1.00 24.43 16 LYS A CA 14
ATOM 6619 C C . LYS A 1 16 ? 8.190 7.999 -12.933 1.00 40.24 16 LYS A C 14
ATOM 6620 O O . LYS A 1 16 ? 9.215 8.644 -12.709 1.00 34.21 16 LYS A O 14
ATOM 6639 N N . ARG A 1 17 ? 7.002 8.334 -12.441 1.00 31.32 17 ARG A N 14
ATOM 6640 C CA . ARG A 1 17 ? 6.830 9.505 -11.590 1.00 31.12 17 ARG A CA 14
ATOM 6641 C C . ARG A 1 17 ? 7.425 9.263 -10.206 1.00 4.52 17 ARG A C 14
ATOM 6642 O O . ARG A 1 17 ? 7.930 10.187 -9.567 1.00 5.10 17 ARG A O 14
ATOM 6663 N N . ILE A 1 18 ? 7.362 8.017 -9.749 1.00 54.32 18 ILE A N 14
ATOM 6664 C CA . ILE A 1 18 ? 7.895 7.655 -8.442 1.00 12.01 18 ILE A CA 14
ATOM 6665 C C . ILE A 1 18 ? 9.399 7.416 -8.509 1.00 4.43 18 ILE A C 14
ATOM 6666 O O . ILE A 1 18 ? 10.111 7.594 -7.520 1.00 31.41 18 ILE A O 14
ATOM 6682 N N . SER A 1 19 ? 9.878 7.015 -9.682 1.00 51.00 19 SER A N 14
ATOM 6683 C CA . SER A 1 19 ? 11.298 6.750 -9.878 1.00 44.21 19 SER A CA 14
ATOM 6684 C C . SER A 1 19 ? 12.124 8.011 -9.641 1.00 51.21 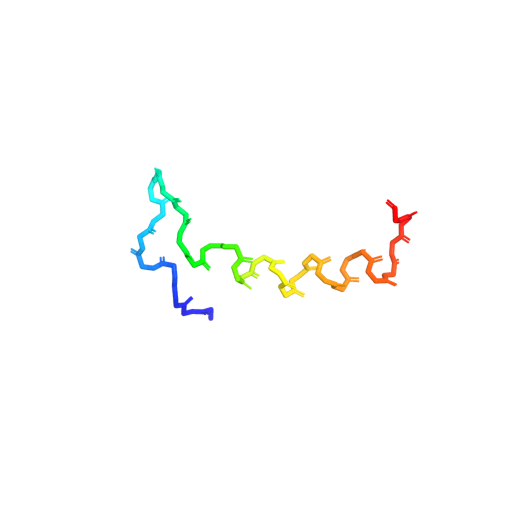19 SER A C 14
ATOM 6685 O O . SER A 1 19 ? 13.337 7.944 -9.446 1.00 32.53 19 SER A O 14
ATOM 6693 N N . GLU A 1 20 ? 11.456 9.160 -9.660 1.00 40.53 20 GLU A N 14
ATOM 6694 C CA . GLU A 1 20 ? 12.128 10.437 -9.448 1.00 52.24 20 GLU A CA 14
ATOM 6695 C C . GLU A 1 20 ? 12.390 10.674 -7.964 1.00 0.30 20 GLU A C 14
ATOM 6696 O O . GLU A 1 20 ? 13.488 11.065 -7.571 1.00 43.31 20 GLU A O 14
ATOM 6708 N N . GLY A 1 21 ? 11.372 10.435 -7.143 1.00 75.13 21 GLY A N 14
ATOM 6709 C CA . GLY A 1 21 ? 11.511 10.628 -5.712 1.00 0.22 21 GLY A CA 14
ATOM 6710 C C . GLY A 1 21 ? 12.191 9.456 -5.032 1.00 50.40 21 GLY A C 14
ATOM 6711 O O . GLY A 1 21 ? 12.902 9.632 -4.042 1.00 43.03 21 GLY A O 14
ATOM 6715 N N . ILE A 1 22 ? 11.971 8.258 -5.562 1.00 43.13 22 ILE A N 14
ATOM 6716 C CA . ILE A 1 22 ? 12.568 7.053 -4.999 1.00 50.15 22 ILE A CA 14
ATOM 6717 C C . ILE A 1 22 ? 14.044 6.946 -5.369 1.00 14.43 22 ILE A C 14
ATOM 6718 O O . ILE A 1 22 ? 14.813 6.259 -4.699 1.00 23.41 22 ILE A O 14
ATOM 6734 N N . ALA A 1 23 ? 14.431 7.633 -6.438 1.00 45.42 23 ALA A N 14
ATOM 6735 C CA . ALA A 1 23 ? 15.816 7.619 -6.895 1.00 13.24 23 ALA A CA 14
ATOM 6736 C C . ALA A 1 23 ? 16.715 8.403 -5.945 1.00 20.04 23 ALA A C 14
ATOM 6737 O O . ALA A 1 23 ? 17.849 8.004 -5.678 1.00 42.22 23 ALA A O 14
ATOM 6744 N N . ILE A 1 24 ? 16.202 9.519 -5.438 1.00 22.14 24 ILE A N 14
ATOM 6745 C CA . ILE A 1 24 ? 16.960 10.358 -4.517 1.00 74.31 24 ILE A CA 14
ATOM 6746 C C . ILE A 1 24 ? 16.732 9.932 -3.071 1.00 35.32 24 ILE A C 14
ATOM 6747 O O . ILE A 1 24 ? 17.595 10.119 -2.214 1.00 63.34 24 ILE A O 14
ATOM 6763 N N . ALA A 1 25 ? 15.563 9.356 -2.806 1.00 40.44 25 ALA A N 14
ATOM 6764 C CA . ALA A 1 25 ? 15.223 8.900 -1.465 1.00 35.13 25 ALA A CA 14
ATOM 6765 C C . ALA A 1 25 ? 16.094 7.720 -1.049 1.00 31.42 25 ALA A C 14
ATOM 6766 O O . ALA A 1 25 ? 16.499 7.613 0.109 1.00 2.01 25 ALA A O 14
ATOM 6773 N N . ILE A 1 26 ? 16.377 6.836 -1.999 1.00 65.34 26 ILE A N 14
ATOM 6774 C CA . ILE A 1 26 ? 17.201 5.663 -1.731 1.00 1.43 26 ILE A CA 14
ATOM 6775 C C . ILE A 1 26 ? 18.682 5.978 -1.915 1.00 12.01 26 ILE A C 14
ATOM 6776 O O . ILE A 1 26 ? 19.539 5.373 -1.272 1.00 11.24 26 ILE A O 14
ATOM 6792 N N . GLN A 1 27 ? 18.974 6.929 -2.796 1.00 51.21 27 GLN A N 14
ATOM 6793 C CA . GLN A 1 27 ? 20.352 7.325 -3.064 1.00 35.12 27 GLN A CA 14
ATOM 6794 C C . GLN A 1 27 ? 21.055 7.751 -1.779 1.00 52.04 27 GLN A C 14
ATOM 6795 O O . GLN A 1 27 ? 22.279 7.681 -1.677 1.00 72.43 27 GLN A O 14
ATOM 6809 N N . GLY A 1 28 ? 20.272 8.194 -0.800 1.00 54.14 28 GLY A N 14
ATOM 6810 C CA . GLY A 1 28 ? 20.837 8.626 0.464 1.00 24.34 28 GLY A CA 14
ATOM 6811 C C . GLY A 1 28 ? 20.169 7.965 1.654 1.00 41.31 28 GLY A C 14
ATOM 6812 O O . GLY A 1 28 ? 20.189 8.500 2.762 1.00 64.51 28 GLY A O 14
ATOM 6816 N N . GLY A 1 29 ? 19.573 6.799 1.424 1.00 51.20 29 GLY A N 14
ATOM 6817 C CA . GLY A 1 29 ? 18.902 6.085 2.495 1.00 41.24 29 GLY A CA 14
ATOM 6818 C C . GLY A 1 29 ? 19.871 5.337 3.388 1.00 30.24 29 GLY A C 14
ATOM 6819 O O . GLY A 1 29 ? 20.151 5.745 4.516 1.00 72.12 29 GLY A O 14
ATOM 6823 N N . PRO A 1 30 ? 20.400 4.212 2.884 1.00 51.24 30 PRO A N 14
ATOM 6824 C CA . PRO A 1 30 ? 21.350 3.381 3.628 1.00 21.33 30 PRO A CA 14
ATOM 6825 C C . PRO A 1 30 ? 22.705 4.059 3.797 1.00 65.20 30 PRO A C 14
ATOM 6826 O O . PRO A 1 30 ? 23.440 3.772 4.742 1.00 23.31 30 PRO A O 14
ATOM 6837 N N . ARG A 1 31 ? 23.030 4.960 2.875 1.00 21.34 31 ARG A N 14
ATOM 6838 C CA . ARG A 1 31 ? 24.298 5.678 2.922 1.00 11.04 31 ARG A CA 14
ATOM 6839 C C . ARG A 1 31 ? 24.337 6.636 4.110 1.00 75.52 31 ARG A C 14
ATOM 6840 O O . ARG A 1 31 ? 24.765 6.267 5.203 1.00 23.33 31 ARG A O 14
ATOM 6861 N N . SER A 1 1 ? 0.849 -10.690 -1.500 1.00 3.12 1 SER A N 15
ATOM 6862 C CA . SER A 1 1 ? 0.866 -9.807 -2.660 1.00 42.02 1 SER A CA 15
ATOM 6863 C C . SER A 1 1 ? 2.204 -9.893 -3.388 1.00 41.54 1 SER A C 15
ATOM 6864 O O . SER A 1 1 ? 2.858 -8.878 -3.630 1.00 14.42 1 SER A O 15
ATOM 6872 N N . TRP A 1 2 ? 2.605 -11.110 -3.735 1.00 74.32 2 TRP A N 15
ATOM 6873 C CA . TRP A 1 2 ? 3.865 -11.330 -4.436 1.00 12.40 2 TRP A CA 15
ATOM 6874 C C . TRP A 1 2 ? 3.649 -11.367 -5.945 1.00 22.21 2 TRP A C 15
ATOM 6875 O O . TRP A 1 2 ? 4.439 -10.810 -6.709 1.00 33.41 2 TRP A O 15
ATOM 6896 N N . LEU A 1 3 ? 2.576 -12.026 -6.369 1.00 24.25 3 LEU A N 15
ATOM 6897 C CA . LEU A 1 3 ? 2.257 -12.136 -7.788 1.00 31.03 3 LEU A CA 15
ATOM 6898 C C . LEU A 1 3 ? 1.627 -10.847 -8.305 1.00 53.02 3 LEU A C 15
ATOM 6899 O O . LEU A 1 3 ? 0.811 -10.226 -7.624 1.00 11.00 3 LEU A O 15
ATOM 6915 N N . SER A 1 4 ? 2.009 -10.452 -9.515 1.00 42.42 4 SER A N 15
ATOM 6916 C CA . SER A 1 4 ? 1.483 -9.236 -10.124 1.00 12.40 4 SER A CA 15
ATOM 6917 C C . SER A 1 4 ? 1.675 -9.259 -11.637 1.00 52.44 4 SER A C 15
ATOM 6918 O O . SER A 1 4 ? 2.731 -8.884 -12.147 1.00 51.42 4 SER A O 15
ATOM 6926 N N . LYS A 1 5 ? 0.646 -9.702 -12.351 1.00 55.12 5 LYS A N 15
ATOM 6927 C CA . LYS A 1 5 ? 0.698 -9.774 -13.807 1.00 14.15 5 LYS A CA 15
ATOM 6928 C C . LYS A 1 5 ? 0.969 -8.400 -14.410 1.00 2.41 5 LYS A C 15
ATOM 6929 O O . LYS A 1 5 ? 1.613 -8.284 -15.454 1.00 15.13 5 LYS A O 15
ATOM 6948 N N . THR A 1 6 ? 0.476 -7.359 -13.746 1.00 1.30 6 THR A N 15
ATOM 6949 C CA . THR A 1 6 ? 0.666 -5.992 -14.217 1.00 31.45 6 THR A CA 15
ATOM 6950 C C . THR A 1 6 ? 1.013 -5.057 -13.064 1.00 22.21 6 THR A C 15
ATOM 6951 O O . THR A 1 6 ? 0.973 -5.451 -11.899 1.00 34.12 6 THR A O 15
ATOM 6962 N N . ALA A 1 7 ? 1.354 -3.817 -13.397 1.00 0.51 7 ALA A N 15
ATOM 6963 C CA . ALA A 1 7 ? 1.706 -2.824 -12.389 1.00 33.33 7 ALA A CA 15
ATOM 6964 C C . ALA A 1 7 ? 2.922 -3.268 -11.582 1.00 75.23 7 ALA A C 15
ATOM 6965 O O . ALA A 1 7 ? 3.158 -2.780 -10.477 1.00 24.41 7 ALA A O 15
ATOM 6972 N N . LYS A 1 8 ? 3.690 -4.197 -12.142 1.00 13.13 8 LYS A N 15
ATOM 6973 C CA . LYS A 1 8 ? 4.882 -4.707 -11.476 1.00 22.14 8 LYS A CA 15
ATOM 6974 C C . LYS A 1 8 ? 5.819 -3.567 -11.089 1.00 63.31 8 LYS A C 15
ATOM 6975 O O . LYS A 1 8 ? 6.617 -3.693 -10.160 1.00 33.25 8 LYS A O 15
ATOM 6994 N N . LYS A 1 9 ? 5.717 -2.454 -11.807 1.00 61.14 9 LYS A N 15
ATOM 6995 C CA . LYS A 1 9 ? 6.553 -1.290 -11.539 1.00 21.14 9 LYS A CA 15
ATOM 6996 C C . LYS A 1 9 ? 6.223 -0.150 -12.497 1.00 33.14 9 LYS A C 15
ATOM 6997 O O . LYS A 1 9 ? 7.117 0.535 -12.995 1.00 62.51 9 LYS A O 15
ATOM 7016 N N . LEU A 1 10 ? 4.934 0.050 -12.749 1.00 71.41 10 LEU A N 15
ATOM 7017 C CA . LEU A 1 10 ? 4.485 1.109 -13.647 1.00 22.54 10 LEU A CA 15
ATOM 7018 C C . LEU A 1 10 ? 3.203 1.753 -13.130 1.00 74.23 10 LEU A C 15
ATOM 7019 O O . LEU A 1 10 ? 3.198 2.919 -12.736 1.00 71.45 10 LEU A O 15
ATOM 7035 N N . GLU A 1 11 ? 2.118 0.985 -13.134 1.00 34.34 11 GLU A N 15
ATOM 7036 C CA . GLU A 1 11 ? 0.830 1.481 -12.664 1.00 15.30 11 GLU A CA 15
ATOM 7037 C C . GLU A 1 11 ? 0.269 2.529 -13.621 1.00 11.51 11 GLU A C 15
ATOM 7038 O O . GLU A 1 11 ? -0.653 2.255 -14.388 1.00 21.01 11 GLU A O 15
ATOM 7050 N N . ASN A 1 12 ? 0.833 3.732 -13.568 1.00 74.03 12 ASN A N 15
ATOM 7051 C CA . ASN A 1 12 ? 0.389 4.822 -14.429 1.00 51.40 12 ASN A CA 15
ATOM 7052 C C . ASN A 1 12 ? 1.359 5.998 -14.362 1.00 30.04 12 ASN A C 15
ATOM 7053 O O . ASN A 1 12 ? 1.681 6.609 -15.380 1.00 43.42 12 ASN A O 15
ATOM 7064 N N . SER A 1 13 ? 1.821 6.308 -13.155 1.00 4.14 13 SER A N 15
ATOM 7065 C CA . SER A 1 13 ? 2.752 7.412 -12.953 1.00 44.21 13 SER A CA 15
ATOM 7066 C C . SER A 1 13 ? 3.128 7.544 -11.480 1.00 50.23 13 SER A C 15
ATOM 7067 O O . SER A 1 13 ? 3.232 8.651 -10.952 1.00 32.43 13 SER A O 15
ATOM 7075 N N . ALA A 1 14 ? 3.330 6.407 -10.824 1.00 23.35 14 ALA A N 15
ATOM 7076 C CA . ALA A 1 14 ? 3.696 6.394 -9.413 1.00 22.13 14 ALA A CA 15
ATOM 7077 C C . ALA A 1 14 ? 5.159 6.005 -9.228 1.00 43.45 14 ALA A C 15
ATOM 7078 O O . ALA A 1 14 ? 5.671 5.984 -8.109 1.00 34.33 14 ALA A O 15
ATOM 7085 N N . LYS A 1 15 ? 5.829 5.698 -10.334 1.00 53.33 15 LYS A N 15
ATOM 7086 C CA . LYS A 1 15 ? 7.234 5.311 -10.296 1.00 32.31 15 LYS A CA 15
ATOM 7087 C C . LYS A 1 15 ? 8.137 6.510 -10.566 1.00 54.22 15 LYS A C 15
ATOM 7088 O O . LYS A 1 15 ? 9.315 6.506 -10.210 1.00 63.05 15 LYS A O 15
ATOM 7107 N N . LYS A 1 16 ? 7.576 7.537 -11.196 1.00 71.23 16 LYS A N 15
ATOM 7108 C CA . LYS A 1 16 ? 8.329 8.745 -11.512 1.00 73.01 16 LYS A CA 15
ATOM 7109 C C . LYS A 1 16 ? 8.364 9.692 -10.317 1.00 12.20 16 LYS A C 15
ATOM 7110 O O . LYS A 1 16 ? 9.369 10.358 -10.070 1.00 43.45 16 LYS A O 15
ATOM 7129 N N . ARG A 1 17 ? 7.261 9.746 -9.578 1.00 32.34 17 ARG A N 15
ATOM 7130 C CA . ARG A 1 17 ? 7.166 10.611 -8.408 1.00 43.21 17 ARG A CA 15
ATOM 7131 C C . ARG A 1 17 ? 8.012 10.068 -7.260 1.00 40.10 17 ARG A C 15
ATOM 7132 O O . ARG A 1 17 ? 8.531 10.830 -6.444 1.00 15.33 17 ARG A O 15
ATOM 7153 N N . ILE A 1 18 ? 8.146 8.747 -7.204 1.00 40.31 18 ILE A N 15
ATOM 7154 C CA . ILE A 1 18 ? 8.929 8.103 -6.157 1.00 11.11 18 ILE A CA 15
ATOM 7155 C C . ILE A 1 18 ? 10.415 8.109 -6.499 1.00 71.42 18 ILE A C 15
ATOM 7156 O O . ILE A 1 18 ? 11.267 8.106 -5.611 1.00 0.41 18 ILE A O 15
ATOM 7172 N N . SER A 1 19 ? 10.718 8.118 -7.793 1.00 64.42 19 SER A N 15
ATOM 7173 C CA . SER A 1 19 ? 12.102 8.122 -8.254 1.00 30.42 19 SER A CA 15
ATOM 7174 C C . SER A 1 19 ? 12.796 9.427 -7.877 1.00 23.34 19 SER A C 15
ATOM 7175 O O . SER A 1 19 ? 14.017 9.544 -7.979 1.00 12.32 19 SER A O 15
ATOM 7183 N N . GLU A 1 20 ? 12.008 10.404 -7.440 1.00 42.42 20 GLU A N 15
ATOM 7184 C CA . GLU A 1 20 ? 12.547 11.702 -7.048 1.00 72.44 20 GLU A CA 15
ATOM 7185 C C . GLU A 1 20 ? 12.986 11.689 -5.587 1.00 43.41 20 GLU A C 15
ATOM 7186 O O . GLU A 1 20 ? 14.069 12.167 -5.249 1.00 74.40 20 GLU A O 15
ATOM 7198 N N . GLY A 1 21 ? 12.137 11.140 -4.724 1.00 72.02 21 GLY A N 15
ATOM 7199 C CA . GLY A 1 21 ? 12.454 11.076 -3.310 1.00 10.15 21 GLY A CA 15
ATO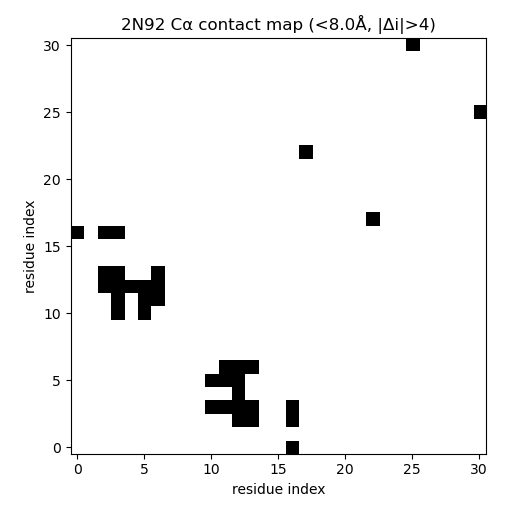M 7200 C C . GLY A 1 21 ? 13.382 9.926 -2.975 1.00 23.52 21 GLY A C 15
ATOM 7201 O O . GLY A 1 21 ? 14.235 10.043 -2.094 1.00 53.31 21 GLY A O 15
ATOM 7205 N N . ILE A 1 22 ? 13.216 8.810 -3.677 1.00 63.03 22 ILE A N 15
ATOM 7206 C CA . ILE A 1 22 ? 14.046 7.634 -3.449 1.00 61.42 22 ILE A CA 15
ATOM 7207 C C . ILE A 1 22 ? 15.441 7.823 -4.034 1.00 44.24 22 ILE A C 15
ATOM 7208 O O . ILE A 1 22 ? 16.390 7.147 -3.636 1.00 54.34 22 ILE A O 15
ATOM 7224 N N . ALA A 1 23 ? 15.559 8.749 -4.981 1.00 24.22 23 ALA A N 15
ATOM 7225 C CA . ALA A 1 23 ? 16.840 9.031 -5.618 1.00 75.44 23 ALA A CA 15
ATOM 7226 C C . ALA A 1 23 ? 17.772 9.778 -4.671 1.00 20.20 23 ALA A C 15
ATOM 7227 O O . ALA A 1 23 ? 18.974 9.512 -4.630 1.00 34.41 23 ALA A O 15
ATOM 7234 N N . ILE A 1 24 ? 17.211 10.713 -3.912 1.00 43.42 24 ILE A N 15
ATOM 7235 C CA . ILE A 1 24 ? 17.994 11.498 -2.965 1.00 55.32 24 ILE A CA 15
ATOM 7236 C C . ILE A 1 24 ? 18.059 10.813 -1.605 1.00 31.42 24 ILE A C 15
ATOM 7237 O O . ILE A 1 24 ? 19.012 11.000 -0.849 1.00 14.52 24 ILE A O 15
ATOM 7253 N N . ALA A 1 25 ? 17.040 10.015 -1.300 1.00 41.35 25 ALA A N 15
ATOM 7254 C CA . ALA A 1 25 ? 16.984 9.298 -0.033 1.00 15.01 25 ALA A CA 15
ATOM 7255 C C . ALA A 1 25 ? 18.117 8.284 0.075 1.00 20.30 25 ALA A C 15
ATOM 7256 O O . ALA A 1 25 ? 18.616 8.011 1.167 1.00 21.41 25 ALA A O 15
ATOM 7263 N N . ILE A 1 26 ? 18.518 7.728 -1.063 1.00 41.35 26 ILE A N 15
ATOM 7264 C CA . ILE A 1 26 ? 19.593 6.744 -1.096 1.00 0.42 26 ILE A CA 15
ATOM 7265 C C . ILE A 1 26 ? 20.922 7.394 -1.466 1.00 1.25 26 ILE A C 15
ATOM 7266 O O . ILE A 1 26 ? 21.989 6.875 -1.139 1.00 42.33 26 ILE A O 15
ATOM 7282 N N . GLN A 1 27 ? 20.848 8.533 -2.147 1.00 4.35 27 GLN A N 15
ATOM 7283 C CA . GLN A 1 27 ? 22.046 9.255 -2.559 1.00 64.34 27 GLN A CA 15
ATOM 7284 C C . GLN A 1 27 ? 22.933 9.570 -1.359 1.00 60.51 27 GLN A C 15
ATOM 7285 O O . GLN A 1 27 ? 24.144 9.738 -1.496 1.00 51.03 27 GLN A O 15
ATOM 7299 N N . GLY A 1 28 ? 22.321 9.648 -0.181 1.00 73.14 28 GLY A N 15
ATOM 7300 C CA . GLY A 1 28 ? 23.070 9.943 1.026 1.00 51.10 28 GLY A CA 15
ATOM 7301 C C . GLY A 1 28 ? 22.657 9.068 2.193 1.00 64.33 28 GLY A C 15
ATOM 7302 O O . GLY A 1 28 ? 22.800 9.457 3.351 1.00 50.21 28 GLY A O 15
ATOM 7306 N N . GLY A 1 29 ? 22.142 7.881 1.887 1.00 23.51 29 GLY A N 15
ATOM 7307 C CA . GLY A 1 29 ? 21.714 6.967 2.930 1.00 11.02 29 GLY A CA 15
ATOM 7308 C C . GLY A 1 29 ? 22.856 6.133 3.475 1.00 21.14 29 GLY A C 15
ATOM 7309 O O . GLY A 1 29 ? 23.350 6.364 4.579 1.00 3.21 29 GLY A O 15
ATOM 7313 N N . PRO A 1 30 ? 23.292 5.135 2.692 1.00 51.20 30 PRO A N 15
ATOM 7314 C CA . PRO A 1 30 ? 24.387 4.243 3.083 1.00 62.34 30 PRO A CA 15
ATOM 7315 C C . PRO A 1 30 ? 25.737 4.953 3.096 1.00 33.33 30 PRO A C 15
ATOM 7316 O O . PRO A 1 30 ? 26.654 4.549 3.812 1.00 15.51 30 PRO A O 15
ATOM 7327 N N . ARG A 1 31 ? 25.851 6.011 2.301 1.00 1.52 31 ARG A N 15
ATOM 7328 C CA . ARG A 1 31 ? 27.089 6.777 2.222 1.00 63.01 31 ARG A CA 15
ATOM 7329 C C . ARG A 1 31 ? 26.952 8.111 2.951 1.00 73.44 31 ARG A C 15
ATOM 7330 O O . ARG A 1 31 ? 27.886 8.568 3.609 1.00 52.41 31 ARG A O 15
ATOM 7351 N N . SER A 1 1 ? 7.017 -10.213 0.534 1.00 50.42 1 SER A N 16
ATOM 7352 C CA . SER A 1 1 ? 6.290 -10.613 1.732 1.00 34.34 1 SER A CA 16
ATOM 7353 C C . SER A 1 1 ? 4.965 -9.864 1.840 1.00 20.01 1 SER A C 16
ATOM 7354 O O . SER A 1 1 ? 3.924 -10.459 2.119 1.00 0.23 1 SER A O 16
ATOM 7362 N N . TRP A 1 2 ? 5.013 -8.556 1.617 1.00 42.23 2 TRP A N 16
ATOM 7363 C CA . TRP A 1 2 ? 3.817 -7.724 1.688 1.00 3.15 2 TRP A CA 16
ATOM 7364 C C . TRP A 1 2 ? 3.220 -7.508 0.302 1.00 5.12 2 TRP A C 16
ATOM 7365 O O . TRP A 1 2 ? 2.007 -7.606 0.116 1.00 71.14 2 TRP A O 16
ATOM 7386 N N . LEU A 1 3 ? 4.079 -7.214 -0.668 1.00 3.44 3 LEU A N 16
ATOM 7387 C CA . LEU A 1 3 ? 3.636 -6.984 -2.038 1.00 42.14 3 LEU A CA 16
ATOM 7388 C C . LEU A 1 3 ? 4.772 -7.229 -3.026 1.00 62.12 3 LEU A C 16
ATOM 7389 O O . LEU A 1 3 ? 5.939 -6.987 -2.718 1.00 42.12 3 LEU A O 16
ATOM 7405 N N . SER A 1 4 ? 4.422 -7.709 -4.215 1.00 63.32 4 SER A N 16
ATOM 7406 C CA . SER A 1 4 ? 5.413 -7.989 -5.248 1.00 52.23 4 SER A CA 16
ATOM 7407 C C . SER A 1 4 ? 5.135 -7.168 -6.504 1.00 14.01 4 SER A C 16
ATOM 7408 O O . SER A 1 4 ? 4.526 -7.655 -7.457 1.00 32.33 4 SER A O 16
ATOM 7416 N N . LYS A 1 5 ? 5.585 -5.918 -6.498 1.00 10.03 5 LYS A N 16
ATOM 7417 C CA . LYS A 1 5 ? 5.387 -5.027 -7.635 1.00 21.20 5 LYS A CA 16
ATOM 7418 C C . LYS A 1 5 ? 5.819 -5.699 -8.934 1.00 62.52 5 LYS A C 16
ATOM 7419 O O . LYS A 1 5 ? 6.481 -6.738 -8.918 1.00 42.14 5 LYS A O 16
ATOM 7438 N N . THR A 1 6 ? 5.442 -5.100 -10.059 1.00 71.24 6 THR A N 16
ATOM 7439 C CA . THR A 1 6 ? 5.791 -5.641 -11.367 1.00 55.32 6 THR A CA 16
ATOM 7440 C C . THR A 1 6 ? 5.349 -4.703 -12.485 1.00 72.21 6 THR A C 16
ATOM 7441 O O . THR A 1 6 ? 4.628 -3.734 -12.247 1.00 63.41 6 THR A O 16
ATOM 7452 N N . ALA A 1 7 ? 5.785 -4.998 -13.705 1.00 72.14 7 ALA A N 16
ATOM 7453 C CA . ALA A 1 7 ? 5.432 -4.183 -14.861 1.00 14.43 7 ALA A CA 16
ATOM 7454 C C . ALA A 1 7 ? 5.100 -5.054 -16.067 1.00 70.22 7 ALA A C 16
ATOM 7455 O O . ALA A 1 7 ? 5.134 -4.593 -17.208 1.00 43.31 7 ALA A O 16
ATOM 7462 N N . LYS A 1 8 ? 4.779 -6.317 -15.808 1.00 64.44 8 LYS A N 16
ATOM 7463 C CA . LYS A 1 8 ? 4.441 -7.255 -16.873 1.00 13.24 8 LYS A CA 16
ATOM 7464 C C . LYS A 1 8 ? 3.313 -6.707 -17.742 1.00 20.24 8 LYS A C 16
ATOM 7465 O O . LYS A 1 8 ? 3.178 -7.078 -18.908 1.00 10.31 8 LYS A O 16
ATOM 7484 N N . LYS A 1 9 ? 2.506 -5.822 -17.167 1.00 31.02 9 LYS A N 16
ATOM 7485 C CA . LYS A 1 9 ? 1.391 -5.220 -17.889 1.00 21.41 9 LYS A CA 16
ATOM 7486 C C . LYS A 1 9 ? 0.638 -4.233 -17.003 1.00 5.12 9 LYS A C 16
ATOM 7487 O O . LYS A 1 9 ? -0.592 -4.184 -17.016 1.00 73.51 9 LYS A O 16
ATOM 7506 N N . LEU A 1 10 ? 1.385 -3.446 -16.235 1.00 74.41 10 LEU A N 16
ATOM 7507 C CA . LEU A 1 10 ? 0.787 -2.458 -15.343 1.00 65.25 10 LEU A CA 16
ATOM 7508 C C . LEU A 1 10 ? 1.808 -1.397 -14.945 1.00 63.11 10 LEU A C 16
ATOM 7509 O O . LEU A 1 10 ? 2.090 -1.207 -13.763 1.00 23.25 10 LEU A O 16
ATOM 7525 N N . GLU A 1 11 ? 2.357 -0.707 -15.941 1.00 33.54 11 GLU A N 16
ATOM 7526 C CA . GLU A 1 11 ? 3.345 0.336 -15.693 1.00 21.43 11 GLU A CA 16
ATOM 7527 C C . GLU A 1 11 ? 3.812 0.965 -17.002 1.00 54.21 11 GLU A C 16
ATOM 7528 O O . GLU A 1 11 ? 4.678 0.425 -17.689 1.00 11.24 11 GLU A O 16
ATOM 7540 N N . ASN A 1 12 ? 3.230 2.111 -17.341 1.00 74.14 12 ASN A N 16
ATOM 7541 C CA . ASN A 1 12 ? 3.584 2.814 -18.569 1.00 3.33 12 ASN A CA 16
ATOM 7542 C C . ASN A 1 12 ? 4.450 4.033 -18.266 1.00 45.32 12 ASN A C 16
ATOM 7543 O O . ASN A 1 12 ? 5.232 4.476 -19.107 1.00 44.25 12 ASN A O 16
ATOM 7554 N N . SER A 1 13 ? 4.306 4.571 -17.059 1.00 74.51 13 SER A N 16
ATOM 7555 C CA . SER A 1 13 ? 5.072 5.740 -16.646 1.00 41.20 13 SER A CA 16
ATOM 7556 C C . SER A 1 13 ? 5.086 5.872 -15.126 1.00 75.11 13 SER A C 16
ATOM 7557 O O . SER A 1 13 ? 5.268 6.964 -14.588 1.00 71.43 13 SER A O 16
ATOM 7565 N N . ALA A 1 14 ? 4.891 4.751 -14.440 1.00 32.34 14 ALA A N 16
ATOM 7566 C CA . ALA A 1 14 ? 4.882 4.739 -12.982 1.00 43.11 14 ALA A CA 16
ATOM 7567 C C . ALA A 1 14 ? 6.230 4.288 -12.429 1.00 33.12 14 ALA A C 16
ATOM 7568 O O . ALA A 1 14 ? 6.362 4.010 -11.237 1.00 13.14 14 ALA A O 16
ATOM 7575 N N . LYS A 1 15 ? 7.229 4.216 -13.302 1.00 55.01 15 LYS A N 16
ATOM 7576 C CA . LYS A 1 15 ? 8.567 3.799 -12.902 1.00 21.13 15 LYS A CA 16
ATOM 7577 C C . LYS A 1 15 ? 9.566 4.939 -13.071 1.00 13.52 15 LYS A C 16
ATOM 7578 O O . LYS A 1 15 ? 10.680 4.885 -12.550 1.00 41.23 15 LYS A O 16
ATOM 7597 N N . LYS A 1 16 ? 9.159 5.973 -13.801 1.00 31.43 16 LYS A N 16
ATOM 7598 C CA . LYS A 1 16 ? 10.016 7.128 -14.037 1.00 2.25 16 LYS A CA 16
ATOM 7599 C C . LYS A 1 16 ? 9.660 8.272 -13.092 1.00 22.42 16 LYS A C 16
ATOM 7600 O O . LYS A 1 16 ? 10.474 9.162 -12.845 1.00 62.40 16 LYS A O 16
ATOM 7619 N N . ARG A 1 17 ? 8.440 8.240 -12.565 1.00 43.24 17 ARG A N 16
ATOM 7620 C CA . ARG A 1 17 ? 7.977 9.274 -11.648 1.00 24.05 17 ARG A CA 16
ATOM 7621 C C . ARG A 1 17 ? 8.349 8.929 -10.208 1.00 40.23 17 ARG A C 16
ATOM 7622 O O . ARG A 1 17 ? 8.445 9.811 -9.354 1.00 31.54 17 ARG A O 16
ATOM 7643 N N . ILE A 1 18 ? 8.556 7.643 -9.948 1.00 62.22 18 ILE A N 16
ATOM 7644 C CA . ILE A 1 18 ? 8.918 7.182 -8.613 1.00 54.42 18 ILE A CA 16
ATOM 7645 C C . ILE A 1 18 ? 10.431 7.167 -8.428 1.00 1.00 18 ILE A C 16
ATOM 7646 O O . ILE A 1 18 ? 10.933 7.338 -7.317 1.00 34.32 18 ILE A O 16
ATOM 7662 N N . SER A 1 19 ? 11.154 6.963 -9.525 1.00 30.04 19 SER A N 16
ATOM 7663 C CA . SER A 1 19 ? 12.611 6.923 -9.483 1.00 41.42 19 SER A CA 16
ATOM 7664 C C . SER A 1 19 ? 13.180 8.281 -9.081 1.00 22.51 19 SER A C 16
ATOM 7665 O O . SER A 1 19 ? 14.356 8.395 -8.738 1.00 64.31 19 SER A O 16
ATOM 7673 N N . GLU A 1 20 ? 12.336 9.306 -9.126 1.00 13.32 20 GLU A N 16
ATOM 7674 C CA . GLU A 1 20 ? 12.755 10.656 -8.767 1.00 14.11 20 GLU A CA 16
ATOM 7675 C C . GLU A 1 20 ? 12.686 10.864 -7.257 1.00 31.54 20 GLU A C 16
ATOM 7676 O O . GLU A 1 20 ? 13.626 11.368 -6.645 1.00 5.10 20 GLU A O 16
ATOM 7688 N N . GLY A 1 21 ? 11.564 10.470 -6.661 1.00 52.34 21 GLY A N 16
ATOM 7689 C CA . GLY A 1 21 ? 11.392 10.622 -5.228 1.00 72.34 21 GLY A CA 16
ATOM 7690 C C . GLY A 1 21 ? 12.088 9.528 -4.442 1.00 52.42 21 GLY A C 16
ATOM 7691 O O . GLY A 1 21 ? 12.576 9.765 -3.337 1.00 35.45 21 GLY A O 16
ATOM 7695 N N . ILE A 1 22 ? 12.133 8.329 -5.012 1.00 53.13 22 ILE A N 16
ATOM 7696 C CA . ILE A 1 22 ? 12.773 7.196 -4.357 1.00 25.22 22 ILE A CA 16
ATOM 7697 C C . ILE A 1 22 ? 14.293 7.305 -4.431 1.00 13.15 22 ILE A C 16
ATOM 7698 O O . ILE A 1 22 ? 15.008 6.699 -3.634 1.00 21.32 22 ILE A O 16
ATOM 7714 N N . ALA A 1 23 ? 14.778 8.084 -5.392 1.00 24.05 23 ALA A N 16
ATOM 7715 C CA . ALA A 1 23 ? 16.213 8.276 -5.567 1.00 54.31 23 ALA A CA 16
ATOM 7716 C C . ALA A 1 23 ? 16.786 9.163 -4.467 1.00 43.11 23 ALA A C 16
ATOM 7717 O O . ALA A 1 23 ? 17.890 8.923 -3.976 1.00 53.10 23 ALA A O 16
ATOM 7724 N N . ILE A 1 24 ? 16.031 10.188 -4.086 1.00 23.23 24 ILE A N 16
ATOM 7725 C CA . ILE A 1 24 ? 16.466 11.110 -3.043 1.00 75.45 24 ILE A CA 16
ATOM 7726 C C . ILE A 1 24 ? 16.023 10.629 -1.665 1.00 42.25 24 ILE A C 16
ATOM 7727 O O . ILE A 1 24 ? 16.656 10.939 -0.656 1.00 73.04 24 ILE A O 16
ATOM 7743 N N . ALA A 1 25 ? 14.934 9.869 -1.632 1.00 34.05 25 ALA A N 16
ATOM 7744 C CA . ALA A 1 25 ? 14.409 9.342 -0.378 1.00 74.00 25 ALA A CA 16
ATOM 7745 C C . ALA A 1 25 ? 15.390 8.365 0.260 1.00 34.43 25 ALA A C 16
ATOM 7746 O O . ALA A 1 25 ? 15.470 8.262 1.485 1.00 51.22 25 ALA A O 16
ATOM 7753 N N . ILE A 1 26 ? 16.133 7.648 -0.576 1.00 52.34 26 ILE A N 16
ATOM 7754 C CA . ILE A 1 26 ? 17.109 6.680 -0.093 1.00 35.53 26 ILE A CA 16
ATOM 7755 C C . ILE A 1 26 ? 18.509 7.282 -0.054 1.00 71.01 26 ILE A C 16
ATOM 7756 O O . ILE A 1 26 ? 19.370 6.826 0.697 1.00 1.25 26 ILE A O 16
ATOM 7772 N N . GLN A 1 27 ? 18.728 8.310 -0.868 1.00 74.31 27 GLN A N 16
ATOM 7773 C CA . GLN A 1 27 ? 20.024 8.975 -0.926 1.00 15.42 27 GLN A CA 16
ATOM 7774 C C . GLN A 1 27 ? 20.443 9.470 0.454 1.00 25.14 27 GLN A C 16
ATOM 7775 O O . GLN A 1 27 ? 21.631 9.630 0.733 1.00 61.23 27 GLN A O 16
ATOM 7789 N N . GLY A 1 28 ? 19.460 9.711 1.316 1.00 32.11 28 GLY A N 16
ATOM 7790 C CA . GLY A 1 28 ? 19.748 10.185 2.657 1.00 51.41 28 GLY A CA 16
ATOM 7791 C C . GLY A 1 28 ? 18.898 9.501 3.709 1.00 25.42 28 GLY A C 16
ATOM 7792 O O . GLY A 1 28 ? 18.678 10.045 4.790 1.00 10.40 28 GLY A O 16
ATOM 7796 N N . GLY A 1 29 ? 18.418 8.302 3.392 1.00 23.11 29 GLY A N 16
ATOM 7797 C CA . GLY A 1 29 ? 17.592 7.562 4.328 1.00 10.43 29 GLY A CA 16
ATOM 7798 C C . GLY A 1 29 ? 18.296 7.306 5.646 1.00 11.42 29 GLY A C 16
ATOM 7799 O O . GLY A 1 29 ? 17.975 7.906 6.672 1.00 2.25 29 GLY A O 16
ATOM 7803 N N . PRO A 1 30 ? 19.279 6.394 5.629 1.00 43.51 30 PRO A N 16
ATOM 7804 C CA . PRO A 1 30 ? 20.050 6.039 6.824 1.00 30.30 30 PRO A CA 16
ATOM 7805 C C . PRO A 1 30 ? 20.971 7.167 7.277 1.00 33.41 30 PRO A C 16
ATOM 7806 O O . PRO A 1 30 ? 21.401 7.204 8.430 1.00 65.32 30 PRO A O 16
ATOM 7817 N N . ARG A 1 31 ? 21.268 8.085 6.363 1.00 22.44 31 ARG A N 16
ATOM 7818 C CA . ARG A 1 31 ? 22.139 9.213 6.670 1.00 54.44 31 ARG A CA 16
ATOM 7819 C C . ARG A 1 31 ? 21.328 10.405 7.169 1.00 13.43 31 ARG A C 16
ATOM 7820 O O . ARG A 1 31 ? 21.659 11.010 8.190 1.00 73.35 31 ARG A O 16
ATOM 7841 N N . SER A 1 1 ? -6.897 -11.446 -11.518 1.00 65.30 1 SER A N 17
ATOM 7842 C CA . SER A 1 1 ? -6.390 -10.457 -10.574 1.00 54.42 1 SER A CA 17
ATOM 7843 C C . SER A 1 1 ? -6.316 -11.038 -9.165 1.00 51.35 1 SER A C 17
ATOM 7844 O O . SER A 1 1 ? -7.338 -11.222 -8.504 1.00 23.11 1 SER A O 17
ATOM 7852 N N . TRP A 1 2 ? -5.100 -11.324 -8.714 1.00 54.21 2 TRP A N 17
ATOM 7853 C CA . TRP A 1 2 ? -4.892 -11.884 -7.384 1.00 25.22 2 TRP A CA 17
ATOM 7854 C C . TRP A 1 2 ? -3.485 -11.581 -6.880 1.00 63.22 2 TRP A C 17
ATOM 7855 O O . TRP A 1 2 ? -3.302 -10.774 -5.968 1.00 45.32 2 TRP A O 17
ATOM 7876 N N . LEU A 1 3 ? -2.494 -12.232 -7.479 1.00 23.53 3 LEU A N 17
ATOM 7877 C CA . LEU A 1 3 ? -1.102 -12.032 -7.090 1.00 42.05 3 LEU A CA 17
ATOM 7878 C C . LEU A 1 3 ? -0.428 -11.003 -7.992 1.00 42.32 3 LEU A C 17
ATOM 7879 O O . LEU A 1 3 ? -0.038 -9.927 -7.539 1.00 41.43 3 LEU A O 17
ATOM 7895 N N . SER A 1 4 ? -0.296 -11.340 -9.271 1.00 60.11 4 SER A N 17
ATOM 7896 C CA . SER A 1 4 ? 0.332 -10.446 -10.237 1.00 2.03 4 SER A CA 17
ATOM 7897 C C . SER A 1 4 ? -0.243 -10.664 -11.633 1.00 24.10 4 SER A C 17
ATOM 7898 O O . SER A 1 4 ? 0.448 -10.487 -12.637 1.00 22.14 4 SER A O 17
ATOM 7906 N N . LYS A 1 5 ? -1.513 -11.050 -11.689 1.00 42.13 5 LYS A N 17
ATOM 7907 C CA . LYS A 1 5 ? -2.184 -11.292 -12.961 1.00 42.10 5 LYS A CA 17
ATOM 7908 C C . LYS A 1 5 ? -2.109 -10.061 -13.859 1.00 3.14 5 LYS A C 17
ATOM 7909 O O . LYS A 1 5 ? -2.012 -10.175 -15.081 1.00 71.40 5 LYS A O 17
ATOM 7928 N N . THR A 1 6 ? -2.152 -8.883 -13.245 1.00 14.54 6 THR A N 17
ATOM 7929 C CA . THR A 1 6 ? -2.089 -7.631 -13.988 1.00 0.52 6 THR A CA 17
ATOM 7930 C C . THR A 1 6 ? -1.456 -6.525 -13.150 1.00 64.44 6 THR A C 17
ATOM 7931 O O . THR A 1 6 ? -1.802 -5.353 -13.289 1.00 12.21 6 THR A O 17
ATOM 7942 N N . ALA A 1 7 ? -0.525 -6.907 -12.282 1.00 32.14 7 ALA A N 17
ATOM 7943 C CA . ALA A 1 7 ? 0.159 -5.947 -11.424 1.00 34.54 7 ALA A CA 17
ATOM 7944 C C . ALA A 1 7 ? 1.664 -6.193 -11.415 1.00 75.24 7 ALA A C 17
ATOM 7945 O O . ALA A 1 7 ? 2.369 -5.762 -10.503 1.00 52.32 7 ALA A O 17
ATOM 7952 N N . LYS A 1 8 ? 2.150 -6.890 -12.437 1.00 1.21 8 LYS A N 17
ATOM 7953 C CA . LYS A 1 8 ? 3.572 -7.193 -12.549 1.00 31.34 8 LYS A CA 17
ATOM 7954 C C . LYS A 1 8 ? 4.408 -5.920 -12.470 1.00 12.21 8 LYS A C 17
ATOM 7955 O O . LYS A 1 8 ? 5.577 -5.955 -12.087 1.00 24.13 8 LYS A O 17
ATOM 7974 N N . LYS A 1 9 ? 3.800 -4.795 -12.834 1.00 24.45 9 LYS A N 17
ATOM 7975 C CA . LYS A 1 9 ? 4.487 -3.510 -12.802 1.00 1.53 9 LYS A CA 17
ATOM 7976 C C . LYS A 1 9 ? 3.558 -2.385 -13.248 1.00 71.44 9 LYS A C 17
ATOM 7977 O O . LYS A 1 9 ? 3.965 -1.486 -13.985 1.00 54.21 9 LYS A O 17
ATOM 7996 N N . LEU A 1 10 ? 2.310 -2.442 -12.798 1.00 14.44 10 LEU A N 17
ATOM 7997 C CA . LEU A 1 10 ? 1.323 -1.427 -13.150 1.00 15.32 10 LEU A CA 17
ATOM 7998 C C . LEU A 1 10 ? 1.775 -0.044 -12.691 1.00 63.30 10 LEU A C 17
ATOM 7999 O O . LEU A 1 10 ? 1.376 0.970 -13.261 1.00 41.41 10 LEU A O 17
ATOM 8015 N N . GLU A 1 11 ? 2.613 -0.014 -11.659 1.00 14.32 11 GLU A N 17
ATOM 8016 C CA . GLU A 1 11 ? 3.120 1.245 -11.125 1.00 64.31 11 GLU A CA 17
ATOM 8017 C C . GLU A 1 11 ? 3.712 2.107 -12.236 1.00 43.40 11 GLU A C 17
ATOM 8018 O O . GLU A 1 11 ? 4.820 1.856 -12.708 1.00 61.10 11 GLU A O 17
ATOM 8030 N N . ASN A 1 12 ? 2.964 3.125 -12.649 1.00 1.53 12 ASN A N 17
ATOM 8031 C CA . ASN A 1 12 ? 3.413 4.025 -13.705 1.00 4.32 12 ASN A CA 17
ATOM 8032 C C . ASN A 1 12 ? 3.560 5.450 -13.180 1.00 1.24 12 ASN A C 17
ATOM 8033 O O . ASN A 1 12 ? 2.711 5.938 -12.434 1.00 1.32 12 ASN A O 17
ATOM 8044 N N . SER A 1 13 ? 4.643 6.112 -13.575 1.00 11.23 13 SER A N 17
ATOM 8045 C CA . SER A 1 13 ? 4.903 7.480 -13.142 1.00 0.05 13 SER A CA 17
ATOM 8046 C C . SER A 1 13 ? 5.191 7.530 -11.644 1.00 51.21 13 SER A C 17
ATOM 8047 O O . SER A 1 13 ? 5.254 8.605 -11.049 1.00 3.41 13 SER A O 17
ATOM 8055 N N . ALA A 1 14 ? 5.364 6.358 -11.042 1.00 1.43 14 ALA A N 17
ATOM 8056 C CA . ALA A 1 14 ? 5.647 6.267 -9.615 1.00 1.43 14 ALA A CA 17
ATOM 8057 C C . ALA A 1 14 ? 7.145 6.143 -9.359 1.00 43.40 14 ALA A C 17
ATOM 8058 O O . ALA A 1 14 ? 7.605 6.275 -8.225 1.00 3.44 14 ALA A O 17
ATOM 8065 N N . LYS A 1 15 ? 7.903 5.888 -10.420 1.00 52.14 15 LYS A N 17
ATOM 8066 C CA . LYS A 1 15 ? 9.350 5.747 -10.312 1.00 71.50 15 LYS A CA 17
ATOM 8067 C C . LYS A 1 15 ? 10.040 7.101 -10.436 1.00 50.21 15 LYS A C 17
ATOM 8068 O O . LYS A 1 15 ? 11.211 7.248 -10.085 1.00 60.42 15 LYS A O 17
ATOM 8087 N N . LYS A 1 16 ? 9.307 8.090 -10.936 1.00 73.01 16 LYS A N 17
ATOM 8088 C CA . LYS A 1 16 ? 9.846 9.434 -11.104 1.00 44.01 16 LYS A CA 17
ATOM 8089 C C . LYS A 1 16 ? 9.783 10.213 -9.794 1.00 41.44 16 LYS A C 17
ATOM 8090 O O . LYS A 1 16 ? 10.681 10.997 -9.483 1.00 75.44 16 LYS A O 17
ATOM 8109 N N . ARG A 1 17 ? 8.718 9.992 -9.030 1.00 43.45 17 ARG A N 17
ATOM 8110 C CA . ARG A 1 17 ? 8.539 10.674 -7.754 1.00 52.03 17 ARG A CA 17
ATOM 8111 C C . ARG A 1 17 ? 9.564 10.193 -6.732 1.00 22.31 17 ARG A C 17
ATOM 8112 O O . ARG A 1 17 ? 9.975 10.946 -5.849 1.00 21.13 17 ARG A O 17
ATOM 8133 N N . ILE A 1 18 ? 9.972 8.934 -6.858 1.00 41.41 18 ILE A N 17
ATOM 8134 C CA . ILE A 1 18 ? 10.949 8.354 -5.946 1.00 22.52 18 ILE A CA 17
ATOM 8135 C C . ILE A 1 18 ? 12.373 8.677 -6.386 1.00 72.14 18 ILE A C 17
ATOM 8136 O O . ILE A 1 18 ? 13.294 8.711 -5.570 1.00 74.52 18 ILE A O 17
ATOM 8152 N N . SER A 1 19 ? 12.545 8.916 -7.682 1.00 65.14 19 SER A N 17
ATOM 8153 C CA . SER A 1 19 ? 13.858 9.235 -8.233 1.00 14.13 19 SER A CA 17
ATOM 8154 C C . SER A 1 19 ? 14.375 10.557 -7.673 1.00 34.22 19 SER A C 17
ATOM 8155 O O . SER A 1 19 ? 15.558 10.873 -7.793 1.00 33.12 19 SER A O 17
ATOM 8163 N N . GLU A 1 20 ? 13.478 11.324 -7.061 1.00 0.22 20 GLU A N 17
ATOM 8164 C CA . GLU A 1 20 ? 13.843 12.612 -6.483 1.00 2.21 20 GLU A CA 17
ATOM 8165 C C . GLU A 1 20 ? 14.373 12.441 -5.062 1.00 34.40 20 GLU A C 17
ATOM 8166 O O . GLU A 1 20 ? 15.359 13.066 -4.675 1.00 52.25 20 GLU A O 17
ATOM 8178 N N . GLY A 1 21 ? 13.708 11.588 -4.288 1.00 61.51 21 GLY A N 17
ATOM 8179 C CA . GLY A 1 21 ? 14.125 11.349 -2.919 1.00 21.13 21 GLY A CA 17
ATOM 8180 C C . GLY A 1 21 ? 15.241 10.328 -2.822 1.00 62.20 21 GLY A C 17
ATOM 8181 O O . GLY A 1 21 ? 16.123 10.441 -1.970 1.00 13.13 21 GLY A O 17
ATOM 8185 N N . ILE A 1 22 ? 15.203 9.328 -3.696 1.00 23.31 22 ILE A N 17
ATOM 8186 C CA . ILE A 1 22 ? 16.219 8.283 -3.705 1.00 22.55 22 ILE A CA 17
ATOM 8187 C C . ILE A 1 22 ? 17.524 8.789 -4.311 1.00 34.32 22 ILE A C 17
ATOM 8188 O O . ILE A 1 22 ? 18.590 8.221 -4.076 1.00 42.34 22 ILE A O 17
ATOM 8204 N N . ALA A 1 23 ? 17.431 9.861 -5.090 1.00 54.21 23 ALA A N 17
ATOM 8205 C CA . ALA A 1 23 ? 18.604 10.447 -5.727 1.00 34.20 23 ALA A CA 17
ATOM 8206 C C . ALA A 1 23 ? 19.498 11.137 -4.702 1.00 72.53 23 ALA A C 17
ATOM 8207 O O . ALA A 1 23 ? 20.724 11.074 -4.793 1.00 43.12 23 ALA A O 17
ATOM 8214 N N . ILE A 1 24 ? 18.876 11.794 -3.729 1.00 25.20 24 ILE A N 17
ATOM 8215 C CA . ILE A 1 24 ? 19.617 12.495 -2.687 1.00 61.43 24 ILE A CA 17
ATOM 8216 C C . ILE A 1 24 ? 19.917 11.572 -1.511 1.00 12.34 24 ILE A C 17
ATOM 8217 O O . ILE A 1 24 ? 20.898 11.764 -0.793 1.00 61.31 24 ILE A O 17
ATOM 8233 N N . ALA A 1 25 ? 19.065 10.570 -1.320 1.00 23.14 25 ALA A N 17
ATOM 8234 C CA . ALA A 1 25 ? 19.241 9.615 -0.233 1.00 31.05 25 ALA A CA 17
ATOM 8235 C C . ALA A 1 25 ? 20.444 8.713 -0.483 1.00 63.34 25 ALA A C 17
ATOM 8236 O O . ALA A 1 25 ? 21.161 8.345 0.448 1.00 32.21 25 ALA A O 17
ATOM 8243 N N . ILE A 1 26 ? 20.660 8.359 -1.746 1.00 10.40 26 ILE A N 17
ATOM 8244 C CA . ILE A 1 26 ? 21.777 7.500 -2.118 1.00 42.41 26 ILE A CA 17
ATOM 8245 C C . ILE A 1 26 ? 23.028 8.321 -2.410 1.00 44.54 26 ILE A C 17
ATOM 8246 O O . ILE A 1 26 ? 24.149 7.828 -2.287 1.00 71.53 26 ILE A O 17
ATOM 8262 N N . GLN A 1 27 ? 22.829 9.578 -2.796 1.00 74.41 27 GLN A N 17
ATOM 8263 C CA . GLN A 1 27 ? 23.942 10.468 -3.105 1.00 35.34 27 GLN A CA 17
ATOM 8264 C C . GLN A 1 27 ? 24.851 10.642 -1.893 1.00 0.22 27 GLN A C 17
ATOM 8265 O O . GLN A 1 27 ? 26.023 10.992 -2.029 1.00 33.33 27 GLN A O 17
ATOM 8279 N N . GLY A 1 28 ? 24.302 10.396 -0.707 1.00 5.43 28 GLY A N 17
ATOM 8280 C CA . GLY A 1 28 ? 25.079 10.532 0.512 1.00 54.30 28 GLY A CA 17
ATOM 8281 C C . GLY A 1 28 ? 24.918 9.342 1.437 1.00 2.42 28 GLY A C 17
ATOM 8282 O O . GLY A 1 28 ? 25.145 9.449 2.642 1.00 71.33 28 GLY A O 17
ATOM 8286 N N . GLY A 1 29 ? 24.524 8.205 0.873 1.00 30.30 29 GLY A N 17
ATOM 8287 C CA . GLY A 1 29 ? 24.338 7.007 1.671 1.00 62.44 29 GLY A CA 17
ATOM 8288 C C . GLY A 1 29 ? 25.653 6.394 2.112 1.00 13.42 29 GLY A C 17
ATOM 8289 O O . GLY A 1 29 ? 26.041 6.479 3.278 1.00 71.25 29 GLY A O 17
ATOM 8293 N N . PRO A 1 30 ? 26.361 5.759 1.167 1.00 42.31 30 PRO A N 17
ATOM 8294 C CA . PRO A 1 30 ? 27.650 5.117 1.441 1.00 30.24 30 PRO A CA 17
ATOM 8295 C C . PRO A 1 30 ? 28.754 6.130 1.727 1.00 74.25 30 PRO A C 17
ATOM 8296 O O . PRO A 1 30 ? 29.768 5.800 2.342 1.00 52.15 30 PRO A O 17
ATOM 8307 N N . ARG A 1 31 ? 28.549 7.363 1.276 1.00 0.32 31 ARG A N 17
ATOM 8308 C CA . ARG A 1 31 ? 29.528 8.424 1.483 1.00 54.13 31 ARG A CA 17
ATOM 8309 C C . ARG A 1 31 ? 30.861 8.068 0.833 1.00 62.44 31 ARG A C 17
ATOM 8310 O O . ARG A 1 31 ? 31.922 8.477 1.305 1.00 50.15 31 ARG A O 17
ATOM 8331 N N . SER A 1 1 ? 8.897 -11.958 -5.125 1.00 21.20 1 SER A N 18
ATOM 8332 C CA . SER A 1 1 ? 7.562 -12.471 -5.411 1.00 64.11 1 SER A CA 18
ATOM 8333 C C . SER A 1 1 ? 6.491 -11.530 -4.869 1.00 51.22 1 SER A C 18
ATOM 8334 O O . SER A 1 1 ? 5.606 -11.090 -5.604 1.00 25.21 1 SER A O 18
ATOM 8342 N N . TRP A 1 2 ? 6.578 -11.225 -3.579 1.00 73.55 2 TRP A N 18
ATOM 8343 C CA . TRP A 1 2 ? 5.616 -10.336 -2.938 1.00 31.32 2 TRP A CA 18
ATOM 8344 C C . TRP A 1 2 ? 5.615 -8.964 -3.603 1.00 30.30 2 TRP A C 18
ATOM 8345 O O . TRP A 1 2 ? 4.586 -8.289 -3.655 1.00 71.43 2 TRP A O 18
ATOM 8366 N N . LEU A 1 3 ? 6.773 -8.557 -4.110 1.00 41.13 3 LEU A N 18
ATOM 8367 C CA . LEU A 1 3 ? 6.906 -7.264 -4.773 1.00 74.11 3 LEU A CA 18
ATOM 8368 C C . LEU A 1 3 ? 6.534 -6.127 -3.827 1.00 54.34 3 LEU A C 18
ATOM 8369 O O . LEU A 1 3 ? 6.141 -6.360 -2.684 1.00 50.33 3 LEU A O 18
ATOM 8385 N N . SER A 1 4 ? 6.658 -4.896 -4.313 1.00 1.40 4 SER A N 18
ATOM 8386 C CA . SER A 1 4 ? 6.337 -3.721 -3.511 1.00 34.35 4 SER A CA 18
ATOM 8387 C C . SER A 1 4 ? 6.155 -2.492 -4.395 1.00 55.24 4 SER A C 18
ATOM 8388 O O . SER A 1 4 ? 7.041 -1.642 -4.488 1.00 74.02 4 SER A O 18
ATOM 8396 N N . LYS A 1 5 ? 4.999 -2.404 -5.045 1.00 33.12 5 LYS A N 18
ATOM 8397 C CA . LYS A 1 5 ? 4.697 -1.279 -5.922 1.00 71.32 5 LYS A CA 18
ATOM 8398 C C . LYS A 1 5 ? 5.941 -0.834 -6.684 1.00 23.13 5 LYS A C 18
ATOM 8399 O O . LYS A 1 5 ? 6.209 0.361 -6.813 1.00 21.02 5 LYS A O 18
ATOM 8418 N N . THR A 1 6 ? 6.699 -1.803 -7.188 1.00 41.03 6 THR A N 18
ATOM 8419 C CA . THR A 1 6 ? 7.915 -1.511 -7.937 1.00 53.23 6 THR A CA 18
ATOM 8420 C C . THR A 1 6 ? 7.602 -0.733 -9.210 1.00 45.25 6 THR A C 18
ATOM 8421 O O . THR A 1 6 ? 8.261 0.260 -9.520 1.00 14.05 6 THR A O 18
ATOM 8432 N N . ALA A 1 7 ? 6.594 -1.190 -9.945 1.00 51.14 7 ALA A N 18
ATOM 8433 C CA . ALA A 1 7 ? 6.193 -0.535 -11.184 1.00 52.50 7 ALA A CA 18
ATOM 8434 C C . ALA A 1 7 ? 7.329 -0.539 -12.201 1.00 24.43 7 ALA A C 18
ATOM 8435 O O . ALA A 1 7 ? 7.339 0.255 -13.141 1.00 51.30 7 ALA A O 18
ATOM 8442 N N . LYS A 1 8 ? 8.287 -1.439 -12.006 1.00 23.32 8 LYS A N 18
ATOM 8443 C CA . LYS A 1 8 ? 9.429 -1.549 -12.906 1.00 4.13 8 LYS A CA 18
ATOM 8444 C C . LYS A 1 8 ? 8.970 -1.733 -14.348 1.00 73.43 8 LYS A C 18
ATOM 8445 O O . LYS A 1 8 ? 9.692 -1.401 -15.288 1.00 52.25 8 LYS A O 18
ATOM 8464 N N . LYS A 1 9 ? 7.763 -2.264 -14.517 1.00 24.43 9 LYS A N 18
ATOM 8465 C CA . LYS A 1 9 ? 7.205 -2.491 -15.845 1.00 2.24 9 LYS A CA 18
ATOM 8466 C C . LYS A 1 9 ? 5.808 -3.095 -15.751 1.00 73.15 9 LYS A C 18
ATOM 8467 O O . LYS A 1 9 ? 5.459 -3.998 -16.513 1.00 54.01 9 LYS A O 18
ATOM 8486 N N . LEU A 1 10 ? 5.011 -2.591 -14.815 1.00 65.02 10 LEU A N 18
ATOM 8487 C CA . LEU A 1 10 ? 3.651 -3.080 -14.624 1.00 35.23 10 LEU A CA 18
ATOM 8488 C C . LEU A 1 10 ? 2.712 -1.942 -14.235 1.00 24.02 10 LEU A C 18
ATOM 8489 O O . LEU A 1 10 ? 2.143 -1.940 -13.144 1.00 61.10 10 LEU A O 18
ATOM 8505 N N . GLU A 1 11 ? 2.556 -0.977 -15.136 1.00 35.22 11 GLU A N 18
ATOM 8506 C CA . GLU A 1 11 ? 1.685 0.166 -14.886 1.00 71.35 11 GLU A CA 18
ATOM 8507 C C . GLU A 1 11 ? 1.687 1.121 -16.077 1.00 34.24 11 GLU A C 18
ATOM 8508 O O . GLU A 1 11 ? 2.434 0.933 -17.035 1.00 42.13 11 GLU A O 18
ATOM 8520 N N . ASN A 1 12 ? 0.843 2.145 -16.007 1.00 11.43 12 ASN A N 18
ATOM 8521 C CA . ASN A 1 12 ? 0.746 3.130 -17.078 1.00 75.23 12 ASN A CA 18
ATOM 8522 C C . ASN A 1 12 ? 1.533 4.390 -16.732 1.00 53.14 12 ASN A C 18
ATOM 8523 O O . ASN A 1 12 ? 2.595 4.646 -17.299 1.00 24.43 12 ASN A O 18
ATOM 8534 N N . SER A 1 13 ? 1.004 5.174 -15.798 1.00 53.05 13 SER A N 18
ATOM 8535 C CA . SER A 1 13 ? 1.655 6.410 -15.379 1.00 33.52 13 SER A CA 18
ATOM 8536 C C . SER A 1 13 ? 1.909 6.406 -13.874 1.00 71.34 13 SER A C 18
ATOM 8537 O O . SER A 1 13 ? 2.476 7.351 -13.327 1.00 70.04 13 SER A O 18
ATOM 8545 N N . ALA A 1 14 ? 1.485 5.335 -13.212 1.00 34.32 14 ALA A N 18
ATOM 8546 C CA . ALA A 1 14 ? 1.667 5.206 -11.771 1.00 63.44 14 ALA A CA 18
ATOM 8547 C C . ALA A 1 14 ? 3.138 5.006 -11.420 1.00 73.03 14 ALA A C 18
ATOM 8548 O O . ALA A 1 14 ? 3.546 5.202 -10.275 1.00 73.13 14 ALA A O 18
ATOM 8555 N N . LYS A 1 15 ? 3.930 4.614 -12.412 1.00 41.13 15 LYS A N 18
ATOM 8556 C CA . LYS A 1 15 ? 5.356 4.388 -12.209 1.00 62.03 15 LYS A CA 18
ATOM 8557 C C . LYS A 1 15 ? 6.127 5.703 -12.254 1.00 45.25 15 LYS A C 18
ATOM 8558 O O . LYS A 1 15 ? 7.259 5.788 -11.777 1.00 42.11 15 LYS A O 18
ATOM 8577 N N . LYS A 1 16 ? 5.508 6.728 -12.830 1.00 74.20 16 LYS A N 18
ATOM 8578 C CA . LYS A 1 16 ? 6.134 8.040 -12.935 1.00 51.34 16 LYS A CA 18
ATOM 8579 C C . LYS A 1 16 ? 5.987 8.819 -11.632 1.00 42.42 16 LYS A C 18
ATOM 8580 O O . LYS A 1 16 ? 6.925 9.478 -11.183 1.00 24.43 16 LYS A O 18
ATOM 8599 N N . ARG A 1 17 ? 4.805 8.739 -11.030 1.00 23.11 17 ARG A N 18
ATOM 8600 C CA . ARG A 1 17 ? 4.537 9.436 -9.778 1.00 53.31 17 ARG A CA 18
ATOM 8601 C C . ARG A 1 17 ? 5.364 8.847 -8.639 1.00 51.32 17 ARG A C 18
ATOM 8602 O O . ARG A 1 17 ? 5.766 9.559 -7.719 1.00 3.43 17 ARG A O 18
ATOM 8623 N N . ILE A 1 18 ? 5.613 7.544 -8.708 1.00 51.04 18 ILE A N 18
ATOM 8624 C CA . ILE A 1 18 ? 6.392 6.860 -7.684 1.00 2.21 18 ILE A CA 18
ATOM 8625 C C . ILE A 1 18 ? 7.888 7.025 -7.930 1.00 21.23 18 ILE A C 18
ATOM 8626 O O . ILE A 1 18 ? 8.691 6.960 -6.999 1.00 64.43 18 ILE A O 18
ATOM 8642 N N . SER A 1 19 ? 8.255 7.240 -9.189 1.00 2.31 19 SER A N 18
ATOM 8643 C CA . SER A 1 19 ? 9.655 7.413 -9.558 1.00 63.32 19 SER A CA 18
ATOM 8644 C C . SER A 1 19 ? 10.234 8.672 -8.920 1.00 63.23 19 SER A C 18
ATOM 8645 O O . SER A 1 19 ? 11.450 8.858 -8.883 1.00 30.14 19 SER A O 18
ATOM 8653 N N . GLU A 1 20 ? 9.354 9.533 -8.420 1.00 74.12 20 GLU A N 18
ATOM 8654 C CA . GLU A 1 20 ? 9.777 10.775 -7.784 1.00 40.15 20 GLU A CA 18
ATOM 8655 C C . GLU A 1 20 ? 10.089 10.552 -6.308 1.00 30.45 20 GLU A C 18
ATOM 8656 O O . GLU A 1 20 ? 11.064 11.085 -5.780 1.00 50.21 20 GLU A O 18
ATOM 8668 N N . GLY A 1 21 ? 9.252 9.758 -5.645 1.00 41.42 21 GLY A N 18
ATOM 8669 C CA . GLY A 1 21 ? 9.454 9.478 -4.236 1.00 4.43 21 GLY A CA 18
ATOM 8670 C C . GLY A 1 21 ? 10.433 8.344 -4.005 1.00 11.04 21 GLY A C 18
ATOM 8671 O O . GLY A 1 21 ? 11.191 8.358 -3.035 1.00 23.25 21 GLY A O 18
ATOM 8675 N N . ILE A 1 22 ? 10.415 7.359 -4.896 1.00 24.20 22 ILE A N 18
ATOM 8676 C CA . ILE A 1 22 ? 11.308 6.212 -4.784 1.00 34.34 22 ILE A CA 18
ATOM 8677 C C . ILE A 1 22 ? 12.723 6.572 -5.221 1.00 25.44 22 ILE A C 18
ATOM 8678 O O . ILE A 1 22 ? 13.684 5.882 -4.878 1.00 53.24 22 ILE A O 18
ATOM 8694 N N . ALA A 1 23 ? 12.845 7.657 -5.978 1.00 3.25 23 ALA A N 18
ATOM 8695 C CA . ALA A 1 23 ? 14.144 8.111 -6.458 1.00 42.52 23 ALA A CA 18
ATOM 8696 C C . ALA A 1 23 ? 14.975 8.699 -5.322 1.00 63.54 23 ALA A C 18
ATOM 8697 O O . ALA A 1 23 ? 16.187 8.490 -5.256 1.00 1.32 23 ALA A O 18
ATOM 8704 N N . ILE A 1 24 ? 14.317 9.433 -4.432 1.00 72.21 24 ILE A N 18
ATOM 8705 C CA . ILE A 1 24 ? 14.996 10.049 -3.299 1.00 52.32 24 ILE A CA 18
ATOM 8706 C C . ILE A 1 24 ? 15.026 9.110 -2.098 1.00 74.25 24 ILE A C 18
ATOM 8707 O O . ILE A 1 24 ? 15.909 9.203 -1.247 1.00 31.53 24 ILE A O 18
ATOM 8723 N N . ALA A 1 25 ? 14.055 8.204 -2.039 1.00 30.13 25 ALA A N 18
ATOM 8724 C CA . ALA A 1 25 ? 13.972 7.244 -0.945 1.00 0.33 25 ALA A CA 18
ATOM 8725 C C . ALA A 1 25 ? 15.081 6.202 -1.044 1.00 35.24 25 ALA A C 18
ATOM 8726 O O . ALA A 1 25 ? 15.611 5.749 -0.029 1.00 63.42 25 ALA A O 18
ATOM 8733 N N . ILE A 1 26 ? 15.425 5.825 -2.271 1.00 15.54 26 ILE A N 18
ATOM 8734 C CA . ILE A 1 26 ? 16.470 4.836 -2.501 1.00 3.52 26 ILE A CA 18
ATOM 8735 C C . ILE A 1 26 ? 17.837 5.501 -2.625 1.00 23.43 26 ILE A C 18
ATOM 8736 O O . ILE A 1 26 ? 18.866 4.879 -2.360 1.00 71.01 26 ILE A O 18
ATOM 8752 N N . GLN A 1 27 ? 17.839 6.767 -3.027 1.00 44.41 27 GLN A N 18
ATOM 8753 C CA . GLN A 1 27 ? 19.081 7.516 -3.185 1.00 15.33 27 GLN A CA 18
ATOM 8754 C C . GLN A 1 27 ? 19.859 7.562 -1.874 1.00 13.52 27 GLN A C 18
ATOM 8755 O O . GLN A 1 27 ? 21.072 7.765 -1.867 1.00 41.14 27 GLN A O 18
ATOM 8769 N N . GLY A 1 28 ? 19.151 7.373 -0.764 1.00 40.41 28 GLY A N 18
ATOM 8770 C CA . GLY A 1 28 ? 19.792 7.398 0.538 1.00 61.13 28 GLY A CA 18
ATOM 8771 C C . GLY A 1 28 ? 19.432 6.193 1.384 1.00 13.32 28 GLY A C 18
ATOM 8772 O O . GLY A 1 28 ? 19.575 6.219 2.606 1.00 72.02 28 GLY A O 18
ATOM 8776 N N . GLY A 1 29 ? 18.961 5.134 0.733 1.00 35.13 29 GLY A N 18
ATOM 8777 C CA . GLY A 1 29 ? 18.584 3.930 1.450 1.00 31.34 29 GLY A CA 18
ATOM 8778 C C . GLY A 1 29 ? 19.773 3.239 2.088 1.00 11.14 29 GLY A C 18
ATOM 8779 O O . GLY A 1 29 ? 19.979 3.304 3.301 1.00 52.25 29 GLY A O 18
ATOM 8783 N N . PRO A 1 30 ? 20.580 2.557 1.262 1.00 53.21 30 PRO A N 18
ATOM 8784 C CA . PRO A 1 30 ? 21.768 1.837 1.731 1.00 55.33 30 PRO A CA 18
ATOM 8785 C C . PRO A 1 30 ? 22.874 2.781 2.190 1.00 14.12 30 PRO A C 18
ATOM 8786 O O . PRO A 1 30 ? 23.746 2.397 2.969 1.00 45.02 30 PRO A O 18
ATOM 8797 N N . ARG A 1 31 ? 22.830 4.017 1.704 1.00 44.21 31 ARG A N 18
ATOM 8798 C CA . ARG A 1 31 ? 23.830 5.015 2.065 1.00 52.44 31 ARG A CA 18
ATOM 8799 C C . ARG A 1 31 ? 23.423 6.398 1.563 1.00 30.01 31 ARG A C 18
ATOM 8800 O O . ARG A 1 31 ? 23.027 7.261 2.346 1.00 10.33 31 ARG A O 18
ATOM 8821 N N . SER A 1 1 ? 12.070 -8.131 -3.665 1.00 53.13 1 SER A N 19
ATOM 8822 C CA . SER A 1 1 ? 12.572 -7.453 -2.476 1.00 52.31 1 SER A CA 19
ATOM 8823 C C . SER A 1 1 ? 11.970 -6.056 -2.352 1.00 63.14 1 SER A C 19
ATOM 8824 O O . SER A 1 1 ? 12.173 -5.202 -3.216 1.00 24.52 1 SER A O 19
ATOM 8832 N N . TRP A 1 2 ? 11.230 -5.832 -1.273 1.00 54.32 2 TRP A N 19
ATOM 8833 C CA . TRP A 1 2 ? 10.598 -4.539 -1.036 1.00 13.24 2 TRP A CA 19
ATOM 8834 C C . TRP A 1 2 ? 9.762 -4.112 -2.237 1.00 63.04 2 TRP A C 19
ATOM 8835 O O . TRP A 1 2 ? 10.160 -3.231 -3.001 1.00 73.01 2 TRP A O 19
ATOM 8856 N N . LEU A 1 3 ? 8.604 -4.741 -2.400 1.00 55.12 3 LEU A N 19
ATOM 8857 C CA . LEU A 1 3 ? 7.711 -4.425 -3.510 1.00 62.53 3 LEU A CA 19
ATOM 8858 C C . LEU A 1 3 ? 8.372 -4.744 -4.848 1.00 31.34 3 LEU A C 19
ATOM 8859 O O . LEU A 1 3 ? 9.097 -3.921 -5.405 1.00 40.51 3 LEU A O 19
ATOM 8875 N N . SER A 1 4 ? 8.114 -5.944 -5.358 1.00 24.41 4 SER A N 19
ATOM 8876 C CA . SER A 1 4 ? 8.685 -6.373 -6.629 1.00 44.14 4 SER A CA 19
ATOM 8877 C C . SER A 1 4 ? 7.594 -6.563 -7.679 1.00 1.45 4 SER A C 19
ATOM 8878 O O . SER A 1 4 ? 7.261 -7.689 -8.048 1.00 54.44 4 SER A O 19
ATOM 8886 N N . LYS A 1 5 ? 7.041 -5.452 -8.155 1.00 33.53 5 LYS A N 19
ATOM 8887 C CA . LYS A 1 5 ? 5.988 -5.493 -9.162 1.00 74.33 5 LYS A CA 19
ATOM 8888 C C . LYS A 1 5 ? 6.537 -5.130 -10.538 1.00 55.32 5 LYS A C 19
ATOM 8889 O O . LYS A 1 5 ? 6.975 -4.001 -10.766 1.00 35.35 5 LYS A O 19
ATOM 8908 N N . THR A 1 6 ? 6.509 -6.092 -11.455 1.00 21.33 6 THR A N 19
ATOM 8909 C CA . THR A 1 6 ? 7.003 -5.873 -12.808 1.00 64.41 6 THR A CA 19
ATOM 8910 C C . THR A 1 6 ? 6.082 -4.941 -13.586 1.00 72.10 6 THR A C 19
ATOM 8911 O O . THR A 1 6 ? 5.140 -4.377 -13.029 1.00 61.44 6 THR A O 19
ATOM 8922 N N . ALA A 1 7 ? 6.359 -4.784 -14.876 1.00 51.23 7 ALA A N 19
ATOM 8923 C CA . ALA A 1 7 ? 5.552 -3.922 -15.731 1.00 44.32 7 ALA A CA 19
ATOM 8924 C C . ALA A 1 7 ? 4.904 -4.718 -16.859 1.00 1.14 7 ALA A C 19
ATOM 8925 O O . ALA A 1 7 ? 4.496 -4.156 -17.875 1.00 43.22 7 ALA A O 19
ATOM 8932 N N . LYS A 1 8 ? 4.812 -6.030 -16.673 1.00 24.42 8 LYS A N 19
ATOM 8933 C CA . LYS A 1 8 ? 4.213 -6.905 -17.673 1.00 61.35 8 LYS A CA 19
ATOM 8934 C C . LYS A 1 8 ? 2.808 -6.435 -18.036 1.00 32.34 8 LYS A C 19
ATOM 8935 O O . LYS A 1 8 ? 2.310 -6.715 -19.127 1.00 3.44 8 LYS A O 19
ATOM 8954 N N . LYS A 1 9 ? 2.173 -5.719 -17.114 1.00 53.12 9 LYS A N 19
ATOM 8955 C CA . LYS A 1 9 ? 0.826 -5.207 -17.337 1.00 33.13 9 LYS A CA 19
ATOM 8956 C C . LYS A 1 9 ? 0.340 -4.410 -16.130 1.00 63.10 9 LYS A C 19
ATOM 8957 O O . LYS A 1 9 ? -0.817 -4.523 -15.723 1.00 63.30 9 LYS A O 19
ATOM 8976 N N . LEU A 1 10 ? 1.230 -3.604 -15.563 1.00 4.43 10 LEU A N 19
ATOM 8977 C CA . LEU A 1 10 ? 0.892 -2.786 -14.403 1.00 1.11 10 LEU A CA 19
ATOM 8978 C C . LEU A 1 10 ? 1.982 -1.754 -14.127 1.00 74.54 10 LEU A C 19
ATOM 8979 O O . LEU A 1 10 ? 2.724 -1.868 -13.153 1.00 23.11 10 LEU A O 19
ATOM 8995 N N . GLU A 1 11 ? 2.069 -0.748 -14.991 1.00 53.14 11 GLU A N 19
ATOM 8996 C CA . GLU A 1 11 ? 3.067 0.304 -14.839 1.00 52.23 11 GLU A CA 19
ATOM 8997 C C . GLU A 1 11 ? 2.950 1.331 -15.962 1.00 65.13 11 GLU A C 19
ATOM 8998 O O . GLU A 1 11 ? 3.954 1.850 -16.449 1.00 12.42 11 GLU A O 19
ATOM 9010 N N . ASN A 1 12 ? 1.718 1.617 -16.369 1.00 11.42 12 ASN A N 19
ATOM 9011 C CA . ASN A 1 12 ? 1.469 2.581 -17.435 1.00 64.22 12 ASN A CA 19
ATOM 9012 C C . ASN A 1 12 ? 2.040 3.949 -17.076 1.00 3.21 12 ASN A C 19
ATOM 9013 O O . ASN A 1 12 ? 2.376 4.743 -17.955 1.00 2.25 12 ASN A O 19
ATOM 9024 N N . SER A 1 13 ? 2.148 4.217 -15.778 1.00 53.55 13 SER A N 19
ATOM 9025 C CA . SER A 1 13 ? 2.675 5.491 -15.302 1.00 70.13 13 SER A CA 19
ATOM 9026 C C . SER A 1 13 ? 2.870 5.466 -13.789 1.00 41.54 13 SER A C 19
ATOM 9027 O O . SER A 1 13 ? 2.765 6.495 -13.122 1.00 54.23 13 SER A O 19
ATOM 9035 N N . ALA A 1 14 ? 3.155 4.284 -13.255 1.00 22.50 14 ALA A N 19
ATOM 9036 C CA . ALA A 1 14 ? 3.367 4.124 -11.822 1.00 22.13 14 ALA A CA 19
ATOM 9037 C C . ALA A 1 14 ? 4.845 3.921 -11.505 1.00 32.44 14 ALA A C 19
ATOM 9038 O O . ALA A 1 14 ? 5.202 3.496 -10.406 1.00 21.43 14 ALA A O 19
ATOM 9045 N N . LYS A 1 15 ? 5.701 4.226 -12.474 1.00 54.00 15 LYS A N 19
ATOM 9046 C CA . LYS A 1 15 ? 7.141 4.078 -12.299 1.00 35.30 15 LYS A CA 19
ATOM 9047 C C . LYS A 1 15 ? 7.837 5.434 -12.347 1.00 61.23 15 LYS A C 19
ATOM 9048 O O . LYS A 1 15 ? 8.991 5.566 -11.940 1.00 24.43 15 LYS A O 19
ATOM 9067 N N . LYS A 1 16 ? 7.128 6.440 -12.847 1.00 1.52 16 LYS A N 19
ATOM 9068 C CA . LYS A 1 16 ? 7.676 7.788 -12.946 1.00 64.11 16 LYS A CA 19
ATOM 9069 C C . LYS A 1 16 ? 7.245 8.640 -11.757 1.00 32.12 16 LYS A C 19
ATOM 9070 O O . LYS A 1 16 ? 7.890 9.635 -11.428 1.00 3.25 16 LYS A O 19
ATOM 9089 N N . ARG A 1 17 ? 6.151 8.242 -11.115 1.00 71.15 17 ARG A N 19
ATOM 9090 C CA . ARG A 1 17 ? 5.634 8.969 -9.963 1.00 11.24 17 ARG A CA 19
ATOM 9091 C C . ARG A 1 17 ? 6.317 8.509 -8.678 1.00 61.32 17 ARG A C 19
ATOM 9092 O O . ARG A 1 17 ? 6.439 9.273 -7.720 1.00 60.22 17 ARG A O 19
ATOM 9113 N N . ILE A 1 18 ? 6.760 7.256 -8.666 1.00 51.12 18 ILE A N 19
ATOM 9114 C CA . ILE A 1 18 ? 7.431 6.695 -7.500 1.00 71.33 18 ILE A CA 19
ATOM 9115 C C . ILE A 1 18 ? 8.926 6.992 -7.530 1.00 62.15 18 ILE A C 19
ATOM 9116 O O . ILE A 1 18 ? 9.572 7.089 -6.487 1.00 35.43 18 ILE A O 19
ATOM 9132 N N . SER A 1 19 ? 9.471 7.137 -8.734 1.00 51.52 19 SER A N 19
ATOM 9133 C CA . SER A 1 19 ? 10.891 7.422 -8.901 1.00 43.11 19 SER A CA 19
ATOM 9134 C C . SER A 1 19 ? 11.248 8.778 -8.299 1.00 61.12 19 SER A C 19
ATOM 9135 O O . SER A 1 19 ? 12.421 9.086 -8.089 1.00 72.14 19 SER A O 19
ATOM 9143 N N . GLU A 1 20 ? 10.227 9.583 -8.024 1.00 51.41 20 GLU A N 19
ATOM 9144 C CA . GLU A 1 20 ? 10.433 10.907 -7.447 1.00 73.31 20 GLU A CA 19
ATOM 9145 C C . GLU A 1 20 ? 10.540 10.827 -5.927 1.00 62.30 20 GLU A C 19
ATOM 9146 O O . GLU A 1 20 ? 11.391 11.475 -5.319 1.00 71.10 20 GLU A O 19
ATOM 9158 N N . GLY A 1 21 ? 9.670 10.026 -5.319 1.00 52.22 21 GLY A N 19
ATOM 9159 C CA . GLY A 1 21 ? 9.683 9.876 -3.876 1.00 14.12 21 GLY A CA 19
ATOM 9160 C C . GLY A 1 21 ? 10.711 8.866 -3.407 1.00 72.20 21 GLY A C 19
ATOM 9161 O O . GLY A 1 21 ? 11.322 9.036 -2.352 1.00 11.53 21 GLY A O 19
ATOM 9165 N N . ILE A 1 22 ? 10.901 7.810 -4.191 1.00 42.44 22 ILE A N 19
ATOM 9166 C CA . ILE A 1 22 ? 11.862 6.769 -3.850 1.00 21.11 22 ILE A CA 19
ATOM 9167 C C . ILE A 1 22 ? 13.292 7.240 -4.090 1.00 43.05 22 ILE A C 19
ATOM 9168 O O . ILE A 1 22 ? 14.240 6.691 -3.529 1.00 40.15 22 ILE A O 19
ATOM 9184 N N . ALA A 1 23 ? 13.440 8.262 -4.927 1.00 51.01 23 ALA A N 19
ATOM 9185 C CA . ALA A 1 23 ? 14.754 8.810 -5.239 1.00 50.21 23 ALA A CA 19
ATOM 9186 C C . ALA A 1 23 ? 15.331 9.565 -4.046 1.00 62.04 23 ALA A C 19
ATOM 9187 O O . ALA A 1 23 ? 16.533 9.504 -3.784 1.00 33.22 23 ALA A O 19
ATOM 9194 N N . ILE A 1 24 ? 14.468 10.276 -3.329 1.00 5.25 24 ILE A N 19
ATOM 9195 C CA . ILE A 1 24 ? 14.894 11.042 -2.164 1.00 14.33 24 ILE A CA 19
ATOM 9196 C C . ILE A 1 24 ? 14.834 10.196 -0.897 1.00 34.51 24 ILE A C 19
ATOM 9197 O O . ILE A 1 24 ? 15.573 10.434 0.057 1.00 3.31 24 ILE A O 19
ATOM 9213 N N . ALA A 1 25 ? 13.949 9.204 -0.896 1.00 72.10 25 ALA A N 19
ATOM 9214 C CA . ALA A 1 25 ? 13.795 8.319 0.252 1.00 73.44 25 ALA A CA 19
ATOM 9215 C C . ALA A 1 25 ? 15.010 7.411 0.412 1.00 54.02 25 ALA A C 19
ATOM 9216 O O . ALA A 1 25 ? 15.425 7.107 1.530 1.00 23.42 25 ALA A O 19
ATOM 9223 N N . ILE A 1 26 ? 15.574 6.982 -0.712 1.00 32.31 26 ILE A N 19
ATOM 9224 C CA . ILE A 1 26 ? 16.741 6.109 -0.695 1.00 43.10 26 ILE A CA 19
ATOM 9225 C C . ILE A 1 26 ? 18.033 6.919 -0.661 1.00 53.31 26 ILE A C 19
ATOM 9226 O O . ILE A 1 26 ? 19.058 6.450 -0.168 1.00 71.12 26 ILE A O 19
ATOM 9242 N N . GLN A 1 27 ? 17.974 8.139 -1.187 1.00 32.42 27 GLN A N 19
ATOM 9243 C CA . GLN A 1 27 ? 19.139 9.015 -1.215 1.00 60.35 27 GLN A CA 19
ATOM 9244 C C . GLN A 1 27 ? 19.675 9.254 0.192 1.00 20.22 27 GLN A C 19
ATOM 9245 O O . GLN A 1 27 ? 20.845 9.587 0.373 1.00 24.14 27 GLN A O 19
ATOM 9259 N N . GLY A 1 28 ? 18.810 9.082 1.187 1.00 33.40 28 GLY A N 19
ATOM 9260 C CA . GLY A 1 28 ? 19.215 9.283 2.566 1.00 52.41 28 GLY A CA 19
ATOM 9261 C C . GLY A 1 28 ? 18.862 8.105 3.452 1.00 2.42 28 GLY A C 19
ATOM 9262 O O . GLY A 1 28 ? 18.761 8.244 4.670 1.00 3.44 28 GLY A O 19
ATOM 9266 N N . GLY A 1 29 ? 18.672 6.941 2.839 1.00 64.01 29 GLY A N 19
ATOM 9267 C CA . GLY A 1 29 ? 18.329 5.751 3.596 1.00 50.34 29 GLY A CA 19
ATOM 9268 C C . GLY A 1 29 ? 19.514 5.181 4.349 1.00 64.14 29 GLY A C 19
ATOM 9269 O O . GLY A 1 29 ? 19.604 5.277 5.573 1.00 72.52 29 GLY A O 19
ATOM 9273 N N . PRO A 1 30 ? 20.452 4.569 3.609 1.00 14.41 30 PRO A N 19
ATOM 9274 C CA . PRO A 1 30 ? 21.654 3.968 4.194 1.00 12.10 30 PRO A CA 19
ATOM 9275 C C . PRO A 1 30 ? 22.622 5.015 4.733 1.00 44.44 30 PRO A C 19
ATOM 9276 O O . PRO A 1 30 ? 23.406 4.741 5.642 1.00 73.21 30 PRO A O 19
ATOM 9287 N N . ARG A 1 31 ? 22.563 6.216 4.166 1.00 3.33 31 ARG A N 19
ATOM 9288 C CA . ARG A 1 31 ? 23.436 7.304 4.590 1.00 42.53 31 ARG A CA 19
ATOM 9289 C C . ARG A 1 31 ? 22.645 8.380 5.328 1.00 40.42 31 ARG A C 19
ATOM 9290 O O . ARG A 1 31 ? 23.120 9.502 5.505 1.00 40.21 31 ARG A O 19
ATOM 9311 N N . SER A 1 1 ? 6.147 -6.842 0.737 1.00 43.55 1 SER A N 20
ATOM 9312 C CA . SER A 1 1 ? 5.424 -7.074 -0.508 1.00 13.20 1 SER A CA 20
ATOM 9313 C C . SER A 1 1 ? 4.711 -8.422 -0.478 1.00 74.32 1 SER A C 20
ATOM 9314 O O . SER A 1 1 ? 5.275 -9.444 -0.869 1.00 42.24 1 SER A O 20
ATOM 9322 N N . TRP A 1 2 ? 3.467 -8.416 -0.011 1.00 64.43 2 TRP A N 20
ATOM 9323 C CA . TRP A 1 2 ? 2.676 -9.639 0.070 1.00 10.21 2 TRP A CA 20
ATOM 9324 C C . TRP A 1 2 ? 1.850 -9.838 -1.196 1.00 0.11 2 TRP A C 20
ATOM 9325 O O . TRP A 1 2 ? 1.736 -8.933 -2.023 1.00 40.35 2 TRP A O 20
ATOM 9346 N N . LEU A 1 3 ? 1.275 -11.027 -1.341 1.00 42.31 3 LEU A N 20
ATOM 9347 C CA . LEU A 1 3 ? 0.459 -11.344 -2.508 1.00 34.35 3 LEU A CA 20
ATOM 9348 C C . LEU A 1 3 ? 1.292 -11.299 -3.784 1.00 52.34 3 LEU A C 20
ATOM 9349 O O . LEU A 1 3 ? 2.484 -10.996 -3.749 1.00 4.12 3 LEU A O 20
ATOM 9365 N N . SER A 1 4 ? 0.655 -11.599 -4.912 1.00 32.44 4 SER A N 20
ATOM 9366 C CA . SER A 1 4 ? 1.337 -11.594 -6.200 1.00 65.31 4 SER A CA 20
ATOM 9367 C C . SER A 1 4 ? 0.973 -10.349 -7.003 1.00 72.42 4 SER A C 20
ATOM 9368 O O . SER A 1 4 ? 0.230 -10.423 -7.982 1.00 52.11 4 SER A O 20
ATOM 9376 N N . LYS A 1 5 ? 1.501 -9.206 -6.582 1.00 4.53 5 LYS A N 20
ATOM 9377 C CA . LYS A 1 5 ? 1.234 -7.943 -7.260 1.00 44.13 5 LYS A CA 20
ATOM 9378 C C . LYS A 1 5 ? 1.517 -8.058 -8.755 1.00 33.11 5 LYS A C 20
ATOM 9379 O O . LYS A 1 5 ? 2.549 -8.592 -9.163 1.00 54.05 5 LYS A O 20
ATOM 9398 N N . THR A 1 6 ? 0.594 -7.553 -9.568 1.00 10.23 6 THR A N 20
ATOM 9399 C CA . THR A 1 6 ? 0.744 -7.599 -11.017 1.00 11.34 6 THR A CA 20
ATOM 9400 C C . THR A 1 6 ? 0.835 -6.195 -11.605 1.00 33.32 6 THR A C 20
ATOM 9401 O O . THR A 1 6 ? 1.416 -5.995 -12.671 1.00 22.33 6 THR A O 20
ATOM 9412 N N . ALA A 1 7 ? 0.257 -5.226 -10.903 1.00 33.02 7 ALA A N 20
ATOM 9413 C CA . ALA A 1 7 ? 0.275 -3.840 -11.355 1.00 22.43 7 ALA A CA 20
ATOM 9414 C C . ALA A 1 7 ? 1.254 -3.008 -10.533 1.00 71.13 7 ALA A C 20
ATOM 9415 O O . ALA A 1 7 ? 1.144 -1.783 -10.471 1.00 34.45 7 ALA A O 20
ATOM 9422 N N . LYS A 1 8 ? 2.212 -3.680 -9.904 1.00 33.23 8 LYS A N 20
ATOM 9423 C CA . LYS A 1 8 ? 3.211 -3.003 -9.086 1.00 22.41 8 LYS A CA 20
ATOM 9424 C C . LYS A 1 8 ? 3.910 -1.904 -9.880 1.00 12.05 8 LYS A C 20
ATOM 9425 O O . LYS A 1 8 ? 4.409 -0.934 -9.309 1.00 44.12 8 LYS A O 20
ATOM 9444 N N . LYS A 1 9 ? 3.940 -2.061 -11.199 1.00 2.05 9 LYS A N 20
ATOM 9445 C CA . LYS A 1 9 ? 4.575 -1.081 -12.072 1.00 11.22 9 LYS A CA 20
ATOM 9446 C C . LYS A 1 9 ? 4.458 -1.499 -13.534 1.00 41.41 9 LYS A C 20
ATOM 9447 O O . LYS A 1 9 ? 5.395 -1.329 -14.316 1.00 11.43 9 LYS A O 20
ATOM 9466 N N . LEU A 1 10 ? 3.303 -2.044 -13.898 1.00 70.42 10 LEU A N 20
ATOM 9467 C CA . LEU A 1 10 ? 3.063 -2.485 -15.268 1.00 61.10 10 LEU A CA 20
ATOM 9468 C C . LEU A 1 10 ? 3.273 -1.340 -16.253 1.00 50.32 10 LEU A C 20
ATOM 9469 O O . LEU A 1 10 ? 3.588 -1.564 -17.421 1.00 51.34 10 LEU A O 20
ATOM 9485 N N . GLU A 1 11 ? 3.098 -0.113 -15.772 1.00 41.34 11 GLU A N 20
ATOM 9486 C CA . GLU A 1 11 ? 3.270 1.067 -16.611 1.00 50.54 11 GLU A CA 20
ATOM 9487 C C . GLU A 1 11 ? 4.613 1.030 -17.334 1.00 44.21 11 GLU A C 20
ATOM 9488 O O . GLU A 1 11 ? 5.633 0.664 -16.752 1.00 3.12 11 GLU A O 20
ATOM 9500 N N . ASN A 1 12 ? 4.605 1.412 -18.607 1.00 74.43 12 ASN A N 20
ATOM 9501 C CA . ASN A 1 12 ? 5.822 1.421 -19.411 1.00 34.01 12 ASN A CA 20
ATOM 9502 C C . ASN A 1 12 ? 6.340 2.844 -19.596 1.00 70.14 12 ASN A C 20
ATOM 9503 O O . ASN A 1 12 ? 6.951 3.165 -20.616 1.00 20.14 12 ASN A O 20
ATOM 9514 N N . SER A 1 13 ? 6.092 3.692 -18.604 1.00 10.33 13 SER A N 20
ATOM 9515 C CA . SER A 1 13 ? 6.531 5.082 -18.658 1.00 74.14 13 SER A CA 20
ATOM 9516 C C . SER A 1 13 ? 6.216 5.803 -17.351 1.00 71.31 13 SER A C 20
ATOM 9517 O O . SER A 1 13 ? 5.466 5.298 -16.516 1.00 71.12 13 SER A O 20
ATOM 9525 N N . ALA A 1 14 ? 6.795 6.987 -17.181 1.00 62.32 14 ALA A N 20
ATOM 9526 C CA . ALA A 1 14 ? 6.576 7.779 -15.977 1.00 71.24 14 ALA A CA 20
ATOM 9527 C C . ALA A 1 14 ? 7.250 7.139 -14.769 1.00 31.34 14 ALA A C 20
ATOM 9528 O O . ALA A 1 14 ? 7.092 7.602 -13.639 1.00 33.42 14 ALA A O 20
ATOM 9535 N N . LYS A 1 15 ? 8.002 6.071 -15.013 1.00 30.10 15 LYS A N 20
ATOM 9536 C CA . LYS A 1 15 ? 8.701 5.366 -13.945 1.00 44.40 15 LYS A CA 20
ATOM 9537 C C . LYS A 1 15 ? 10.205 5.610 -14.026 1.00 11.41 15 LYS A C 20
ATOM 9538 O O . LYS A 1 15 ? 10.925 5.447 -13.041 1.00 31.14 15 LYS A O 20
ATOM 9557 N N . LYS A 1 16 ? 10.673 6.004 -15.205 1.00 62.24 16 LYS A N 20
ATOM 9558 C CA . LYS A 1 16 ? 12.091 6.273 -15.415 1.00 53.41 16 LYS A CA 20
ATOM 9559 C C . LYS A 1 16 ? 12.447 7.689 -14.971 1.00 31.41 16 LYS A C 20
ATOM 9560 O O . LYS A 1 16 ? 13.572 7.951 -14.545 1.00 71.22 16 LYS A O 20
ATOM 9579 N N . ARG A 1 17 ? 11.481 8.596 -15.072 1.00 3.23 17 ARG A N 20
ATOM 9580 C CA . ARG A 1 17 ? 11.694 9.984 -14.680 1.00 13.31 17 ARG A CA 20
ATOM 9581 C C . ARG A 1 17 ? 11.713 10.123 -13.160 1.00 42.55 17 ARG A C 20
ATOM 9582 O O . ARG A 1 17 ? 12.357 11.022 -12.618 1.00 41.10 17 ARG A O 20
ATOM 9603 N N . ILE A 1 18 ? 11.004 9.229 -12.480 1.00 53.35 18 ILE A N 20
ATOM 9604 C CA . ILE A 1 18 ? 10.940 9.252 -11.024 1.00 44.45 18 ILE A CA 20
ATOM 9605 C C . ILE A 1 18 ? 12.086 8.455 -10.412 1.00 25.24 18 ILE A C 20
ATOM 9606 O O . ILE A 1 18 ? 12.528 8.738 -9.298 1.00 13.20 18 ILE A O 20
ATOM 9622 N N . SER A 1 19 ? 12.566 7.457 -11.147 1.00 74.14 19 SER A N 20
ATOM 9623 C CA . SER A 1 19 ? 13.660 6.616 -10.676 1.00 12.22 19 SER A CA 20
ATOM 9624 C C . SER A 1 19 ? 14.938 7.432 -10.509 1.00 64.33 19 SER A C 20
ATOM 9625 O O . SER A 1 19 ? 15.889 6.990 -9.864 1.00 54.12 19 SER A O 20
ATOM 9633 N N . GLU A 1 20 ? 14.953 8.624 -11.096 1.00 50.34 20 GLU A N 20
ATOM 9634 C CA . GLU A 1 20 ? 16.115 9.501 -11.014 1.00 51.50 20 GLU A CA 20
ATOM 9635 C C . GLU A 1 20 ? 16.096 10.309 -9.719 1.00 63.13 20 GLU A C 20
ATOM 9636 O O . GLU A 1 20 ? 17.107 10.414 -9.026 1.00 1.11 20 GLU A O 20
ATOM 9648 N N . GLY A 1 21 ? 14.938 10.878 -9.400 1.00 51.43 21 GLY A N 20
ATOM 9649 C CA . GLY A 1 21 ? 14.809 11.670 -8.191 1.00 35.34 21 GLY A CA 20
ATOM 9650 C C . GLY A 1 21 ? 14.603 10.813 -6.957 1.00 14.41 21 GLY A C 20
ATOM 9651 O O . GLY A 1 21 ? 15.074 11.153 -5.872 1.00 5.44 21 GLY A O 20
ATOM 9655 N N . ILE A 1 22 ? 13.895 9.701 -7.122 1.00 62.12 22 ILE A N 20
ATOM 9656 C CA . ILE A 1 22 ? 13.628 8.794 -6.013 1.00 14.44 22 ILE A CA 20
ATOM 9657 C C . ILE A 1 22 ? 14.872 7.994 -5.644 1.00 42.12 22 ILE A C 20
ATOM 9658 O O . ILE A 1 22 ? 14.997 7.503 -4.523 1.00 5.33 22 ILE A O 20
ATOM 9674 N N . ALA A 1 23 ? 15.791 7.868 -6.596 1.00 2.11 23 ALA A N 20
ATOM 9675 C CA . ALA A 1 23 ? 17.028 7.131 -6.371 1.00 23.15 23 ALA A CA 20
ATOM 9676 C C . ALA A 1 23 ? 17.947 7.880 -5.411 1.00 52.12 23 ALA A C 20
ATOM 9677 O O . ALA A 1 23 ? 18.613 7.272 -4.573 1.00 13.03 23 ALA A O 20
ATOM 9684 N N . ILE A 1 24 ? 17.978 9.202 -5.541 1.00 2.14 24 ILE A N 20
ATOM 9685 C CA . ILE A 1 24 ? 18.815 10.033 -4.684 1.00 41.44 24 ILE A CA 20
ATOM 9686 C C . ILE A 1 24 ? 18.090 10.399 -3.394 1.00 34.31 24 ILE A C 20
ATOM 9687 O O . ILE A 1 24 ? 18.714 10.582 -2.349 1.00 72.33 24 ILE A O 20
ATOM 9703 N N . ALA A 1 25 ? 16.767 10.501 -3.474 1.00 10.51 25 ALA A N 20
ATOM 9704 C CA . ALA A 1 25 ? 15.955 10.841 -2.312 1.00 24.13 25 ALA A CA 20
ATOM 9705 C C . ALA A 1 25 ? 16.031 9.748 -1.251 1.00 70.32 25 ALA A C 20
ATOM 9706 O O . ALA A 1 25 ? 16.027 10.031 -0.053 1.00 3.31 25 ALA A O 20
ATOM 9713 N N . ILE A 1 26 ? 16.099 8.499 -1.699 1.00 74.24 26 ILE A N 20
ATOM 9714 C CA . ILE A 1 26 ? 16.175 7.364 -0.788 1.00 63.32 26 ILE A CA 20
ATOM 9715 C C . ILE A 1 26 ? 17.624 7.028 -0.449 1.00 74.10 26 ILE A C 20
ATOM 9716 O O . ILE A 1 26 ? 17.926 6.596 0.663 1.00 62.53 26 ILE A O 20
ATOM 9732 N N . GLN A 1 27 ? 18.514 7.232 -1.414 1.00 62.23 27 GLN A N 20
ATOM 9733 C CA . GLN A 1 27 ? 19.931 6.951 -1.217 1.00 45.50 27 GLN A CA 20
ATOM 9734 C C . GLN A 1 27 ? 20.474 7.711 -0.011 1.00 51.41 27 GLN A C 20
ATOM 9735 O O . GLN A 1 27 ? 21.450 7.294 0.611 1.00 71.23 27 GLN A O 20
ATOM 9749 N N . GLY A 1 28 ? 19.834 8.831 0.314 1.00 61.31 28 GLY A N 20
ATOM 9750 C CA . GLY A 1 28 ? 20.267 9.631 1.444 1.00 3.41 28 GLY A CA 20
ATOM 9751 C C . GLY A 1 28 ? 19.104 10.168 2.254 1.00 30.14 28 GLY A C 20
ATOM 9752 O O . GLY A 1 28 ? 19.202 11.231 2.866 1.00 23.43 28 GLY A O 20
ATOM 9756 N N . GLY A 1 29 ? 17.997 9.431 2.258 1.00 40.24 29 GLY A N 20
ATOM 9757 C CA . GLY A 1 29 ? 16.825 9.856 3.001 1.00 41.35 29 GLY A CA 20
ATOM 9758 C C . GLY A 1 29 ? 16.802 9.305 4.412 1.00 21.03 29 GLY A C 20
ATOM 9759 O O . GLY A 1 29 ? 17.068 10.014 5.383 1.00 41.10 29 GLY A O 20
ATOM 9763 N N . PRO A 1 30 ? 16.476 8.010 4.541 1.00 40.32 30 PRO A N 20
ATOM 9764 C CA . PRO A 1 30 ? 16.410 7.336 5.841 1.00 62.23 30 PRO A CA 20
ATOM 9765 C C . PRO A 1 30 ? 17.787 7.152 6.469 1.00 4.40 30 PRO A C 20
ATOM 9766 O O . PRO A 1 30 ? 17.914 7.045 7.689 1.00 62.01 30 PRO A O 20
ATOM 9777 N N . ARG A 1 31 ? 18.816 7.118 5.629 1.00 64.14 31 ARG A N 20
ATOM 9778 C CA . ARG A 1 31 ? 20.184 6.947 6.102 1.00 25.24 31 ARG A CA 20
ATOM 9779 C C . ARG A 1 31 ? 21.183 7.516 5.098 1.00 13.05 31 ARG A C 20
ATOM 9780 O O . ARG A 1 31 ? 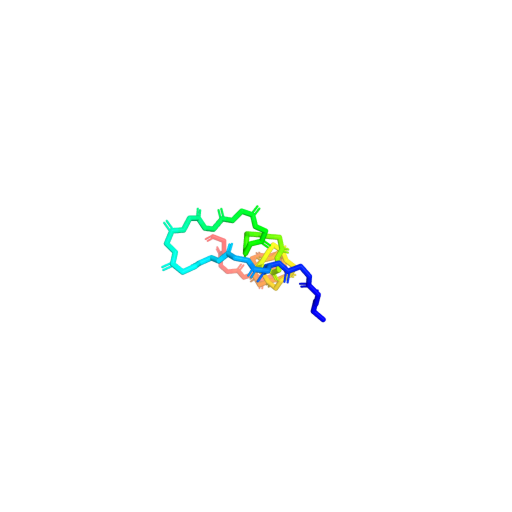21.954 8.420 5.420 1.00 22.10 31 ARG A O 20
#

Foldseek 3Di:
DDDDDDPPPPDPDPPVVVCVVVVVCVVPPPD

B-factor: mean 36.83, std 23.32, range [0.12, 75.33]

Sequence (31 aa):
SWLSKTAKKLENSAKKRISEGIAIAIQGGPRSWLSKTAKKLENSAKKRISEGIAIAIQGGPRSWLSKTAKKLENSAKKRISEGIAIAIQGGPRSWLSKTAKKLENSAKKRISEGIAIAIQGGPRSWLSKTAKKLENSAKKRISEGIAIAIQGGPRSWLSKTAKKLENSAKKRISEGIAIAIQGGPRSWLSKTAKKLENSAKKRISEGIAIAIQGGPRSWLSKTAKKLENSAKKRISEGIAIAIQGGPRSWLSKTAKKLENSAKKRISEGIAIAIQGGPRSWLSKTAKKLENSAKKRISEGIAIAIQGGPRSWLSKTAKKLENSAKKRISEGIAIAIQGGPRSWLSKTAKKLENSAKKRISEGIAIAIQGGPRSWLSKTAKKLENSAKKRISEGIAIAIQGGPRSWLSKTAKKLENSAKKRISEGIAIAIQGGPRSWLSKTAKKLENSAKKRISEGIAIAIQGGPRSWLSKTAKKLENSAKKRISEGIAIAIQGGPRSWLSKTAKKLENSAKKRISEGIAIAIQGGPRSWLSKTAKKLENSAKKRISEGIAIAIQGGPRSWLSKTAKKLENSAKKRISEGIAIAIQGGPRSWLSKTAKKLENSAKKRISEGIAIAIQGGPR

GO terms:
  GO:0002776 antimicrobial peptide secretion (P, IDA)
  GO:0005576 extracellular region (C, IDA)
  GO:0042742 defense response to bacterium (P, IDA)

Nearest PDB structures (foldseek):
  2n92-assembly1_A  TM=6.715E-01  e=2.465E-03  Ascaris suum
  2n92-assembly1_A  TM=6.444E-01  e=2.445E-03  Ascaris suum
  2n92-assembly1_A  TM=6.213E-01  e=8.238E-03  Ascaris suum
  2n92-assembly1_A  TM=6.220E-01  e=9.897E-03  Ascaris suum
  2n92-assembly1_A  TM=6.108E-01  e=9.780E-03  Ascaris suum

Radius of gyration: 11.33 Å; Cα contacts (8 Å, |Δi|>4): 18; chains: 1; bounding box: 28×21×21 Å

Solvent-accessible surface area: 3095 Å² total; per-residue (Å²): 135,206,79,22,158,78,41,198,162,92,99,90,20,14,89,113,129,88,51,133,38,86,56,127,64,90,149,71,33,144,241

Secondary structure (DSSP, 8-state):
----S--SSS-SSHHHHHHHHHHHHHHTS--